Protein AF-0000000066848576 (afdb_homodimer)

Organism: Glycine max (NCBI:txid3847)

pLDDT: mean 89.61, std 12.51, range [19.95, 98.75]

Solvent-accessible surface area (backbone atoms only — not comparable to full-atom values): 25357 Å² total; per-residue (Å²): 60,57,36,64,62,38,30,35,49,52,34,36,51,51,29,43,49,45,17,57,52,39,70,33,35,35,26,60,61,52,25,49,49,26,16,49,19,16,42,43,44,36,45,46,15,55,52,39,20,54,55,13,56,76,70,37,71,72,44,24,53,51,12,48,53,40,22,67,48,20,56,34,62,62,44,28,36,72,70,42,24,64,66,46,8,54,50,48,20,52,47,36,39,50,32,47,74,70,36,44,38,36,50,80,80,75,62,53,53,47,46,65,35,33,32,29,23,40,44,17,8,24,27,43,33,45,41,49,33,35,61,49,12,69,75,54,60,25,70,62,39,44,50,21,48,63,53,28,34,79,89,53,83,47,67,86,51,66,67,42,51,51,52,52,51,50,53,49,47,50,50,53,52,46,45,38,64,57,38,28,62,53,93,82,60,49,65,64,55,34,40,51,53,44,49,51,50,52,51,51,51,51,49,54,48,38,50,50,30,45,40,25,55,72,67,41,86,75,63,43,57,45,54,42,36,11,21,36,46,30,48,41,55,47,40,48,56,31,46,49,42,23,52,50,29,46,60,69,38,34,52,76,80,73,72,63,71,82,68,52,81,125,60,57,35,64,63,38,29,35,50,52,34,36,51,52,29,41,50,44,16,57,51,40,70,32,35,36,25,60,61,53,27,50,51,24,15,48,17,16,42,43,45,35,44,46,15,55,51,39,20,54,56,12,55,76,69,37,70,70,44,24,53,51,13,48,54,40,22,66,48,21,57,34,62,62,45,28,35,73,70,42,24,64,65,46,8,54,49,47,21,53,49,36,40,51,32,46,74,69,35,46,37,36,49,80,80,75,64,56,52,47,45,64,34,34,31,29,22,40,43,17,7,23,25,43,32,46,40,50,33,34,60,48,11,69,76,55,61,25,70,63,40,45,49,22,48,62,54,28,35,79,89,53,85,47,68,86,51,67,67,43,52,51,51,52,52,50,52,48,47,50,50,54,51,47,45,38,64,58,37,27,62,51,95,81,60,50,66,63,55,35,41,51,53,43,50,50,50,52,51,51,51,52,50,54,49,38,50,52,31,45,41,27,55,73,67,42,84,75,65,42,58,45,54,46,36,11,21,34,48,31,49,41,54,47,40,48,57,32,48,49,42,21,52,50,28,47,60,70,39,35,52,75,78,73,73,65,72,83,68,54,82,126

Secondary structure (DSSP, 8-state):
---HHHHHHHHHHHHHHHHHHTTTSS-HHHHHHHHHHHHTGGGHHHHHHHHHHHH-THHHHHHHHHHHHHSSTTHHHHHHHHHHHHHHHHHHHHHHHTTSS--SS-SPPPHHHHHHHHHHHHHHHHHHHHHHGGGGT-HHHHHHHHTS--SSPPP--HHHHHHHHHHHHHHHHHHHHHTS--TT--HHHHHHHHHHHHHHHHHHHHHHHHIIIIISSS---SSTT--HHHHHHHHIIIIIHHHHHHHHHSPP----TT----/---HHHHHHHHHHHHHHHHHHTTTSS-HHHHHHHHHHHHTTTTHHHHHHHHHHHH-THHHHHHHHHHHHHSSTTHHHHHHHHHHHHHHHHHHHHHHHTTSS--SS-SPPPHHHHHHHHHHHHHHHHHHHHHHSGGGT-HHHHHHHHTS--SSPPP--HHHHHHHHHHHHHHHHHHHHHHS--TT--HHHHHHHHHHHHHHHHHHHHHHHHIIIIISSS---SSTT--HHHHHHHHIIIIIHHHHHHHHHSPP----TT----

Radius of gyration: 23.94 Å; Cα contacts (8 Å, |Δi|>4): 848; chains: 2; bounding box: 71×61×55 Å

Structure (mmCIF, N/CA/C/O backbone):
data_AF-0000000066848576-model_v1
#
loop_
_entity.id
_entity.type
_entity.pdbx_description
1 polymer 'EXPERA domain-containing protein'
#
loop_
_atom_site.group_PDB
_atom_site.id
_atom_site.type_symbol
_atom_site.label_atom_id
_atom_site.label_alt_id
_atom_site.label_comp_id
_atom_site.label_asym_id
_atom_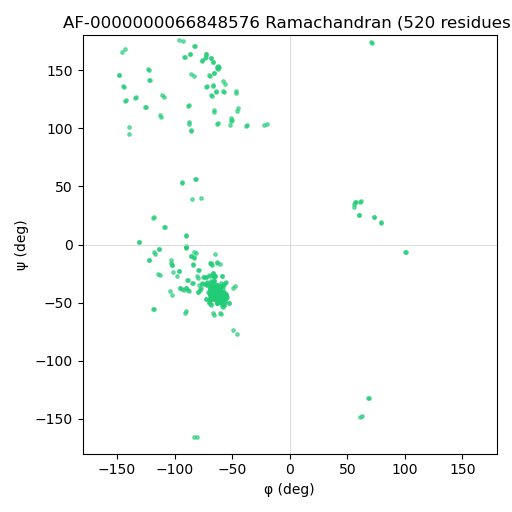site.label_entity_id
_atom_site.label_seq_id
_atom_site.pdbx_PDB_ins_code
_atom_site.Cartn_x
_atom_site.Cartn_y
_atom_site.Cartn_z
_atom_site.occupancy
_atom_site.B_iso_or_equiv
_atom_site.auth_seq_id
_atom_site.auth_comp_id
_atom_site.auth_asym_id
_atom_site.auth_atom_id
_atom_site.pdbx_PDB_model_num
ATOM 1 N N . MET A 1 1 ? 15.656 -10.703 -5.625 1 63.69 1 MET A N 1
ATOM 2 C CA . MET A 1 1 ? 14.258 -10.461 -5.965 1 63.69 1 MET A CA 1
ATOM 3 C C . MET A 1 1 ? 13.328 -11.055 -4.914 1 63.69 1 MET A C 1
ATOM 5 O O . MET A 1 1 ? 13.633 -12.086 -4.324 1 63.69 1 MET A O 1
ATOM 9 N N . PRO A 1 2 ? 12.406 -10.125 -4.465 1 77.62 2 PRO A N 1
ATOM 10 C CA . PRO A 1 2 ? 11.445 -10.836 -3.619 1 77.62 2 PRO A CA 1
ATOM 11 C C . PRO A 1 2 ? 10.945 -12.133 -4.254 1 77.62 2 PRO A C 1
ATOM 13 O O . PRO A 1 2 ? 10.703 -12.18 -5.461 1 77.62 2 PRO A O 1
ATOM 16 N N . GLY A 1 3 ? 10.977 -13.141 -3.459 1 81.44 3 GLY A N 1
ATOM 17 C CA . GLY A 1 3 ? 10.57 -14.453 -3.936 1 81.44 3 GLY A CA 1
ATOM 18 C C . GLY A 1 3 ? 9.062 -14.656 -3.9 1 81.44 3 GLY A C 1
ATOM 19 O O . GLY A 1 3 ? 8.305 -13.688 -3.896 1 81.44 3 GLY A O 1
ATOM 20 N N . PRO A 1 4 ? 8.633 -15.82 -4.016 1 82.12 4 PRO A N 1
ATOM 21 C CA . PRO A 1 4 ? 7.207 -16.156 -4.047 1 82.12 4 PRO A CA 1
ATOM 22 C C . PRO A 1 4 ? 6.461 -15.68 -2.807 1 82.12 4 PRO A C 1
ATOM 24 O O . PRO A 1 4 ? 5.312 -15.234 -2.906 1 82.12 4 PRO A O 1
ATOM 27 N N . GLY A 1 5 ? 7.121 -15.703 -1.681 1 88.44 5 GLY A N 1
ATOM 28 C CA . GLY A 1 5 ? 6.469 -15.352 -0.427 1 88.44 5 GLY A CA 1
ATOM 29 C C . GLY A 1 5 ? 5.926 -13.938 -0.414 1 88.44 5 GLY A C 1
ATOM 30 O O . GLY A 1 5 ? 4.711 -13.734 -0.329 1 88.44 5 GLY A O 1
ATOM 31 N N . PRO A 1 6 ? 6.828 -12.977 -0.617 1 93.56 6 PRO A N 1
ATOM 32 C CA . PRO A 1 6 ? 6.367 -11.586 -0.555 1 93.56 6 PRO A CA 1
ATOM 33 C C . PRO A 1 6 ? 5.355 -11.25 -1.652 1 93.56 6 PRO A C 1
ATOM 35 O O . PRO A 1 6 ? 4.359 -10.57 -1.393 1 93.56 6 PRO A O 1
ATOM 38 N N . HIS A 1 7 ? 5.582 -11.734 -2.83 1 94.75 7 HIS A N 1
ATOM 39 C CA . HIS A 1 7 ? 4.656 -11.43 -3.916 1 94.75 7 HIS A CA 1
ATOM 40 C C . HIS A 1 7 ? 3.271 -12.008 -3.637 1 94.75 7 HIS A C 1
ATOM 42 O O . HIS A 1 7 ? 2.266 -11.305 -3.795 1 94.75 7 HIS A O 1
ATOM 48 N N . LEU A 1 8 ? 3.223 -13.227 -3.184 1 94.38 8 LEU A N 1
ATOM 49 C CA . LEU A 1 8 ? 1.951 -13.891 -2.922 1 94.38 8 LEU A CA 1
ATOM 50 C C . LEU A 1 8 ? 1.244 -13.258 -1.728 1 94.38 8 LEU A C 1
ATOM 52 O O . LEU A 1 8 ? 0.053 -12.945 -1.799 1 94.38 8 LEU A O 1
ATOM 56 N N . MET A 1 9 ? 1.989 -13.055 -0.718 1 94.31 9 MET A N 1
ATOM 57 C CA . MET A 1 9 ? 1.388 -12.539 0.51 1 94.31 9 MET A CA 1
ATOM 58 C C . MET A 1 9 ? 0.924 -11.094 0.328 1 94.31 9 MET A C 1
ATOM 60 O O . MET A 1 9 ? -0.135 -10.711 0.827 1 94.31 9 MET A O 1
ATOM 64 N N . TYR A 1 10 ? 1.736 -10.359 -0.38 1 96.69 10 TYR A N 1
ATOM 65 C CA . TYR A 1 10 ? 1.357 -8.969 -0.63 1 96.69 10 TYR A CA 1
ATOM 66 C C . TYR A 1 10 ? 0.092 -8.891 -1.476 1 96.69 10 TYR A C 1
ATOM 68 O O . TYR A 1 10 ? -0.856 -8.188 -1.123 1 96.69 10 TYR A O 1
ATOM 76 N N . ALA A 1 11 ? 0.071 -9.641 -2.51 1 97.38 11 ALA A N 1
ATOM 77 C CA . ALA A 1 11 ? -1.052 -9.57 -3.439 1 97.38 11 ALA A CA 1
ATOM 78 C C . ALA A 1 11 ? -2.303 -10.203 -2.84 1 97.38 11 ALA A C 1
ATOM 80 O O . ALA A 1 11 ? -3.391 -9.625 -2.898 1 97.38 11 ALA A O 1
ATOM 81 N N . MET A 1 12 ? -2.148 -11.344 -2.277 1 97.25 12 MET A N 1
ATOM 82 C CA . MET A 1 12 ? -3.309 -12.023 -1.713 1 97.25 12 MET A CA 1
ATOM 83 C C . MET A 1 12 ? -3.844 -11.281 -0.497 1 97.25 12 MET A C 1
ATOM 85 O O . MET A 1 12 ? -5.059 -11.133 -0.337 1 97.25 12 MET A O 1
ATOM 89 N N . GLY A 1 13 ? -2.93 -10.859 0.361 1 96.56 13 GLY A N 1
ATOM 90 C CA . GLY A 1 13 ? -3.355 -10.062 1.499 1 96.56 13 GLY A CA 1
ATOM 91 C C . GLY A 1 13 ? -4.109 -8.805 1.099 1 96.56 13 GLY A C 1
ATOM 92 O O . GLY A 1 13 ? -5.172 -8.516 1.647 1 96.56 13 GLY A O 1
ATOM 93 N N . SER A 1 14 ? -3.564 -8.102 0.141 1 97.38 14 SER A N 1
ATOM 94 C CA . SER A 1 14 ? -4.227 -6.898 -0.348 1 97.38 14 SER A CA 1
ATOM 95 C C . SER A 1 14 ? -5.559 -7.23 -1.01 1 97.38 14 SER A C 1
ATOM 97 O O . SER A 1 14 ? -6.539 -6.504 -0.838 1 97.38 14 SER A O 1
ATOM 99 N N . GLY A 1 15 ? -5.57 -8.297 -1.759 1 97.31 15 GLY A N 1
ATOM 100 C CA . GLY A 1 15 ? -6.816 -8.734 -2.375 1 97.31 15 GLY A CA 1
ATOM 101 C C . GLY A 1 15 ? -7.902 -9.047 -1.364 1 97.31 15 GLY A C 1
ATOM 102 O O . GLY A 1 15 ? -9.062 -8.68 -1.56 1 97.31 15 GLY A O 1
ATOM 103 N N . LEU A 1 16 ? -7.562 -9.68 -0.303 1 96.56 16 LEU A N 1
ATOM 104 C CA . LEU A 1 16 ? -8.523 -10.023 0.737 1 96.56 16 LEU A CA 1
ATOM 105 C C . LEU A 1 16 ? -9.023 -8.781 1.455 1 96.56 16 LEU A C 1
ATOM 107 O O . LEU A 1 16 ? -10.195 -8.711 1.85 1 96.56 16 LEU A O 1
ATOM 111 N N . CYS A 1 17 ? -8.109 -7.832 1.604 1 95 17 CYS A N 1
ATOM 112 C CA . CYS A 1 17 ? -8.539 -6.555 2.158 1 95 17 CYS A CA 1
ATOM 113 C C . CYS A 1 17 ? -9.57 -5.891 1.258 1 95 17 CYS A C 1
ATOM 115 O O . CYS A 1 17 ? -10.602 -5.406 1.737 1 95 17 CYS A O 1
ATOM 117 N N . LEU A 1 18 ? -9.336 -5.941 -0.014 1 96.06 18 LEU A N 1
ATOM 118 C CA . LEU A 1 18 ? -10.281 -5.367 -0.968 1 96.06 18 LEU A CA 1
ATOM 119 C C . LEU A 1 18 ? -11.617 -6.105 -0.923 1 96.06 18 LEU A C 1
ATOM 121 O O . LEU A 1 18 ? -12.672 -5.48 -1.005 1 96.06 18 LEU A O 1
ATOM 125 N N . THR A 1 19 ? -11.555 -7.387 -0.778 1 94.25 19 THR A N 1
ATOM 126 C CA . THR A 1 19 ? -12.773 -8.188 -0.664 1 94.25 19 THR A CA 1
ATOM 127 C C . THR A 1 19 ? -13.586 -7.762 0.558 1 94.25 19 THR A C 1
ATOM 129 O O . THR A 1 19 ? -14.797 -7.543 0.46 1 94.25 19 THR A O 1
ATOM 132 N N . SER A 1 20 ? -12.914 -7.586 1.621 1 91.06 20 SER A N 1
ATOM 133 C CA . SER A 1 20 ? -13.57 -7.242 2.877 1 91.06 20 SER A CA 1
ATOM 134 C C . SER A 1 20 ? -14.18 -5.848 2.818 1 91.06 20 SER A C 1
ATOM 136 O O . SER A 1 20 ? -15.352 -5.656 3.166 1 91.06 20 SER A O 1
ATOM 138 N N . ILE A 1 21 ? -13.406 -4.918 2.316 1 92.5 21 ILE A N 1
ATOM 139 C CA . ILE A 1 21 ? -13.836 -3.525 2.328 1 92.5 21 ILE A CA 1
ATOM 140 C C . ILE A 1 21 ? -14.961 -3.322 1.316 1 92.5 21 ILE A C 1
ATOM 142 O O . ILE A 1 21 ? -15.875 -2.529 1.548 1 92.5 21 ILE A O 1
ATOM 146 N N . SER A 1 22 ? -14.945 -4.066 0.218 1 92.38 22 SER A N 1
ATOM 147 C CA . SER A 1 22 ? -15.922 -3.895 -0.853 1 92.38 22 SER A CA 1
ATOM 148 C C . SER A 1 22 ? -17.141 -4.777 -0.631 1 92.38 22 SER A C 1
ATOM 150 O O . SER A 1 22 ? -18.047 -4.82 -1.474 1 92.38 22 SER A O 1
ATOM 152 N N . ASN A 1 23 ? -17.094 -5.527 0.392 1 89.88 23 ASN A N 1
ATOM 153 C CA . ASN A 1 23 ? -18.188 -6.434 0.718 1 89.88 23 ASN A CA 1
ATOM 154 C C . ASN A 1 23 ? -18.422 -7.461 -0.388 1 89.88 23 ASN A C 1
ATOM 156 O O . ASN A 1 23 ? -19.547 -7.68 -0.814 1 89.88 23 ASN A O 1
ATOM 160 N N . GLY A 1 24 ? -17.328 -7.91 -0.998 1 91.5 24 GLY A N 1
ATOM 161 C CA . GLY A 1 24 ? -17.406 -9.047 -1.905 1 91.5 24 GLY A CA 1
ATOM 162 C C . GLY A 1 24 ? -17.406 -8.641 -3.367 1 91.5 24 GLY A C 1
ATOM 163 O O . GLY A 1 24 ? -17.391 -9.5 -4.254 1 91.5 24 GLY A O 1
ATOM 164 N N . ARG A 1 25 ? -17.469 -7.309 -3.609 1 93.88 25 ARG A N 1
ATOM 165 C CA . ARG A 1 25 ? -17.406 -6.898 -5.008 1 93.88 25 ARG A CA 1
ATOM 166 C C . ARG A 1 25 ? -16.094 -7.301 -5.652 1 93.88 25 ARG A C 1
ATOM 168 O O . ARG A 1 25 ? -16.031 -7.523 -6.863 1 93.88 25 ARG A O 1
ATOM 175 N N . PHE A 1 26 ? -15.07 -7.227 -4.859 1 96.19 26 PHE A N 1
ATOM 176 C CA . PHE A 1 26 ? -13.828 -7.898 -5.227 1 96.19 26 PHE A CA 1
ATOM 177 C C . PHE A 1 26 ? -13.844 -9.352 -4.773 1 96.19 26 PHE A C 1
ATOM 179 O O . PHE A 1 26 ? -13.594 -9.648 -3.605 1 96.19 26 PHE A O 1
ATOM 186 N N . SER A 1 27 ? -14.148 -10.219 -5.613 1 95.62 27 SER A N 1
ATOM 187 C CA . SER A 1 27 ? -14.461 -11.609 -5.297 1 95.62 27 SER A CA 1
ATOM 188 C C . SER A 1 27 ? -13.188 -12.438 -5.16 1 95.62 27 SER A C 1
ATOM 190 O O . SER A 1 27 ? -12.086 -11.961 -5.461 1 95.62 27 SER A O 1
ATOM 192 N N . PRO A 1 28 ? -13.281 -13.648 -4.711 1 95.75 28 PRO A N 1
ATOM 193 C CA . PRO A 1 28 ? -12.125 -14.555 -4.648 1 95.75 28 PRO A CA 1
ATOM 194 C C . PRO A 1 28 ? -11.492 -14.797 -6.016 1 95.75 28 PRO A C 1
ATOM 196 O O . PRO A 1 28 ? -10.289 -15.062 -6.102 1 95.75 28 PRO A O 1
ATOM 199 N N . HIS A 1 29 ? -12.289 -14.68 -7.062 1 97.31 29 HIS A N 1
ATOM 200 C CA . HIS A 1 29 ? -11.734 -14.789 -8.406 1 97.31 29 HIS A CA 1
ATOM 201 C C . HIS A 1 29 ? -10.75 -13.656 -8.688 1 97.31 29 HIS A C 1
ATOM 203 O O . HIS A 1 29 ? -9.664 -13.891 -9.211 1 97.31 29 HIS A O 1
ATOM 209 N N . HIS A 1 30 ? -11.164 -12.43 -8.336 1 98.06 30 HIS A N 1
ATOM 210 C CA . HIS A 1 30 ? -10.281 -11.273 -8.484 1 98.06 30 HIS A CA 1
ATOM 211 C C . HIS A 1 30 ? -8.977 -11.484 -7.727 1 98.06 30 HIS A C 1
ATOM 213 O O . HIS A 1 30 ? -7.891 -11.289 -8.281 1 98.06 30 HIS A O 1
ATOM 219 N N . THR A 1 31 ? -9.102 -11.898 -6.465 1 97.69 31 THR A N 1
ATOM 220 C CA . THR A 1 31 ? -7.941 -12.078 -5.602 1 97.69 31 THR A CA 1
ATOM 221 C C . THR A 1 31 ? -6.992 -13.125 -6.184 1 97.69 31 THR A C 1
ATOM 223 O O . THR A 1 31 ? -5.777 -12.914 -6.215 1 97.69 31 THR A O 1
ATOM 226 N N . LEU A 1 32 ? -7.543 -14.195 -6.656 1 97 32 LEU A N 1
ATOM 227 C CA . LEU A 1 32 ? -6.738 -15.281 -7.199 1 97 32 LEU A CA 1
ATOM 228 C C . LEU A 1 32 ? -5.965 -14.82 -8.43 1 97 32 LEU A C 1
ATOM 230 O O . LEU A 1 32 ? -4.746 -14.984 -8.5 1 97 32 LEU A O 1
ATOM 234 N N . PHE A 1 33 ? -6.637 -14.219 -9.359 1 97.94 33 PHE A N 1
ATOM 235 C CA . PHE A 1 33 ? -5.996 -13.844 -10.617 1 97.94 33 PHE A CA 1
ATOM 236 C C . PHE A 1 33 ? -5.02 -12.695 -10.398 1 97.94 33 PHE A C 1
ATOM 238 O O . PHE A 1 33 ? -3.953 -12.648 -11.016 1 97.94 33 PHE A O 1
ATOM 245 N N . TYR A 1 34 ? -5.395 -11.742 -9.594 1 98.19 34 TYR A N 1
ATOM 246 C CA . TYR A 1 34 ? -4.48 -10.672 -9.203 1 98.19 34 TYR A CA 1
ATOM 247 C C . TYR A 1 34 ? -3.205 -11.242 -8.594 1 98.19 34 TYR A C 1
ATOM 249 O O . TYR A 1 34 ? -2.1 -10.867 -8.992 1 98.19 34 TYR A O 1
ATOM 257 N N . THR A 1 35 ? -3.342 -12.227 -7.707 1 97.19 35 THR A N 1
ATOM 258 C CA . THR A 1 35 ? -2.232 -12.82 -6.969 1 97.19 35 THR A CA 1
ATOM 259 C C . THR A 1 35 ? -1.328 -13.617 -7.91 1 97.19 35 THR A C 1
ATOM 261 O O . THR A 1 35 ? -0.103 -13.484 -7.855 1 97.19 35 THR A O 1
ATOM 264 N N . ILE A 1 36 ? -1.876 -14.375 -8.789 1 95.19 36 ILE A N 1
ATOM 265 C CA . ILE A 1 36 ? -1.103 -15.203 -9.703 1 95.19 36 ILE A CA 1
ATOM 266 C C . ILE A 1 36 ? -0.26 -14.312 -10.617 1 95.19 36 ILE A C 1
ATOM 268 O O . ILE A 1 36 ? 0.902 -14.617 -10.891 1 95.19 36 ILE A O 1
ATOM 272 N N . ASN A 1 37 ? -0.814 -13.234 -10.992 1 96.06 37 ASN A N 1
ATOM 273 C CA . ASN A 1 37 ? -0.09 -12.352 -11.898 1 96.06 37 ASN A CA 1
ATOM 274 C C . ASN A 1 37 ? 0.932 -11.492 -11.156 1 96.06 37 ASN A C 1
ATOM 276 O O . ASN A 1 37 ? 1.942 -11.086 -11.727 1 96.06 37 ASN A O 1
ATOM 280 N N . ALA A 1 38 ? 0.705 -11.227 -9.914 1 95.69 38 ALA A N 1
ATOM 281 C CA . ALA A 1 38 ? 1.677 -10.492 -9.109 1 95.69 38 ALA A CA 1
ATOM 282 C C . ALA A 1 38 ? 2.855 -11.383 -8.719 1 95.69 38 ALA A C 1
ATOM 284 O O . ALA A 1 38 ? 3.955 -10.883 -8.461 1 95.69 38 ALA A O 1
ATOM 285 N N . PHE A 1 39 ? 2.592 -12.633 -8.625 1 90.88 39 PHE A N 1
ATOM 286 C CA . PHE A 1 39 ? 3.611 -13.586 -8.211 1 90.88 39 PHE A CA 1
ATOM 287 C C . PHE A 1 39 ? 4.359 -14.133 -9.43 1 90.88 39 PHE A C 1
ATOM 289 O O . PHE A 1 39 ? 5.531 -13.812 -9.633 1 90.88 39 PHE A O 1
ATOM 296 N N . PHE A 1 40 ? 3.637 -14.719 -10.297 1 84.56 40 PHE A N 1
ATOM 297 C CA . PHE A 1 40 ? 4.215 -15.508 -11.383 1 84.56 40 PHE A CA 1
ATOM 298 C C . PHE A 1 40 ? 4.281 -14.688 -12.664 1 84.56 40 PHE A C 1
ATOM 300 O O . PHE A 1 40 ? 5.184 -14.875 -13.484 1 84.56 40 PHE A O 1
ATOM 307 N N . GLY A 1 41 ? 3.441 -13.711 -12.883 1 86.31 41 GLY A N 1
ATOM 308 C CA . GLY A 1 41 ? 3.246 -13.039 -14.156 1 86.31 41 GLY A CA 1
ATOM 309 C C . GLY A 1 41 ? 4.551 -12.672 -14.844 1 86.31 41 GLY A C 1
ATOM 310 O O . GLY A 1 41 ? 5.051 -13.43 -15.672 1 86.31 41 GLY A O 1
ATOM 311 N N . PRO A 1 42 ? 5.16 -11.695 -14.414 1 86.75 42 PRO A N 1
ATOM 312 C CA . PRO A 1 42 ? 6.391 -11.281 -15.094 1 86.75 42 PRO A CA 1
ATOM 313 C C . PRO A 1 42 ? 7.527 -12.289 -14.922 1 86.75 42 PRO A C 1
ATOM 315 O O . PRO A 1 42 ? 8.5 -12.266 -15.68 1 86.75 42 PRO A O 1
ATOM 318 N N . ASP A 1 43 ? 7.414 -13.164 -14.008 1 86.62 43 ASP A N 1
ATOM 319 C CA . ASP A 1 43 ? 8.453 -14.148 -13.742 1 86.62 43 ASP A CA 1
ATOM 320 C C . ASP A 1 43 ? 8.234 -15.414 -14.57 1 86.62 43 ASP A C 1
ATOM 322 O O . ASP A 1 43 ? 9.008 -16.375 -14.477 1 86.62 43 ASP A O 1
ATOM 326 N N . VAL A 1 44 ? 7.207 -15.461 -15.312 1 79.62 44 VAL A N 1
ATOM 327 C CA . VAL A 1 44 ? 6.898 -16.625 -16.125 1 79.62 44 VAL A CA 1
ATOM 328 C C . VAL A 1 44 ? 8.086 -16.969 -17.031 1 79.62 44 VAL A C 1
ATOM 330 O O . VAL A 1 44 ? 8.375 -18.141 -17.281 1 79.62 44 VAL A O 1
ATOM 333 N N . GLY A 1 45 ? 8.766 -15.977 -17.422 1 72.69 45 GLY A N 1
ATOM 334 C CA . GLY A 1 45 ? 9.953 -16.188 -18.25 1 72.69 45 GLY A CA 1
ATOM 335 C C . GLY A 1 45 ? 11.055 -16.922 -17.516 1 72.69 45 GLY A C 1
ATOM 336 O O . GLY A 1 45 ? 11.664 -17.844 -18.078 1 72.69 45 GLY A O 1
ATOM 337 N N . SER A 1 46 ? 11.273 -16.547 -16.281 1 74.38 46 SER A N 1
ATOM 338 C CA . SER A 1 46 ? 12.297 -17.219 -15.492 1 74.38 46 SER A CA 1
ATOM 339 C C . SER A 1 46 ? 11.961 -18.688 -15.273 1 74.38 46 SER A C 1
ATOM 341 O O . SER A 1 46 ? 12.852 -19.547 -15.297 1 74.38 46 SER A O 1
ATOM 343 N N . PHE A 1 47 ? 10.727 -18.859 -15.094 1 74.69 47 PHE A N 1
ATOM 344 C CA . PHE A 1 47 ? 10.289 -20.25 -14.922 1 74.69 47 PHE A CA 1
ATOM 345 C C . PHE A 1 47 ? 10.461 -21.031 -16.219 1 74.69 47 PHE A C 1
ATOM 347 O O . PHE A 1 47 ? 10.938 -22.172 -16.203 1 74.69 47 PHE A O 1
ATOM 354 N N . THR A 1 48 ? 10.148 -20.391 -17.25 1 75.38 48 THR A N 1
ATOM 355 C CA . THR A 1 48 ? 10.281 -21.031 -18.547 1 75.38 48 THR A CA 1
ATOM 356 C C . THR A 1 48 ? 11.75 -21.25 -18.906 1 75.38 48 THR A C 1
ATOM 358 O O . THR A 1 48 ? 12.109 -22.266 -19.484 1 75.38 48 THR A O 1
ATOM 361 N N . GLU A 1 49 ? 12.492 -20.312 -18.531 1 76 49 GLU A N 1
ATOM 362 C CA . GLU A 1 49 ? 13.93 -20.453 -18.734 1 76 49 GLU A CA 1
ATOM 363 C C . GLU A 1 49 ? 14.484 -21.625 -17.922 1 76 49 GLU A C 1
ATOM 365 O O . GLU A 1 49 ? 15.281 -22.422 -18.438 1 76 49 GLU A O 1
ATOM 370 N N . TRP A 1 50 ? 14.07 -21.703 -16.703 1 72.19 50 TRP A N 1
ATOM 371 C CA . TRP A 1 50 ? 14.492 -22.812 -15.852 1 72.19 50 TRP A CA 1
ATOM 372 C C . TRP A 1 50 ? 14.031 -24.156 -16.438 1 72.19 50 TRP A C 1
ATOM 374 O O . TRP A 1 50 ? 14.82 -25.094 -16.516 1 72.19 50 TRP A O 1
ATOM 384 N N . LEU A 1 51 ? 12.789 -24.172 -16.906 1 74.19 51 LEU A N 1
ATOM 385 C CA . LEU A 1 51 ? 12.258 -25.391 -17.531 1 74.19 51 LEU A CA 1
ATOM 386 C C . LEU A 1 51 ? 13.031 -25.719 -18.797 1 74.19 51 LEU A C 1
ATOM 388 O O . LEU A 1 51 ? 13.344 -26.891 -19.047 1 74.19 51 LEU A O 1
ATOM 392 N N . GLY A 1 52 ? 13.336 -24.75 -19.547 1 76.5 52 GLY A N 1
ATOM 393 C CA . GLY A 1 52 ? 14.117 -24.938 -20.75 1 76.5 52 GLY A CA 1
ATOM 394 C C . GLY A 1 52 ? 15.523 -25.438 -20.484 1 76.5 52 GLY A C 1
ATOM 395 O O . GLY A 1 52 ? 16.078 -26.203 -21.266 1 76.5 52 GLY A O 1
ATOM 396 N N . SER A 1 53 ? 16.031 -24.984 -19.406 1 76.69 53 SER A N 1
ATOM 397 C CA . SER A 1 53 ? 17.391 -25.406 -19.062 1 76.69 53 SER A CA 1
ATOM 398 C C . SER A 1 53 ? 17.453 -26.891 -18.75 1 76.69 53 SER A C 1
ATOM 400 O O . SER A 1 53 ? 18.5 -27.516 -18.875 1 76.69 53 SER A O 1
ATOM 402 N N . LEU A 1 54 ? 16.266 -27.391 -18.281 1 77.38 54 LEU A N 1
ATOM 403 C CA . LEU A 1 54 ? 16.219 -28.812 -18.016 1 77.38 54 LEU A CA 1
ATOM 404 C C . LEU A 1 54 ? 16.266 -29.625 -19.312 1 77.38 54 LEU A C 1
ATOM 406 O O . LEU A 1 54 ? 16.719 -30.766 -19.312 1 77.38 54 LEU A O 1
ATOM 410 N N . PHE A 1 55 ? 15.812 -29.031 -20.406 1 80.81 55 PHE A N 1
ATOM 411 C CA . PHE A 1 55 ? 15.727 -29.719 -21.688 1 80.81 55 PHE A CA 1
ATOM 412 C C . PHE A 1 55 ? 16.875 -29.312 -22.609 1 80.81 55 PHE A C 1
ATOM 414 O O . PHE A 1 55 ? 17.172 -30.016 -23.562 1 80.81 55 PHE A O 1
ATOM 421 N N . GLY A 1 56 ? 17.5 -28.297 -22.375 1 76 56 GLY A N 1
ATOM 422 C CA . GLY A 1 56 ? 18.656 -27.844 -23.125 1 76 56 GLY A CA 1
ATOM 423 C C . GLY A 1 56 ? 18.312 -27.328 -24.516 1 76 56 GLY A C 1
ATOM 424 O O . GLY A 1 56 ? 17.141 -27.266 -24.875 1 76 56 GLY A O 1
ATOM 425 N N . GLY A 1 57 ? 19.375 -26.75 -25.234 1 83.56 57 GLY A N 1
ATOM 426 C CA . GLY A 1 57 ? 19.281 -26.375 -26.625 1 83.56 57 GLY A CA 1
ATOM 427 C C . GLY A 1 57 ? 18.344 -25.203 -26.875 1 83.56 57 GLY A C 1
ATOM 428 O O . GLY A 1 57 ? 18.422 -24.188 -26.203 1 83.56 57 GLY A O 1
ATOM 429 N N . SER A 1 58 ? 17.469 -25.422 -27.906 1 82.38 58 SER A N 1
ATOM 430 C CA . SER A 1 58 ? 16.547 -24.406 -28.375 1 82.38 58 SER A CA 1
ATOM 431 C C . SER A 1 58 ? 15.523 -24.047 -27.312 1 82.38 58 SER A C 1
ATOM 433 O O . SER A 1 58 ? 15.047 -22.906 -27.266 1 82.38 58 SER A O 1
ATOM 435 N N . ALA A 1 59 ? 15.258 -24.953 -26.469 1 81.88 59 ALA A N 1
ATOM 436 C CA . ALA A 1 59 ? 14.297 -24.703 -25.391 1 81.88 59 ALA A CA 1
ATOM 437 C C . ALA A 1 59 ? 14.836 -23.703 -24.391 1 81.88 59 ALA A C 1
ATOM 439 O O . ALA A 1 59 ? 14.102 -22.844 -23.891 1 81.88 59 ALA A O 1
ATOM 440 N N . HIS A 1 60 ? 16.062 -23.766 -24.125 1 81.94 60 HIS A N 1
ATOM 441 C CA . HIS A 1 60 ? 16.703 -22.828 -23.203 1 81.94 60 HIS A CA 1
ATOM 442 C C . HIS A 1 60 ? 16.766 -21.422 -23.797 1 81.94 60 HIS A C 1
ATOM 444 O O . HIS A 1 60 ? 16.5 -20.438 -23.094 1 81.94 60 HIS A O 1
ATOM 450 N N . ALA A 1 61 ? 17.078 -21.391 -25.062 1 81.62 61 ALA A N 1
ATOM 451 C CA . ALA A 1 61 ? 17.156 -20.094 -25.734 1 81.62 61 ALA A CA 1
ATOM 452 C C . ALA A 1 61 ? 15.789 -19.422 -25.75 1 81.62 61 ALA A C 1
ATOM 454 O O . ALA A 1 61 ? 15.688 -18.203 -25.531 1 81.62 61 ALA A O 1
ATOM 455 N N . PHE A 1 62 ? 14.805 -20.141 -26.047 1 81.5 62 PHE A N 1
ATOM 456 C CA . PHE A 1 62 ? 13.438 -19.625 -26.031 1 81.5 62 PHE A CA 1
ATOM 457 C C . PHE A 1 62 ? 13.055 -19.125 -24.641 1 81.5 62 PHE A C 1
ATOM 459 O O . PHE A 1 62 ? 12.469 -18.047 -24.5 1 81.5 62 PHE A O 1
ATOM 466 N N . GLY A 1 63 ? 13.406 -19.859 -23.703 1 78.25 63 GLY A N 1
ATOM 467 C CA . GLY A 1 63 ? 13.133 -19.469 -22.328 1 78.25 63 GLY A CA 1
ATOM 468 C C . GLY A 1 63 ? 13.828 -18.188 -21.922 1 78.25 63 GLY A C 1
ATOM 469 O O . GLY A 1 63 ? 13.227 -17.328 -21.266 1 78.25 63 GLY A O 1
ATOM 470 N N . SER A 1 64 ? 14.984 -18.078 -22.359 1 80.56 64 SER A N 1
ATOM 471 C CA . SER A 1 64 ? 15.75 -16.875 -22.031 1 80.56 64 SER A CA 1
ATOM 472 C C . SER A 1 64 ? 15.164 -15.648 -22.719 1 80.56 64 SER A C 1
ATOM 474 O O . SER A 1 64 ? 15.078 -14.578 -22.125 1 80.56 64 SER A O 1
ATOM 476 N N . ALA A 1 65 ? 14.789 -15.836 -23.938 1 81.56 65 ALA A N 1
ATOM 477 C CA . ALA A 1 65 ? 14.188 -14.734 -24.672 1 81.56 65 ALA A CA 1
ATOM 478 C C . ALA A 1 65 ? 12.867 -14.305 -24.047 1 81.56 65 ALA A C 1
ATOM 480 O O . ALA A 1 65 ? 12.578 -13.109 -23.938 1 81.56 65 ALA A O 1
ATOM 481 N N . LEU A 1 66 ? 12.164 -15.25 -23.625 1 79.06 66 LEU A N 1
ATOM 482 C CA . LEU A 1 66 ? 10.875 -14.961 -23 1 79.06 66 LEU A CA 1
ATOM 483 C C . LEU A 1 66 ? 11.07 -14.234 -21.672 1 79.06 66 LEU A C 1
ATOM 485 O O . LEU A 1 66 ? 10.281 -13.344 -21.328 1 79.06 66 LEU A O 1
ATOM 489 N N . GLU A 1 67 ? 12.008 -14.648 -21 1 81.12 67 GLU A N 1
ATOM 490 C CA . GLU A 1 67 ? 12.312 -14 -19.734 1 81.12 67 GLU A CA 1
ATOM 491 C C . GLU A 1 67 ? 12.633 -12.523 -19.938 1 81.12 67 GLU A C 1
ATOM 493 O O . GLU A 1 67 ? 12.133 -11.664 -19.203 1 81.12 67 GLU A O 1
ATOM 498 N N . ASP A 1 68 ? 13.328 -12.227 -20.938 1 81.75 68 ASP A N 1
ATOM 499 C CA . ASP A 1 68 ? 13.711 -10.844 -21.219 1 81.75 68 ASP A CA 1
ATOM 500 C C . ASP A 1 68 ? 12.492 -10.008 -21.625 1 81.75 68 ASP A C 1
ATOM 502 O O . ASP A 1 68 ? 12.414 -8.828 -21.281 1 81.75 68 ASP A O 1
ATOM 506 N N . LEU A 1 69 ? 11.617 -10.695 -22.234 1 81.88 69 LEU A N 1
ATOM 507 C CA . LEU A 1 69 ? 10.469 -9.977 -22.781 1 81.88 69 LEU A CA 1
ATOM 508 C C . LEU A 1 69 ? 9.398 -9.789 -21.703 1 81.88 69 LEU A C 1
ATOM 510 O O . LEU A 1 69 ? 8.75 -8.742 -21.641 1 81.88 69 LEU A O 1
ATOM 514 N N . THR A 1 70 ? 9.312 -10.727 -20.859 1 85.75 70 THR A N 1
ATOM 515 C CA . THR A 1 70 ? 8.156 -10.711 -19.969 1 85.75 70 THR A CA 1
ATOM 516 C C . THR A 1 70 ? 8.508 -10.055 -18.641 1 85.75 70 THR A C 1
ATOM 518 O O . THR A 1 70 ? 7.629 -9.586 -17.922 1 85.75 70 THR A O 1
ATOM 521 N N . HIS A 1 71 ? 9.75 -10.055 -18.359 1 89.5 71 HIS A N 1
ATOM 522 C CA . HIS A 1 71 ? 10.109 -9.445 -17.094 1 89.5 71 HIS A CA 1
ATOM 523 C C . HIS A 1 71 ? 10.195 -7.926 -17.219 1 89.5 71 HIS A C 1
ATOM 525 O O . HIS A 1 71 ? 11.25 -7.336 -16.969 1 89.5 71 HIS A O 1
ATOM 531 N N . HIS A 1 72 ? 9.156 -7.383 -17.641 1 90.69 72 HIS A N 1
ATOM 532 C CA . HIS A 1 72 ? 8.922 -5.949 -17.797 1 90.69 72 HIS A CA 1
ATOM 533 C C . HIS A 1 72 ? 7.473 -5.594 -17.469 1 90.69 72 HIS A C 1
ATOM 535 O O . HIS A 1 72 ? 6.551 -6.309 -17.875 1 90.69 72 HIS A O 1
ATOM 541 N N . PRO A 1 73 ? 7.289 -4.535 -16.719 1 92.25 73 PRO A N 1
ATOM 542 C CA . PRO A 1 73 ? 5.938 -4.219 -16.25 1 92.25 73 PRO A CA 1
ATOM 543 C C . PRO A 1 73 ? 4.953 -4.004 -17.406 1 92.25 73 PRO A C 1
ATOM 545 O O . PRO A 1 73 ? 3.783 -4.379 -17.297 1 92.25 73 PRO A O 1
ATOM 548 N N . LEU A 1 74 ? 5.402 -3.438 -18.516 1 93.75 74 LEU A N 1
ATOM 549 C CA . LEU A 1 74 ? 4.508 -3.111 -19.609 1 93.75 74 LEU A CA 1
ATOM 550 C C . LEU A 1 74 ? 4.484 -4.23 -20.656 1 93.75 74 LEU A C 1
ATOM 552 O O . LEU A 1 74 ? 3.426 -4.582 -21.172 1 93.75 74 LEU A O 1
ATOM 556 N N . PHE A 1 75 ? 5.602 -4.824 -20.891 1 92.19 75 PHE A N 1
ATOM 557 C CA . PHE A 1 75 ? 5.68 -5.809 -21.969 1 92.19 75 PHE A CA 1
ATOM 558 C C . PHE A 1 75 ? 4.965 -7.098 -21.562 1 92.19 75 PHE A C 1
ATOM 560 O O . PHE A 1 75 ? 4.387 -7.777 -22.422 1 92.19 75 PHE A O 1
ATOM 567 N N . TYR A 1 76 ? 5.02 -7.414 -20.344 1 94.06 76 TYR A N 1
ATOM 568 C CA . TYR A 1 76 ? 4.23 -8.555 -19.891 1 94.06 76 TYR A CA 1
ATOM 569 C C . TYR A 1 76 ? 2.758 -8.375 -20.234 1 94.06 76 TYR A C 1
ATOM 571 O O . TYR A 1 76 ? 2.119 -9.305 -20.734 1 94.06 76 TYR A O 1
ATOM 579 N N . ILE A 1 77 ? 2.232 -7.184 -20.047 1 95.81 77 ILE A N 1
ATOM 580 C CA . ILE A 1 77 ? 0.829 -6.879 -20.297 1 95.81 77 ILE A CA 1
ATOM 581 C C . ILE A 1 77 ? 0.551 -6.918 -21.797 1 95.81 77 ILE A C 1
ATOM 583 O O . ILE A 1 77 ? -0.432 -7.52 -22.234 1 95.81 77 ILE A O 1
ATOM 587 N N . LEU A 1 78 ? 1.454 -6.363 -22.547 1 94.62 78 LEU A N 1
ATOM 588 C CA . LEU A 1 78 ? 1.265 -6.246 -23.984 1 94.62 78 LEU A CA 1
ATOM 589 C C . LEU A 1 78 ? 1.308 -7.617 -24.656 1 94.62 78 LEU A C 1
ATOM 591 O O . LEU A 1 78 ? 0.563 -7.875 -25.609 1 94.62 78 LEU A O 1
ATOM 595 N N . LEU A 1 79 ? 2.133 -8.484 -24.125 1 92.56 79 LEU A N 1
ATOM 596 C CA . LEU A 1 79 ? 2.357 -9.781 -24.75 1 92.56 79 LEU A CA 1
ATOM 597 C C . LEU A 1 79 ? 1.344 -10.805 -24.266 1 92.56 79 LEU A C 1
ATOM 599 O O . LEU A 1 79 ? 0.818 -11.594 -25.062 1 92.56 79 LEU A O 1
ATOM 603 N N . LEU A 1 80 ? 1.068 -10.719 -22.969 1 93.94 80 LEU A N 1
ATOM 604 C CA . LEU A 1 80 ? 0.302 -11.828 -22.422 1 93.94 80 LEU A CA 1
ATOM 605 C C . LEU A 1 80 ? -1.051 -11.359 -21.906 1 93.94 80 LEU A C 1
ATOM 607 O O . LEU A 1 80 ? -1.909 -12.172 -21.562 1 93.94 80 LEU A O 1
ATOM 611 N N . GLY A 1 81 ? -1.263 -10.062 -21.875 1 95.62 81 GLY A N 1
ATOM 612 C CA . GLY A 1 81 ? -2.492 -9.516 -21.328 1 95.62 81 GLY A CA 1
ATOM 613 C C . GLY A 1 81 ? -3.74 -10.055 -22.016 1 95.62 81 GLY A C 1
ATOM 614 O O . GLY A 1 81 ? -4.652 -10.547 -21.344 1 95.62 81 GLY A O 1
ATOM 615 N N . LEU A 1 82 ? -3.777 -9.969 -23.328 1 95.69 82 LEU A N 1
ATOM 616 C CA . LEU A 1 82 ? -4.969 -10.352 -24.062 1 95.69 82 LEU A CA 1
ATOM 617 C C . LEU A 1 82 ? -5.176 -11.867 -24.016 1 95.69 82 LEU A C 1
ATOM 619 O O . LEU A 1 82 ? -6.25 -12.336 -23.641 1 95.69 82 LEU A O 1
ATOM 623 N N . PRO A 1 83 ? -4.141 -12.695 -24.328 1 95.81 83 PRO A N 1
ATOM 624 C CA . PRO A 1 83 ? -4.355 -14.148 -24.266 1 95.81 83 PRO A CA 1
ATOM 625 C C . PRO A 1 83 ? -4.738 -14.625 -22.875 1 95.81 83 PRO A C 1
ATOM 627 O O . PRO A 1 83 ? -5.605 -15.484 -22.734 1 95.81 83 PRO A O 1
ATOM 630 N N . LEU A 1 84 ? -4.156 -14.094 -21.875 1 96.88 84 LEU A N 1
ATOM 631 C CA . LEU A 1 84 ? -4.438 -14.523 -20.5 1 96.88 84 LEU A CA 1
ATOM 632 C C . LEU A 1 84 ? -5.816 -14.047 -20.062 1 96.88 84 LEU A C 1
ATOM 634 O O . LEU A 1 84 ? -6.48 -14.719 -19.266 1 96.88 84 LEU A O 1
ATOM 638 N N . SER A 1 85 ? -6.172 -12.891 -20.531 1 98.06 85 SER A N 1
ATOM 639 C CA . SER A 1 85 ? -7.5 -12.406 -20.172 1 98.06 85 SER A CA 1
ATOM 640 C C . SER A 1 85 ? -8.586 -13.352 -20.656 1 98.06 85 SER A C 1
ATOM 642 O O . SER A 1 85 ? -9.57 -13.602 -19.938 1 98.06 85 SER A O 1
ATOM 644 N N . PHE A 1 86 ? -8.438 -13.891 -21.875 1 97.88 86 PHE A N 1
ATOM 645 C CA . PHE A 1 86 ? -9.375 -14.875 -22.406 1 97.88 86 PHE A CA 1
ATOM 646 C C . PHE A 1 86 ? -9.344 -16.156 -21.562 1 97.88 86 PHE A C 1
ATOM 648 O O . PHE A 1 86 ? -10.391 -16.688 -21.203 1 97.88 86 PHE A O 1
ATOM 655 N N . LEU A 1 87 ? -8.164 -16.547 -21.266 1 97.94 87 LEU A N 1
ATOM 656 C CA . LEU A 1 87 ? -7.996 -17.766 -20.5 1 97.94 87 LEU A CA 1
ATOM 657 C C . LEU A 1 87 ? -8.594 -17.625 -19.094 1 97.94 87 LEU A C 1
ATOM 659 O O . LEU A 1 87 ? -9.328 -18.5 -18.641 1 97.94 87 LEU A O 1
ATOM 663 N N . TYR A 1 88 ? -8.297 -16.531 -18.438 1 97.88 88 TYR A N 1
ATOM 664 C CA . TYR A 1 88 ? -8.758 -16.328 -17.062 1 97.88 88 TYR A CA 1
ATOM 665 C C . TYR A 1 88 ? -10.273 -16.188 -17.016 1 97.88 88 TYR A C 1
ATOM 667 O O . TYR A 1 88 ? -10.914 -16.641 -16.062 1 97.88 88 TYR A O 1
ATOM 675 N N . SER A 1 89 ? -10.82 -15.531 -18.016 1 98.19 89 SER A N 1
ATOM 676 C CA . SER A 1 89 ? -12.273 -15.43 -18.047 1 98.19 89 SER A CA 1
ATOM 677 C C . SER A 1 89 ? -12.914 -16.812 -18.156 1 98.19 89 SER A C 1
ATOM 679 O O . SER A 1 89 ? -13.914 -17.094 -17.5 1 98.19 89 SER A O 1
ATOM 681 N N . ARG A 1 90 ? -12.344 -17.688 -18.953 1 98.19 90 ARG A N 1
ATOM 682 C CA . ARG A 1 90 ? -12.828 -19.047 -19.094 1 98.19 90 ARG A CA 1
ATOM 683 C C . ARG A 1 90 ? -12.625 -19.844 -17.812 1 98.19 90 ARG A C 1
ATOM 685 O O . ARG A 1 90 ? -13.508 -20.594 -17.391 1 98.19 90 ARG A O 1
ATOM 692 N N . ILE A 1 91 ? -11.5 -19.656 -17.203 1 98 91 ILE A N 1
ATOM 693 C CA . ILE A 1 91 ? -11.203 -20.344 -15.953 1 98 91 ILE A CA 1
ATOM 694 C C . ILE A 1 91 ? -12.172 -19.875 -14.867 1 98 91 ILE A C 1
ATOM 696 O O . ILE A 1 91 ? -12.648 -20.688 -14.07 1 98 91 ILE A O 1
ATOM 700 N N . SER A 1 92 ? -12.406 -18.578 -14.844 1 97.5 92 SER A N 1
ATOM 701 C CA . SER A 1 92 ? -13.367 -18.047 -13.883 1 97.5 92 SER A CA 1
ATOM 702 C C . SER A 1 92 ? -14.734 -18.703 -14.047 1 97.5 92 SER A C 1
ATOM 704 O O . SER A 1 92 ? -15.375 -19.062 -13.055 1 97.5 92 SER A O 1
ATOM 706 N N . SER A 1 93 ? -15.172 -18.828 -15.289 1 97.44 93 SER A N 1
ATOM 707 C CA . SER A 1 93 ? -16.438 -19.5 -15.578 1 97.44 93 SER A CA 1
ATOM 708 C C . SER A 1 93 ? -16.422 -20.938 -15.094 1 97.44 93 SER A C 1
ATOM 710 O O . SER A 1 93 ? -17.375 -21.406 -14.453 1 97.44 93 SER A O 1
ATOM 712 N N . TYR A 1 94 ? -15.398 -21.609 -15.375 1 97.5 94 TYR A N 1
ATOM 713 C CA . TYR A 1 94 ? -15.242 -23 -14.969 1 97.5 94 TYR A CA 1
ATOM 714 C C . TYR A 1 94 ? -15.281 -23.141 -13.453 1 97.5 94 TYR A C 1
ATOM 716 O O . TYR A 1 94 ? -15.969 -24.016 -12.922 1 97.5 94 TYR A O 1
ATOM 724 N N . LEU A 1 95 ? -14.531 -22.297 -12.75 1 96.81 95 LEU A N 1
ATOM 725 C CA . LEU A 1 95 ? -14.445 -22.359 -11.297 1 96.81 95 LEU A CA 1
ATOM 726 C C . LEU A 1 95 ? -15.797 -22.062 -10.656 1 96.81 95 LEU A C 1
ATOM 728 O O . LEU A 1 95 ? -16.141 -22.641 -9.625 1 96.81 95 LEU A O 1
ATOM 732 N N . LEU A 1 96 ? -16.469 -21.125 -11.234 1 94.69 96 LEU A N 1
ATOM 733 C CA . LEU A 1 96 ? -17.797 -20.781 -10.734 1 94.69 96 LEU A CA 1
ATOM 734 C C . LEU A 1 96 ? -18.781 -21.922 -10.945 1 94.69 96 LEU A C 1
ATOM 736 O O . LEU A 1 96 ? -19.516 -22.297 -10.023 1 94.69 96 LEU A O 1
ATOM 740 N N . HIS A 1 97 ? -18.781 -22.531 -12.117 1 95 97 HIS A N 1
ATOM 741 C CA . HIS A 1 97 ? -19.688 -23.609 -12.469 1 95 97 HIS A CA 1
ATOM 742 C C . HIS A 1 97 ? -19.438 -24.844 -11.633 1 95 97 HIS A C 1
ATOM 744 O O . HIS A 1 97 ? -20.359 -25.562 -11.25 1 95 97 HIS A O 1
ATOM 750 N N . THR A 1 98 ? -18.203 -25.094 -11.359 1 95.38 98 THR A N 1
ATOM 751 C CA . THR A 1 98 ? -17.828 -26.266 -10.594 1 95.38 98 THR A CA 1
ATOM 752 C C . THR A 1 98 ? -17.906 -26 -9.094 1 95.38 98 THR A C 1
ATOM 754 O O . THR A 1 98 ? -17.641 -26.875 -8.273 1 95.38 98 THR A O 1
ATOM 757 N N . GLN A 1 99 ? -18.094 -24.766 -8.703 1 93.5 99 GLN A N 1
ATOM 758 C CA . GLN A 1 99 ? -18.297 -24.344 -7.328 1 93.5 99 GLN A CA 1
ATOM 759 C C . GLN A 1 99 ? -17.016 -24.422 -6.52 1 93.5 99 GLN A C 1
ATOM 761 O O . GLN A 1 99 ? -17.047 -24.594 -5.301 1 93.5 99 GLN A O 1
ATOM 766 N N . LEU A 1 100 ? -15.922 -24.359 -7.281 1 93.75 100 LEU A N 1
ATOM 767 C CA . LEU A 1 100 ? -14.617 -24.359 -6.629 1 93.75 100 LEU A CA 1
ATOM 768 C C . LEU A 1 100 ? -14.305 -23 -6.012 1 93.75 100 LEU A C 1
ATOM 770 O O . LEU A 1 100 ? -13.57 -22.922 -5.027 1 93.75 100 LEU A O 1
ATOM 774 N N . LEU A 1 101 ? -14.789 -21.969 -6.668 1 93.94 101 LEU A N 1
ATOM 775 C CA . LEU A 1 101 ? -14.672 -20.609 -6.156 1 93.94 101 LEU A CA 1
ATOM 776 C C . LEU A 1 101 ? -16 -19.875 -6.285 1 93.94 101 LEU A C 1
ATOM 778 O O . LEU A 1 101 ? -16.562 -19.766 -7.379 1 93.94 101 LEU A O 1
ATOM 782 N N . ASP A 1 102 ? -16.406 -19.375 -5.172 1 90.69 102 ASP A N 1
ATOM 783 C CA . ASP A 1 102 ? -17.688 -18.688 -5.109 1 90.69 102 ASP A CA 1
ATOM 784 C C . ASP A 1 102 ? -17.516 -17.188 -5.391 1 90.69 102 ASP A C 1
ATOM 786 O O . ASP A 1 102 ? -16.391 -16.688 -5.469 1 90.69 102 ASP A O 1
ATOM 790 N N . SER A 1 103 ? -18.641 -16.578 -5.742 1 87.56 103 SER A N 1
ATOM 791 C CA . SER A 1 103 ? -18.688 -15.125 -5.91 1 87.56 103 SER A CA 1
ATOM 792 C C . SER A 1 103 ? -20.078 -14.578 -5.547 1 87.56 103 SER A C 1
ATOM 794 O O . SER A 1 103 ? -21.078 -15.258 -5.73 1 87.56 103 SER A O 1
ATOM 796 N N . LEU A 1 104 ? -20.047 -13.453 -5.016 1 81.81 104 LEU A N 1
ATOM 797 C CA . LEU A 1 104 ? -21.312 -12.805 -4.676 1 81.81 104 LEU A CA 1
ATOM 798 C C . LEU A 1 104 ? -22.172 -12.594 -5.922 1 81.81 104 LEU A C 1
ATOM 800 O O . LEU A 1 104 ? -23.375 -12.797 -5.887 1 81.81 104 LEU A O 1
ATOM 804 N N . SER A 1 105 ? -21.562 -12.219 -6.996 1 80.12 105 SER A N 1
ATOM 805 C CA . SER A 1 105 ? -22.297 -11.891 -8.219 1 80.12 105 SER A CA 1
ATOM 806 C C . SER A 1 105 ? -22.703 -13.148 -8.969 1 80.12 105 SER A C 1
ATOM 808 O O . SER A 1 105 ? -23.578 -13.102 -9.836 1 80.12 105 SER A O 1
ATOM 810 N N . ARG A 1 106 ? -22.109 -14.25 -8.812 1 87.19 106 ARG A N 1
ATOM 811 C CA . ARG A 1 106 ? -22.359 -15.523 -9.477 1 87.19 106 ARG A CA 1
ATOM 812 C C . ARG A 1 106 ? -22.172 -15.398 -10.984 1 87.19 106 ARG A C 1
ATOM 814 O O . ARG A 1 106 ? -22.859 -16.078 -11.75 1 87.19 106 ARG A O 1
ATOM 821 N N . VAL A 1 107 ? -21.359 -14.422 -11.336 1 91.56 107 VAL A N 1
ATOM 822 C CA . VAL A 1 107 ? -21 -14.242 -12.734 1 91.56 107 VAL A CA 1
ATOM 823 C C . VAL A 1 107 ? -19.484 -14.312 -12.891 1 91.56 107 VAL A C 1
ATOM 825 O O . VAL A 1 107 ? -18.75 -13.844 -12.016 1 91.56 107 VAL A O 1
ATOM 828 N N . PRO A 1 108 ? -19.078 -14.922 -13.953 1 95.5 108 PRO A N 1
ATOM 829 C CA . PRO A 1 108 ? -17.641 -14.969 -14.188 1 95.5 108 PRO A CA 1
ATOM 830 C C . PRO A 1 108 ? -17.031 -13.594 -14.469 1 95.5 108 PRO A C 1
ATOM 832 O O . PRO A 1 108 ? -17.75 -12.68 -14.898 1 95.5 108 PRO A O 1
ATOM 835 N N . LEU A 1 109 ? -15.766 -13.484 -14.227 1 97.56 109 LEU A N 1
ATOM 836 C CA . LEU A 1 109 ? -15.078 -12.25 -14.578 1 97.56 109 LEU A CA 1
ATOM 837 C C . LEU A 1 109 ? -15.039 -12.062 -16.094 1 97.56 109 LEU A C 1
ATOM 839 O O . LEU A 1 109 ? -14.844 -13.023 -16.844 1 97.56 109 LEU A O 1
ATOM 843 N N . THR A 1 110 ? -15.297 -10.867 -16.516 1 97.69 110 THR A N 1
ATOM 844 C CA . THR A 1 110 ? -15.195 -10.539 -17.938 1 97.69 110 THR A CA 1
ATOM 845 C C . THR A 1 110 ? -13.734 -10.477 -18.375 1 97.69 110 THR A C 1
ATOM 847 O O . THR A 1 110 ? -12.828 -10.391 -17.531 1 97.69 110 THR A O 1
ATOM 850 N N . ARG A 1 111 ? -13.477 -10.516 -19.672 1 98.25 111 ARG A N 1
ATOM 851 C CA . ARG A 1 111 ? -12.125 -10.406 -20.219 1 98.25 111 ARG A CA 1
ATOM 852 C C . ARG A 1 111 ? -11.477 -9.086 -19.812 1 98.25 111 ARG A C 1
ATOM 854 O O . ARG A 1 111 ? -10.273 -9.031 -19.547 1 98.25 111 ARG A O 1
ATOM 861 N N . MET A 1 112 ? -12.281 -8.078 -19.75 1 98.19 112 MET A N 1
ATOM 862 C CA . MET A 1 112 ? -11.75 -6.77 -19.359 1 98.19 112 MET A CA 1
ATOM 863 C C . MET A 1 112 ? -11.32 -6.762 -17.906 1 98.19 112 MET A C 1
ATOM 865 O O . MET A 1 112 ? -10.258 -6.227 -17.562 1 98.19 112 MET A O 1
ATOM 869 N N . GLN A 1 113 ? -12.148 -7.285 -17.047 1 98.25 113 GLN A N 1
ATOM 870 C CA . GLN A 1 113 ? -11.773 -7.387 -15.641 1 98.25 113 GLN A CA 1
ATOM 871 C C . GLN A 1 113 ? -10.484 -8.172 -15.469 1 98.25 113 GLN A C 1
ATOM 873 O O . GLN A 1 113 ? -9.609 -7.781 -14.695 1 98.25 113 GLN A O 1
ATOM 878 N N . CYS A 1 114 ? -10.367 -9.25 -16.219 1 98.62 114 CYS A N 1
ATOM 879 C CA . CYS A 1 114 ? -9.156 -10.062 -16.172 1 98.62 114 CYS A CA 1
ATOM 880 C C . CYS A 1 114 ? -7.949 -9.273 -16.656 1 98.62 114 CYS A C 1
ATOM 882 O O . CYS A 1 114 ? -6.871 -9.336 -16.062 1 98.62 114 CYS A O 1
ATOM 884 N N . PHE A 1 115 ? -8.117 -8.531 -17.734 1 98.69 115 PHE A N 1
ATOM 885 C CA . PHE A 1 115 ? -7.039 -7.715 -18.281 1 98.69 115 PHE A CA 1
ATOM 886 C C . PHE A 1 115 ? -6.559 -6.699 -17.25 1 98.69 115 PHE A C 1
ATOM 888 O O . PHE A 1 115 ? -5.355 -6.484 -17.094 1 98.69 115 PH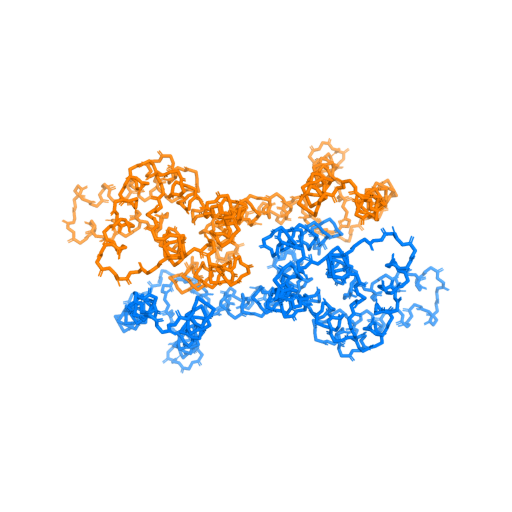E A O 1
ATOM 895 N N . LEU A 1 116 ? -7.484 -6.105 -16.562 1 98.75 116 LEU A N 1
ATOM 896 C CA . LEU A 1 116 ? -7.152 -5.145 -15.516 1 98.75 116 LEU A CA 1
ATOM 897 C C . LEU A 1 116 ? -6.375 -5.812 -14.391 1 98.75 116 LEU A C 1
ATOM 899 O O . LEU A 1 116 ? -5.406 -5.25 -13.875 1 98.75 116 LEU A O 1
ATOM 903 N N . LEU A 1 117 ? -6.77 -6.996 -14.023 1 98.69 117 LEU A N 1
ATOM 904 C CA . LEU A 1 117 ? -6.109 -7.715 -12.945 1 98.69 117 LEU A CA 1
ATOM 905 C C . LEU A 1 117 ? -4.711 -8.156 -13.359 1 98.69 117 LEU A C 1
ATOM 907 O O . LEU A 1 117 ? -3.781 -8.141 -12.547 1 98.69 117 LEU A O 1
ATOM 911 N N . ILE A 1 118 ? -4.539 -8.562 -14.594 1 98.38 118 ILE A N 1
ATOM 912 C CA . ILE A 1 118 ? -3.234 -8.922 -15.133 1 98.38 118 ILE A CA 1
ATOM 913 C C . ILE A 1 118 ? -2.303 -7.715 -15.086 1 98.38 118 ILE A C 1
ATOM 915 O O . ILE A 1 118 ? -1.157 -7.82 -14.648 1 98.38 118 ILE A O 1
ATOM 919 N N . SER A 1 119 ? -2.855 -6.617 -15.5 1 98.44 119 SER A N 1
ATOM 920 C CA . SER A 1 119 ? -2.082 -5.383 -15.484 1 98.44 119 SER A CA 1
ATOM 921 C C . SER A 1 119 ? -1.709 -4.98 -14.062 1 98.44 119 SER A C 1
ATOM 923 O O . SER A 1 119 ? -0.555 -4.648 -13.789 1 98.44 119 SER A O 1
ATOM 925 N N . ALA A 1 120 ? -2.689 -5.035 -13.188 1 98.69 120 ALA A N 1
ATOM 926 C CA . ALA A 1 120 ? -2.438 -4.715 -11.789 1 98.69 120 ALA A CA 1
ATOM 927 C C . ALA A 1 120 ? -1.355 -5.617 -11.203 1 98.69 120 ALA A C 1
ATOM 929 O O . ALA A 1 120 ? -0.448 -5.145 -10.516 1 98.69 120 ALA A O 1
ATOM 930 N N . GLY A 1 121 ? -1.471 -6.891 -11.531 1 98.06 121 GLY A N 1
ATOM 931 C CA . GLY A 1 121 ? -0.503 -7.852 -11.023 1 98.06 121 GLY A CA 1
ATOM 932 C C . GLY A 1 121 ? 0.916 -7.566 -11.477 1 98.06 121 GLY A C 1
ATOM 933 O O . GLY A 1 121 ? 1.859 -7.688 -10.695 1 98.06 121 GLY A O 1
ATOM 934 N N . SER A 1 122 ? 1.069 -7.188 -12.68 1 97.44 122 SER A N 1
ATOM 935 C CA . SER A 1 122 ? 2.393 -6.883 -13.211 1 97.44 122 SER A CA 1
ATOM 936 C C . SER A 1 122 ? 3.029 -5.707 -12.477 1 97.44 122 SER A C 1
ATOM 938 O O . SER A 1 122 ? 4.164 -5.805 -12 1 97.44 122 SER A O 1
ATOM 940 N N . PHE A 1 123 ? 2.293 -4.656 -12.375 1 98 123 PHE A N 1
ATOM 941 C CA . PHE A 1 123 ? 2.824 -3.473 -11.711 1 98 123 PHE A CA 1
ATOM 942 C C . PHE A 1 123 ? 3.096 -3.756 -10.242 1 98 123 PHE A C 1
ATOM 944 O O . PHE A 1 123 ? 4.078 -3.264 -9.68 1 98 123 PHE A O 1
ATOM 951 N N . THR A 1 124 ? 2.227 -4.551 -9.625 1 97.81 124 THR A N 1
ATOM 952 C CA . THR A 1 124 ? 2.428 -4.93 -8.227 1 97.81 124 THR A CA 1
ATOM 953 C C . THR A 1 124 ? 3.701 -5.754 -8.07 1 97.81 124 THR A C 1
ATOM 955 O O . THR A 1 124 ? 4.449 -5.57 -7.105 1 97.81 124 THR A O 1
ATOM 958 N N . HIS A 1 125 ? 3.947 -6.602 -8.984 1 96.75 125 HIS A N 1
ATOM 959 C CA . HIS A 1 125 ? 5.176 -7.387 -8.984 1 96.75 125 HIS A CA 1
ATOM 960 C C . HIS A 1 125 ? 6.406 -6.48 -8.945 1 96.75 125 HIS A C 1
ATOM 962 O O . HIS A 1 125 ? 7.301 -6.68 -8.125 1 96.75 125 HIS A O 1
ATOM 968 N N . PHE A 1 126 ? 6.359 -5.512 -9.688 1 96.38 126 PHE A N 1
ATOM 969 C CA . PHE A 1 126 ? 7.539 -4.668 -9.828 1 96.38 126 PHE A CA 1
ATOM 970 C C . PHE A 1 126 ? 7.598 -3.633 -8.703 1 96.38 126 PHE A C 1
ATOM 972 O O . PHE A 1 126 ? 8.648 -3.029 -8.469 1 96.38 126 PHE A O 1
ATOM 979 N N . PHE A 1 127 ? 6.48 -3.41 -8.031 1 97.62 127 PHE A N 1
ATOM 980 C CA . PHE A 1 127 ? 6.535 -2.607 -6.812 1 97.62 127 PHE A CA 1
ATOM 981 C C . PHE A 1 127 ? 7.547 -3.184 -5.828 1 97.62 127 PHE A C 1
ATOM 983 O O . PHE A 1 127 ? 8.398 -2.459 -5.312 1 97.62 127 PHE A O 1
ATOM 990 N N . LEU A 1 128 ? 7.473 -4.469 -5.672 1 96.81 128 LEU A N 1
ATOM 991 C CA . LEU A 1 128 ? 8.375 -5.125 -4.734 1 96.81 128 LEU A CA 1
ATOM 992 C C . LEU A 1 128 ? 9.766 -5.293 -5.344 1 96.81 128 LEU A C 1
ATOM 994 O O . LEU A 1 128 ? 10.773 -5.055 -4.676 1 96.81 128 LEU A O 1
ATOM 998 N N . ASP A 1 129 ? 9.844 -5.605 -6.59 1 94.69 129 ASP A N 1
ATOM 999 C CA . ASP A 1 129 ? 11.125 -5.84 -7.246 1 94.69 129 ASP A CA 1
ATOM 1000 C C . ASP A 1 129 ? 11.984 -4.574 -7.238 1 94.69 129 ASP A C 1
ATOM 1002 O O . ASP A 1 129 ? 13.172 -4.629 -6.918 1 94.69 129 ASP A O 1
ATOM 1006 N N . HIS A 1 130 ? 11.367 -3.529 -7.559 1 96.12 130 HIS A N 1
ATOM 1007 C CA . HIS A 1 130 ? 12.117 -2.287 -7.672 1 96.12 130 HIS A CA 1
ATOM 1008 C C . HIS A 1 130 ? 12.664 -1.845 -6.32 1 96.12 130 HIS A C 1
ATOM 1010 O O . HIS A 1 130 ? 13.719 -1.215 -6.242 1 96.12 130 HIS A O 1
ATOM 1016 N N . LEU A 1 131 ? 12.016 -2.25 -5.305 1 96.69 131 LEU A N 1
ATOM 1017 C CA . LEU A 1 131 ? 12.406 -1.788 -3.979 1 96.69 131 LEU A CA 1
ATOM 1018 C C . LEU A 1 131 ? 13.461 -2.709 -3.373 1 96.69 131 LEU A C 1
ATOM 1020 O O . LEU A 1 131 ? 14.344 -2.252 -2.641 1 96.69 131 LEU A O 1
ATOM 1024 N N . PHE A 1 132 ? 13.406 -4.035 -3.76 1 95.19 132 PHE A N 1
ATOM 1025 C CA . PHE A 1 132 ? 14.156 -4.918 -2.877 1 95.19 132 PHE A CA 1
ATOM 1026 C C . PHE A 1 132 ? 15.078 -5.836 -3.678 1 95.19 132 PHE A C 1
ATOM 1028 O O . PHE A 1 132 ? 15.844 -6.613 -3.105 1 95.19 132 PHE A O 1
ATOM 1035 N N . GLU A 1 133 ? 15.086 -5.668 -4.945 1 92 133 GLU A N 1
ATOM 1036 C CA . GLU A 1 133 ? 15.969 -6.508 -5.746 1 92 133 GLU A CA 1
ATOM 1037 C C . GLU A 1 133 ? 17.359 -5.898 -5.844 1 92 133 GLU A C 1
ATOM 1039 O O . GLU A 1 133 ? 17.578 -4.746 -5.465 1 92 133 GLU A O 1
ATOM 1044 N N . GLU A 1 134 ? 18.312 -6.699 -6.254 1 91.56 134 GLU A N 1
ATOM 1045 C CA . GLU A 1 134 ? 19.672 -6.289 -6.574 1 91.56 134 GLU A CA 1
ATOM 1046 C C . GLU A 1 134 ? 20.328 -5.562 -5.398 1 91.56 134 GLU A C 1
ATOM 1048 O O . GLU A 1 134 ? 21.047 -4.574 -5.59 1 91.56 134 GLU A O 1
ATOM 1053 N N . ASN A 1 135 ? 19.938 -5.988 -4.227 1 92.62 135 ASN A N 1
ATOM 1054 C CA . ASN A 1 135 ? 20.516 -5.414 -3.018 1 92.62 135 ASN A CA 1
ATOM 1055 C C . ASN A 1 135 ? 20.312 -3.904 -2.957 1 92.62 135 ASN A C 1
ATOM 1057 O O . ASN A 1 135 ? 21.219 -3.16 -2.588 1 92.62 135 ASN A O 1
ATOM 1061 N N . GLY A 1 136 ? 19.141 -3.496 -3.439 1 92.12 136 GLY A N 1
ATOM 1062 C CA . GLY A 1 136 ? 18.797 -2.084 -3.373 1 92.12 136 GLY A CA 1
ATOM 1063 C C . GLY A 1 136 ? 19.469 -1.258 -4.457 1 92.12 136 GLY A C 1
ATOM 1064 O O . GLY A 1 136 ? 19.625 -0.046 -4.305 1 92.12 136 GLY A O 1
ATOM 1065 N N . LYS A 1 137 ? 19.922 -1.9 -5.516 1 94.25 137 LYS A N 1
ATOM 1066 C CA . LYS A 1 137 ? 20.641 -1.179 -6.562 1 94.25 137 LYS A CA 1
ATOM 1067 C C . LYS A 1 137 ? 19.906 -1.271 -7.898 1 94.25 137 LYS A C 1
ATOM 1069 O O . LYS A 1 137 ? 20.531 -1.193 -8.961 1 94.25 137 LYS A O 1
ATOM 1074 N N . THR A 1 138 ? 18.562 -1.545 -7.809 1 94.62 138 THR A N 1
ATOM 1075 C CA . THR A 1 138 ? 17.797 -1.524 -9.055 1 94.62 138 THR A CA 1
ATOM 1076 C C . THR A 1 138 ? 17.844 -0.137 -9.688 1 94.62 138 THR A C 1
ATOM 1078 O O . THR A 1 138 ? 17.969 0.868 -8.984 1 94.62 138 THR A O 1
ATOM 1081 N N . THR A 1 139 ? 17.703 -0.13 -10.961 1 96.44 139 THR A N 1
ATOM 1082 C CA . THR A 1 139 ? 17.719 1.13 -11.695 1 96.44 139 THR A CA 1
ATOM 1083 C C . THR A 1 139 ? 16.641 2.07 -11.195 1 96.44 139 THR A C 1
ATOM 1085 O O . THR A 1 139 ? 16.875 3.258 -10.977 1 96.44 139 THR A O 1
ATOM 1088 N N . THR A 1 140 ? 15.492 1.53 -10.961 1 96.94 140 THR A N 1
ATOM 1089 C CA . THR A 1 140 ? 14.359 2.336 -10.508 1 96.94 140 THR A CA 1
ATOM 1090 C C . THR A 1 140 ? 14.609 2.889 -9.109 1 96.94 140 THR A C 1
ATOM 1092 O O . THR A 1 140 ? 14.422 4.082 -8.867 1 96.94 140 THR A O 1
ATOM 1095 N N . TYR A 1 141 ? 15.055 2.084 -8.211 1 96.62 141 TYR A N 1
ATOM 1096 C CA . TYR A 1 141 ? 15.281 2.525 -6.836 1 96.62 141 TYR A CA 1
ATOM 1097 C C . TYR A 1 141 ? 16.406 3.553 -6.773 1 96.62 141 TYR A C 1
ATOM 1099 O O . TYR A 1 141 ? 16.297 4.559 -6.07 1 96.62 141 TYR A O 1
ATOM 1107 N N . THR A 1 142 ? 17.422 3.299 -7.5 1 97 142 THR A N 1
ATOM 1108 C CA . THR A 1 142 ? 18.547 4.238 -7.516 1 97 142 THR A CA 1
ATOM 1109 C C . THR A 1 142 ? 18.125 5.566 -8.141 1 97 142 THR A C 1
ATOM 1111 O O . THR A 1 142 ? 18.578 6.633 -7.715 1 97 142 THR A O 1
ATOM 1114 N N . TRP A 1 143 ? 17.312 5.496 -9.156 1 97.12 143 TRP A N 1
ATOM 1115 C CA . TRP A 1 143 ? 16.781 6.73 -9.727 1 97.12 143 TRP A CA 1
ATOM 1116 C C . TRP A 1 143 ? 15.961 7.496 -8.695 1 97.12 143 TRP A C 1
ATOM 1118 O O . TRP A 1 143 ? 16.078 8.719 -8.57 1 97.12 143 TRP A O 1
ATOM 1128 N N . ILE A 1 144 ? 15.102 6.832 -7.973 1 96.69 144 ILE A N 1
ATOM 1129 C CA . ILE A 1 144 ? 14.297 7.465 -6.934 1 96.69 144 ILE A CA 1
ATOM 1130 C C . ILE A 1 144 ? 15.203 8.234 -5.977 1 96.69 144 ILE A C 1
ATOM 1132 O O . ILE A 1 144 ? 15 9.43 -5.734 1 96.69 144 ILE A O 1
ATOM 1136 N N . LEU A 1 145 ? 16.234 7.566 -5.5 1 95.19 145 LEU A N 1
ATOM 1137 C CA . LEU A 1 145 ? 17.141 8.172 -4.527 1 95.19 145 LEU A CA 1
ATOM 1138 C C . LEU A 1 145 ? 17.906 9.336 -5.145 1 95.19 145 LEU A C 1
ATOM 1140 O O . LEU A 1 145 ? 18.203 10.32 -4.465 1 95.19 145 LEU A O 1
ATOM 1144 N N . SER A 1 146 ? 18.172 9.234 -6.441 1 94.06 146 SER A N 1
ATOM 1145 C CA . SER A 1 146 ? 18.938 10.266 -7.117 1 94.06 146 SER A CA 1
ATOM 1146 C C . SER A 1 146 ? 18.172 11.578 -7.195 1 94.06 146 SER A C 1
ATOM 1148 O O . SER A 1 146 ? 18.75 12.641 -7.438 1 94.06 146 SER A O 1
ATOM 1150 N N . THR A 1 147 ? 16.922 11.531 -7.004 1 94.5 147 THR A N 1
ATOM 1151 C CA . THR A 1 147 ? 16.125 12.75 -7.059 1 94.5 147 THR A CA 1
ATOM 1152 C C . THR A 1 147 ? 16.203 13.508 -5.738 1 94.5 147 THR A C 1
ATOM 1154 O O . THR A 1 147 ? 15.672 14.617 -5.617 1 94.5 147 THR A O 1
ATOM 1157 N N . GLY A 1 148 ? 16.812 12.922 -4.727 1 92 148 GLY A N 1
ATOM 1158 C CA . GLY A 1 148 ? 17.016 13.578 -3.443 1 92 148 GLY A CA 1
ATOM 1159 C C . GLY A 1 148 ? 18.344 14.289 -3.334 1 92 148 GLY A C 1
ATOM 1160 O O . GLY A 1 148 ? 19.125 14.297 -4.285 1 92 148 GLY A O 1
ATOM 1161 N N . TRP A 1 149 ? 18.547 15 -2.213 1 90 149 TRP A N 1
ATOM 1162 C CA . TRP A 1 149 ? 19.797 15.695 -1.883 1 90 149 TRP A CA 1
ATOM 1163 C C . TRP A 1 149 ? 20.484 15.039 -0.697 1 90 149 TRP A C 1
ATOM 1165 O O . TRP A 1 149 ? 20.047 15.18 0.447 1 90 149 TRP A O 1
ATOM 1175 N N . TRP A 1 150 ? 21.672 14.352 -1 1 85.38 150 TRP A N 1
ATOM 1176 C CA . TRP A 1 150 ? 22.234 13.516 0.049 1 85.38 150 TRP A CA 1
ATOM 1177 C C . TRP A 1 150 ? 23.656 13.938 0.378 1 85.38 150 TRP A C 1
ATOM 1179 O O . TRP A 1 150 ? 24.234 13.484 1.368 1 85.38 150 TRP A O 1
ATOM 1189 N N . GLN A 1 151 ? 24.297 14.695 -0.347 1 81.38 151 GLN A N 1
ATOM 1190 C CA . GLN A 1 151 ? 25.719 15.023 -0.192 1 81.38 151 GLN A CA 1
ATOM 1191 C C . GLN A 1 151 ? 25.922 16.016 0.946 1 81.38 151 GLN A C 1
ATOM 1193 O O . GLN A 1 151 ? 26.953 15.977 1.63 1 81.38 151 GLN A O 1
ATOM 1198 N N . SER A 1 152 ? 25.047 16.953 1.124 1 79 152 SER A N 1
ATOM 1199 C CA . SER A 1 152 ? 25.094 17.953 2.176 1 79 152 SER A CA 1
ATOM 1200 C C . SER A 1 152 ? 23.703 18.281 2.691 1 79 152 SER A C 1
ATOM 1202 O O . SER A 1 152 ? 22.703 17.766 2.182 1 79 152 SER A O 1
ATOM 1204 N N . ARG A 1 153 ? 23.812 18.969 3.781 1 80.12 153 ARG A N 1
ATOM 1205 C CA . ARG A 1 153 ? 22.516 19.453 4.246 1 80.12 153 ARG A CA 1
ATOM 1206 C C . ARG A 1 153 ? 21.844 20.312 3.182 1 80.12 153 ARG A C 1
ATOM 1208 O O . ARG A 1 153 ? 22.484 21.156 2.557 1 80.12 153 ARG A O 1
ATOM 1215 N N . ALA A 1 154 ? 20.656 20 2.979 1 82.56 154 ALA A N 1
ATOM 1216 C CA . ALA A 1 154 ? 19.906 20.766 1.971 1 82.56 154 ALA A CA 1
ATOM 1217 C C . ALA A 1 154 ? 19.688 22.203 2.424 1 82.56 154 ALA A C 1
ATOM 1219 O O . ALA A 1 154 ? 19.219 22.438 3.539 1 82.56 154 ALA A O 1
ATOM 1220 N N . PRO A 1 155 ? 20.078 23.078 1.535 1 79.31 155 PRO A N 1
ATOM 1221 C CA . PRO A 1 155 ? 19.734 24.469 1.863 1 79.31 155 PRO A CA 1
ATOM 1222 C C . PRO A 1 155 ? 18.234 24.734 1.863 1 79.31 155 PRO A C 1
ATOM 1224 O O . PRO A 1 155 ? 17.484 24.078 1.137 1 79.31 155 PRO A O 1
ATOM 1227 N N . VAL A 1 156 ? 17.859 25.656 2.744 1 77.69 156 VAL A N 1
ATOM 1228 C CA . VAL A 1 156 ? 16.469 26.047 2.781 1 77.69 156 VAL A CA 1
ATOM 1229 C C . VAL A 1 156 ? 16.219 27.188 1.788 1 77.69 156 VAL A C 1
ATOM 1231 O O . VAL A 1 156 ? 16.594 28.328 2.041 1 77.69 156 VAL A O 1
ATOM 1234 N N . ASN A 1 157 ? 15.602 26.828 0.665 1 83.81 157 ASN A N 1
ATOM 1235 C CA . ASN A 1 157 ? 15.227 27.828 -0.332 1 83.81 157 ASN A CA 1
ATOM 1236 C C . ASN A 1 157 ? 13.852 28.422 -0.039 1 83.81 157 ASN A C 1
ATOM 1238 O O . ASN A 1 157 ? 12.852 27.719 -0.058 1 83.81 157 ASN A O 1
ATOM 1242 N N . PRO A 1 158 ? 13.805 29.688 0.163 1 86 158 PRO A N 1
ATOM 1243 C CA . PRO A 1 158 ? 12.531 30.312 0.53 1 86 158 PRO A CA 1
ATOM 1244 C C . PRO A 1 158 ? 11.438 30.062 -0.507 1 86 158 PRO A C 1
ATOM 1246 O O . PRO A 1 158 ? 10.258 29.969 -0.154 1 86 158 PRO A O 1
ATOM 1249 N N . ASP A 1 159 ? 11.805 30.078 -1.754 1 88.31 159 ASP A N 1
ATOM 1250 C CA . ASP A 1 159 ? 10.789 29.828 -2.775 1 88.31 159 ASP A CA 1
ATOM 1251 C C . ASP A 1 159 ? 10.195 28.438 -2.639 1 88.31 159 ASP A C 1
ATOM 1253 O O . ASP A 1 159 ? 8.992 28.234 -2.854 1 88.31 159 ASP A O 1
ATOM 1257 N N . ALA A 1 160 ? 11.016 27.516 -2.236 1 87 160 ALA A N 1
ATOM 1258 C CA . ALA A 1 160 ? 10.516 26.156 -2.016 1 87 160 ALA A CA 1
ATOM 1259 C C . ALA A 1 160 ? 9.508 26.125 -0.873 1 87 160 ALA A C 1
ATOM 1261 O O . ALA A 1 160 ? 8.484 25.438 -0.962 1 87 160 ALA A O 1
ATOM 1262 N N . VAL A 1 161 ? 9.781 26.828 0.12 1 85.25 161 VAL A N 1
ATOM 1263 C CA . VAL A 1 161 ? 8.898 26.906 1.278 1 85.25 161 VAL A CA 1
ATOM 1264 C C . VAL A 1 161 ? 7.555 27.5 0.868 1 85.25 161 VAL A C 1
ATOM 1266 O O . VAL A 1 161 ? 6.5 26.969 1.222 1 85.25 161 VAL A O 1
ATOM 1269 N N . VAL A 1 162 ? 7.613 28.547 0.147 1 91.5 162 VAL A N 1
ATOM 1270 C CA . VAL A 1 162 ? 6.402 29.219 -0.288 1 91.5 162 VAL A CA 1
ATOM 1271 C C . VAL A 1 162 ? 5.57 28.297 -1.172 1 91.5 162 VAL A C 1
ATOM 1273 O O . VAL A 1 162 ? 4.355 28.188 -0.995 1 91.5 162 VAL A O 1
ATOM 1276 N N . VAL A 1 163 ? 6.238 27.625 -2.076 1 91.81 163 VAL A N 1
ATOM 1277 C CA . VAL A 1 163 ? 5.547 26.75 -3.008 1 91.81 163 VAL A CA 1
ATOM 1278 C C . VAL A 1 163 ? 4.895 25.594 -2.244 1 91.81 163 VAL A C 1
ATOM 1280 O O . VAL A 1 163 ? 3.725 25.281 -2.465 1 91.81 163 VAL A O 1
ATOM 1283 N N . VAL A 1 164 ? 5.582 25.016 -1.302 1 89.12 164 VAL A N 1
ATOM 1284 C CA . VAL A 1 164 ? 5.086 23.859 -0.558 1 89.12 164 VAL A CA 1
ATOM 1285 C C . VAL A 1 164 ? 3.918 24.281 0.329 1 89.12 164 VAL A C 1
ATOM 1287 O O . VAL A 1 164 ? 2.893 23.594 0.382 1 89.12 164 VAL A O 1
ATOM 1290 N N . VAL A 1 165 ? 4.102 25.438 0.942 1 90.38 165 VAL A N 1
ATOM 1291 C CA . VAL A 1 165 ? 3.037 25.922 1.81 1 90.38 165 VAL A CA 1
ATOM 129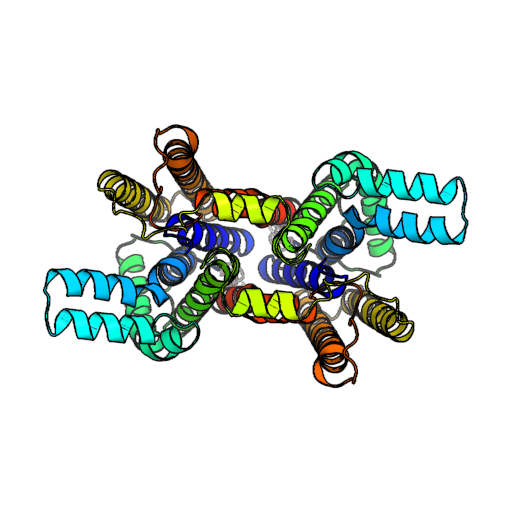2 C C . VAL A 1 165 ? 1.79 26.219 0.98 1 90.38 165 VAL A C 1
ATOM 1294 O O . VAL A 1 165 ? 0.674 25.891 1.39 1 90.38 165 VAL A O 1
ATOM 1297 N N . PHE A 1 166 ? 1.984 26.797 -0.126 1 95.75 166 PHE A N 1
ATOM 1298 C CA . PHE A 1 166 ? 0.872 27.141 -1.003 1 95.75 166 PHE A CA 1
ATOM 1299 C C . PHE A 1 166 ? 0.156 25.875 -1.485 1 95.75 166 PHE A C 1
ATOM 1301 O O . PHE A 1 166 ? -1.073 25.797 -1.435 1 95.75 166 PHE A O 1
ATOM 1308 N N . LEU A 1 167 ? 0.902 24.891 -1.93 1 95.88 167 LEU A N 1
ATOM 1309 C CA . LEU A 1 167 ? 0.309 23.656 -2.436 1 95.88 167 LEU A CA 1
ATOM 1310 C C . LEU A 1 167 ? -0.397 22.891 -1.319 1 95.88 167 LEU A C 1
ATOM 1312 O O . LEU A 1 167 ? -1.478 22.344 -1.528 1 95.88 167 LEU A O 1
ATOM 1316 N N . CYS A 1 168 ? 0.194 22.906 -0.166 1 93.06 168 CYS A N 1
ATOM 1317 C CA . CYS A 1 168 ? -0.435 22.25 0.979 1 93.06 168 CYS A CA 1
ATOM 1318 C C . CYS A 1 168 ? -1.74 22.953 1.35 1 93.06 168 CYS A C 1
ATOM 1320 O O . CYS A 1 168 ? -2.744 22.281 1.624 1 93.06 168 CYS A O 1
ATOM 1322 N N . ALA A 1 169 ? -1.7 24.281 1.325 1 95.19 169 ALA A N 1
ATOM 1323 C CA . ALA A 1 169 ? -2.902 25.047 1.629 1 95.19 169 ALA A CA 1
ATOM 1324 C C . ALA A 1 169 ? -4.004 24.766 0.611 1 95.19 169 ALA A C 1
ATOM 1326 O O . ALA A 1 169 ? -5.172 24.609 0.978 1 95.19 169 ALA A O 1
ATOM 1327 N N . CYS A 1 170 ? -3.623 24.688 -0.606 1 97.31 170 CYS A N 1
ATOM 1328 C CA . CYS A 1 170 ? -4.582 24.359 -1.658 1 97.31 170 CYS A CA 1
ATOM 1329 C C . CYS A 1 170 ? -5.145 22.953 -1.483 1 97.31 170 CYS A C 1
ATOM 1331 O O . CYS A 1 170 ? -6.332 22.734 -1.704 1 97.31 170 CYS A O 1
ATOM 1333 N N . LEU A 1 171 ? -4.312 22.047 -1.064 1 97.12 171 LEU A N 1
ATOM 1334 C CA . LEU A 1 171 ? -4.75 20.672 -0.884 1 97.12 171 LEU A CA 1
ATOM 1335 C C . LEU A 1 171 ? -5.73 20.562 0.279 1 97.12 171 LEU A C 1
ATOM 1337 O O . LEU A 1 171 ? -6.84 20.047 0.114 1 97.12 171 LEU A O 1
ATOM 1341 N N . ILE A 1 172 ? -5.324 21.094 1.388 1 95.25 172 ILE A N 1
ATOM 1342 C CA . ILE A 1 172 ? -6.137 20.984 2.594 1 95.25 172 ILE A CA 1
ATOM 1343 C C . ILE A 1 172 ? -7.402 21.828 2.443 1 95.25 172 ILE A C 1
ATOM 1345 O O . ILE A 1 172 ? -8.508 21.359 2.725 1 95.25 172 ILE A O 1
ATOM 1349 N N . GLY A 1 173 ? -7.199 23.062 2 1 96.88 173 GLY A N 1
ATOM 1350 C CA . GLY A 1 173 ? -8.352 23.922 1.772 1 96.88 173 GLY A CA 1
ATOM 1351 C C . GLY A 1 173 ? -9.32 23.359 0.753 1 96.88 173 GLY A C 1
ATOM 1352 O O . GLY A 1 173 ? -10.539 23.391 0.959 1 96.88 173 GLY A O 1
ATOM 1353 N N . GLY A 1 174 ? -8.773 22.875 -0.363 1 97.5 174 GLY A N 1
ATOM 1354 C CA . GLY A 1 174 ? -9.625 22.234 -1.361 1 97.5 174 GLY A CA 1
ATOM 1355 C C . GLY A 1 174 ? -10.344 21 -0.84 1 97.5 174 GLY A C 1
ATOM 1356 O O . GLY A 1 174 ? -11.508 20.781 -1.175 1 97.5 174 GLY A O 1
ATOM 1357 N N . PHE A 1 175 ? -9.664 20.234 -0.068 1 97.06 175 PHE A N 1
ATOM 1358 C CA . PHE A 1 175 ? -10.273 19.047 0.513 1 97.06 175 PHE A CA 1
ATOM 1359 C C . PHE A 1 175 ? -11.453 19.422 1.399 1 97.06 175 PHE A C 1
ATOM 1361 O O . PHE A 1 175 ? -12.516 18.797 1.316 1 97.06 175 PHE A O 1
ATOM 1368 N N . PHE A 1 176 ? -11.281 20.469 2.205 1 96.56 176 PHE A N 1
ATOM 1369 C CA . PHE A 1 176 ? -12.375 20.938 3.045 1 96.56 176 PHE A CA 1
ATOM 1370 C C . PHE A 1 176 ? -13.531 21.438 2.193 1 96.56 176 PHE A C 1
ATOM 1372 O O . PHE A 1 176 ? -14.695 21.125 2.461 1 96.56 176 PHE A O 1
ATOM 1379 N N . TYR A 1 177 ? -13.227 22.125 1.219 1 96.12 177 TYR A N 1
ATOM 1380 C CA . TYR A 1 177 ? -14.258 22.703 0.354 1 96.12 177 TYR A CA 1
ATOM 1381 C C . TYR A 1 177 ? -15.07 21.594 -0.326 1 96.12 177 TYR A C 1
ATOM 1383 O O . TYR A 1 177 ? -16.297 21.656 -0.354 1 96.12 177 TYR A O 1
ATOM 1391 N N . LEU A 1 178 ? -14.398 20.594 -0.805 1 96 178 LEU A N 1
ATOM 1392 C CA . LEU A 1 178 ? -15.039 19.531 -1.568 1 96 178 LEU A CA 1
ATOM 1393 C C . LEU A 1 178 ? -15.867 18.625 -0.656 1 9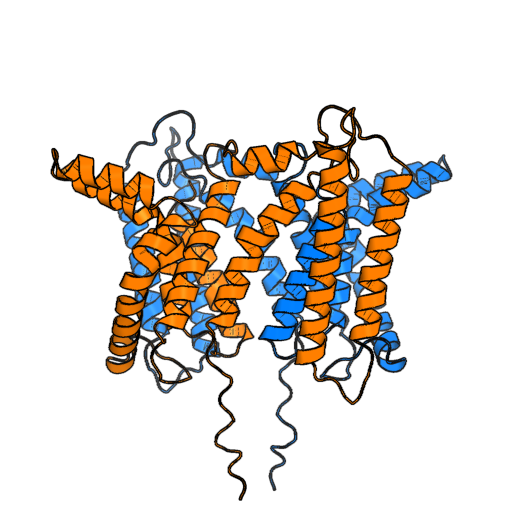6 178 LEU A C 1
ATOM 1395 O O . LEU A 1 178 ? -16.859 18.031 -1.09 1 96 178 LEU A O 1
ATOM 1399 N N . ASN A 1 179 ? -15.469 18.531 0.624 1 96 179 ASN A N 1
ATOM 1400 C CA . ASN A 1 179 ? -16.125 17.578 1.509 1 96 179 ASN A CA 1
ATOM 1401 C C . ASN A 1 179 ? -17 18.266 2.547 1 96 179 ASN A C 1
ATOM 1403 O O . ASN A 1 179 ? -17.406 17.641 3.531 1 96 179 ASN A O 1
ATOM 1407 N N . ARG A 1 180 ? -17.297 19.453 2.381 1 94.38 180 ARG A N 1
ATOM 1408 C CA . ARG A 1 180 ? -18.234 20.172 3.234 1 94.38 180 ARG A CA 1
ATOM 1409 C C . ARG A 1 180 ? -19.656 19.641 3.049 1 94.38 180 ARG A C 1
ATOM 1411 O O . ARG A 1 180 ? -19.938 18.969 2.064 1 94.38 180 ARG A O 1
ATOM 1418 N N . ALA A 1 181 ? -20.469 19.938 4.035 1 89 181 ALA A N 1
ATOM 1419 C CA . ALA A 1 181 ? -21.859 19.5 3.928 1 89 181 ALA A CA 1
ATOM 1420 C C . ALA A 1 181 ? -22.578 20.203 2.775 1 89 181 ALA A C 1
ATOM 1422 O O . ALA A 1 181 ? -22.531 21.422 2.674 1 89 181 ALA A O 1
ATOM 1423 N N . ASN A 1 182 ? -22.891 19.359 1.879 1 81.5 182 ASN A N 1
ATOM 1424 C CA . ASN A 1 182 ? -23.641 19.844 0.726 1 81.5 182 ASN A CA 1
ATOM 1425 C C . ASN A 1 182 ? -24.688 18.828 0.277 1 81.5 182 ASN A C 1
ATOM 1427 O O . ASN A 1 182 ? -24.391 17.656 0.098 1 81.5 182 ASN A O 1
ATOM 1431 N N . ALA A 1 183 ? -25.906 19.156 0.18 1 71.94 183 ALA A N 1
ATOM 1432 C CA . ALA A 1 183 ? -27.062 18.312 -0.104 1 71.94 183 ALA A CA 1
ATOM 1433 C C . ALA A 1 183 ? -26.953 17.688 -1.497 1 71.94 183 ALA A C 1
ATOM 1435 O O . ALA A 1 183 ? -27.531 16.641 -1.761 1 71.94 183 ALA A O 1
ATOM 1436 N N . SER A 1 184 ? -26.141 18.172 -2.281 1 71.19 184 SER A N 1
ATOM 1437 C CA . SER A 1 184 ? -26.25 17.797 -3.688 1 71.19 184 SER A CA 1
ATOM 1438 C C . SER A 1 184 ? -25.188 16.766 -4.062 1 71.19 184 SER A C 1
ATOM 1440 O O . SER A 1 184 ? -25.344 16.047 -5.051 1 71.19 184 SER A O 1
ATOM 1442 N N . ASN A 1 185 ? -24.266 16.609 -3.225 1 77 185 ASN A N 1
ATOM 1443 C CA . ASN A 1 185 ? -23.156 15.758 -3.684 1 77 185 ASN A CA 1
ATOM 1444 C C . ASN A 1 185 ? -23.125 14.43 -2.93 1 77 185 ASN A C 1
ATOM 1446 O O . ASN A 1 185 ? -23.234 14.406 -1.704 1 77 185 ASN A O 1
ATOM 1450 N N . SER A 1 186 ? -23.078 13.445 -3.76 1 85.06 186 SER A N 1
ATOM 1451 C CA . SER A 1 186 ? -22.922 12.109 -3.186 1 85.06 186 SER A CA 1
ATOM 1452 C C . SER A 1 186 ? -21.5 11.891 -2.682 1 85.06 186 SER A C 1
ATOM 1454 O O . SER A 1 186 ? -20.578 12.602 -3.078 1 85.06 186 SER A O 1
ATOM 1456 N N . ILE A 1 187 ? -21.375 11 -1.895 1 84.12 187 ILE A N 1
ATOM 1457 C CA . ILE A 1 187 ? -20.078 10.633 -1.34 1 84.12 187 ILE A CA 1
ATOM 1458 C C . ILE A 1 187 ? -19.141 10.203 -2.463 1 84.12 187 ILE A C 1
ATOM 1460 O O . ILE A 1 187 ? -17.938 10.5 -2.436 1 84.12 187 ILE A O 1
ATOM 1464 N N . LYS A 1 188 ? -19.672 9.562 -3.361 1 83.88 188 LYS A N 1
ATOM 1465 C CA . LYS A 1 188 ? -18.891 9.094 -4.496 1 83.88 188 LYS A CA 1
ATOM 1466 C C . LYS A 1 188 ? -18.344 10.266 -5.309 1 83.88 188 LYS A C 1
ATOM 1468 O O . LYS A 1 188 ? -17.188 10.266 -5.715 1 83.88 188 LYS A O 1
ATOM 1473 N N . LYS A 1 189 ? -19.172 11.188 -5.527 1 90.69 189 LYS A N 1
ATOM 1474 C CA . LYS A 1 189 ? -18.766 12.375 -6.273 1 90.69 189 LYS A CA 1
ATOM 1475 C C . LYS A 1 189 ? -17.703 13.172 -5.508 1 90.69 189 LYS A C 1
ATOM 1477 O O . LYS A 1 189 ? -16.719 13.633 -6.09 1 90.69 189 LYS A O 1
ATOM 1482 N N . LYS A 1 190 ? -17.891 13.328 -4.273 1 93.12 190 LYS A N 1
ATOM 1483 C CA . LYS A 1 190 ? -16.938 14.055 -3.441 1 93.12 190 LYS A CA 1
ATOM 1484 C C . LYS A 1 190 ? -15.578 13.352 -3.434 1 93.12 190 LYS A C 1
ATOM 1486 O O . LYS A 1 190 ? -14.531 14.008 -3.529 1 93.12 190 LYS A O 1
ATOM 1491 N N . SER A 1 191 ? -15.625 12.078 -3.318 1 91.06 191 SER A N 1
ATOM 1492 C CA . SER A 1 191 ? -14.391 11.305 -3.312 1 91.06 191 SER A CA 1
ATOM 1493 C C . SER A 1 191 ? -13.656 11.422 -4.645 1 91.06 191 SER A C 1
ATOM 1495 O O . SER A 1 191 ? -12.43 11.57 -4.676 1 91.06 191 SER A O 1
ATOM 1497 N N . TYR A 1 192 ? -14.398 11.43 -5.688 1 91.81 192 TYR A N 1
ATOM 1498 C CA . TYR A 1 192 ? -13.805 11.555 -7.016 1 91.81 192 TYR A CA 1
ATOM 1499 C C . TYR A 1 192 ? -13.164 12.93 -7.203 1 91.81 192 TYR A C 1
ATOM 1501 O O . TYR A 1 192 ? -12.031 13.023 -7.676 1 91.81 192 TYR A O 1
ATOM 1509 N N . GLN A 1 193 ? -13.867 13.938 -6.82 1 96.06 193 GLN A N 1
ATOM 1510 C CA . GLN A 1 193 ? -13.344 15.297 -6.922 1 96.06 193 GLN A CA 1
ATOM 1511 C C . GLN A 1 193 ? -12.125 15.492 -6.027 1 96.06 193 GLN A C 1
ATOM 1513 O O . GLN A 1 193 ? -11.18 16.188 -6.398 1 96.06 193 GLN A O 1
ATOM 1518 N N . SER A 1 194 ? -12.18 14.883 -4.91 1 96.81 194 SER A N 1
ATOM 1519 C CA . SER A 1 194 ? -11.039 14.961 -4.004 1 96.81 194 SER A CA 1
ATOM 1520 C C . SER A 1 194 ? -9.82 14.25 -4.59 1 96.81 194 SER A C 1
ATOM 1522 O O . SER A 1 194 ? -8.688 14.719 -4.434 1 96.81 194 SER A O 1
ATOM 1524 N N . MET A 1 195 ? -10.039 13.156 -5.234 1 96 195 MET A N 1
ATOM 1525 C CA . MET A 1 195 ? -8.945 12.445 -5.887 1 96 195 MET A CA 1
ATOM 1526 C C . MET A 1 195 ? -8.32 13.297 -6.984 1 96 195 MET A C 1
ATOM 1528 O O . MET A 1 195 ? -7.098 13.336 -7.133 1 96 195 MET A O 1
ATOM 1532 N N . LEU A 1 196 ? -9.18 13.969 -7.707 1 97.06 196 LEU A N 1
ATOM 1533 C CA . LEU A 1 196 ? -8.688 14.859 -8.75 1 97.06 196 LEU A CA 1
ATOM 1534 C C . LEU A 1 196 ? -7.855 15.992 -8.156 1 97.06 196 LEU A C 1
ATOM 1536 O O . LEU A 1 196 ? -6.848 16.406 -8.734 1 97.06 196 LEU A O 1
ATOM 1540 N N . LEU A 1 197 ? -8.328 16.484 -7.051 1 97.75 197 LEU A N 1
ATOM 1541 C CA . LEU A 1 197 ? -7.582 17.516 -6.34 1 97.75 197 LEU A CA 1
ATOM 1542 C C . LEU A 1 197 ? -6.195 17 -5.953 1 97.75 197 LEU A C 1
ATOM 1544 O O . LEU A 1 197 ? -5.188 17.656 -6.25 1 97.75 197 LEU A O 1
ATOM 1548 N N . VAL A 1 198 ? -6.148 15.82 -5.363 1 97.25 198 VAL A N 1
ATOM 1549 C CA . VAL A 1 198 ? -4.887 15.234 -4.922 1 97.25 198 VAL A CA 1
ATOM 1550 C C . VAL A 1 198 ? -3.969 15.023 -6.121 1 97.25 198 VAL A C 1
ATOM 1552 O O . VAL A 1 198 ? -2.785 15.367 -6.074 1 97.25 198 VAL A O 1
ATOM 1555 N N . MET A 1 199 ? -4.527 14.539 -7.176 1 96.75 199 MET A N 1
ATOM 1556 C CA . MET A 1 199 ? -3.734 14.266 -8.375 1 96.75 199 MET A CA 1
ATOM 1557 C C . MET A 1 199 ? -3.199 15.555 -8.984 1 96.75 199 MET A C 1
ATOM 1559 O O . MET A 1 199 ? -2.045 15.609 -9.406 1 96.75 199 MET A O 1
ATOM 1563 N N . SER A 1 200 ? -4.016 16.562 -9.016 1 98 200 SER A N 1
ATOM 1564 C CA . SER A 1 200 ? -3.602 17.828 -9.586 1 98 200 SER A CA 1
ATOM 1565 C C . SER A 1 200 ? -2.473 18.469 -8.773 1 98 200 SER A C 1
ATOM 1567 O O . SER A 1 200 ? -1.475 18.922 -9.336 1 98 200 SER A O 1
ATOM 1569 N N . ILE A 1 201 ? -2.619 18.438 -7.496 1 97.75 201 ILE A N 1
ATOM 1570 C CA . ILE A 1 201 ? -1.606 19.016 -6.621 1 97.75 201 ILE A CA 1
ATOM 1571 C C . ILE A 1 201 ? -0.319 18.203 -6.707 1 97.75 201 ILE A C 1
ATOM 1573 O O . ILE A 1 201 ? 0.778 18.766 -6.738 1 97.75 201 ILE A O 1
ATOM 1577 N N . ALA A 1 202 ? -0.438 16.891 -6.719 1 97.06 202 ALA A N 1
ATOM 1578 C CA . ALA A 1 202 ? 0.73 16.031 -6.852 1 97.06 202 ALA A CA 1
ATOM 1579 C C . ALA A 1 202 ? 1.479 16.312 -8.148 1 97.06 202 ALA A C 1
ATOM 1581 O O . ALA A 1 202 ? 2.711 16.375 -8.164 1 97.06 202 ALA A O 1
ATOM 1582 N N . CYS A 1 203 ? 0.727 16.516 -9.219 1 97.56 203 CYS A N 1
ATOM 1583 C CA . CYS A 1 203 ? 1.342 16.797 -10.508 1 97.56 203 CYS A CA 1
ATOM 1584 C C . CYS A 1 203 ? 2.068 18.141 -10.484 1 97.56 203 CYS A C 1
ATOM 1586 O O . CYS A 1 203 ? 3.195 18.25 -10.969 1 97.56 203 CYS A O 1
ATOM 1588 N N . LEU A 1 204 ? 1.434 19.141 -9.938 1 97.5 204 LEU A N 1
ATOM 1589 C CA . LEU A 1 204 ? 2.062 20.453 -9.82 1 97.5 204 LEU A CA 1
ATOM 1590 C C . LEU A 1 204 ? 3.322 20.375 -8.961 1 97.5 204 LEU A C 1
ATOM 1592 O O . LEU A 1 204 ? 4.344 20.984 -9.297 1 97.5 204 LEU A O 1
ATOM 1596 N N . TYR A 1 205 ? 3.266 19.641 -7.91 1 96.12 205 TYR A N 1
ATOM 1597 C CA . TYR A 1 205 ? 4.414 19.469 -7.027 1 96.12 205 TYR A CA 1
ATOM 1598 C C . TYR A 1 205 ? 5.547 18.734 -7.73 1 96.12 205 TYR A C 1
ATOM 1600 O O . TYR A 1 205 ? 6.711 19.125 -7.625 1 96.12 205 TYR A O 1
ATOM 1608 N N . CYS A 1 206 ? 5.203 17.688 -8.391 1 96.25 206 CYS A N 1
ATOM 1609 C CA . CYS A 1 206 ? 6.203 16.953 -9.156 1 96.25 206 CYS A CA 1
ATOM 1610 C C . CYS A 1 206 ? 6.852 17.844 -10.203 1 96.25 206 CYS A C 1
ATOM 1612 O O . CYS A 1 206 ? 8.055 17.766 -10.445 1 96.25 206 CYS A O 1
ATOM 1614 N N . PHE A 1 207 ? 6.012 18.625 -10.836 1 96.75 207 PHE A N 1
ATOM 1615 C CA . PHE A 1 207 ? 6.531 19.562 -11.812 1 96.75 207 PHE A CA 1
ATOM 1616 C C . PHE A 1 207 ? 7.527 20.516 -11.172 1 96.75 207 PHE A C 1
ATOM 1618 O O . PHE A 1 207 ? 8.594 20.781 -11.727 1 96.75 207 PHE A O 1
ATOM 1625 N N . TRP A 1 208 ? 7.23 21.016 -10.023 1 94.62 208 TRP A N 1
ATOM 1626 C CA . TRP A 1 208 ? 8.141 21.891 -9.281 1 94.62 208 TRP A CA 1
ATOM 1627 C C . TRP A 1 208 ? 9.453 21.172 -8.977 1 94.62 208 TRP A C 1
ATOM 1629 O O . TRP A 1 208 ? 10.531 21.719 -9.203 1 94.62 208 TRP A O 1
ATOM 1639 N N . CYS A 1 209 ? 9.383 19.969 -8.469 1 94.5 209 CYS A N 1
ATOM 1640 C CA . CYS A 1 209 ? 10.578 19.188 -8.133 1 94.5 209 CYS A CA 1
ATOM 1641 C C . CYS A 1 209 ? 11.43 18.953 -9.375 1 94.5 209 CYS A C 1
ATOM 1643 O O . CYS A 1 209 ? 12.656 19.094 -9.32 1 94.5 209 CYS A O 1
ATOM 1645 N N . ALA A 1 210 ? 10.75 18.641 -10.492 1 95.69 210 ALA A N 1
ATOM 1646 C CA . ALA A 1 210 ? 11.469 18.375 -11.734 1 95.69 210 ALA A CA 1
ATOM 1647 C C . ALA A 1 210 ? 12.234 19.609 -12.211 1 95.69 210 ALA A C 1
ATOM 1649 O O . ALA A 1 210 ? 13.367 19.5 -12.688 1 95.69 210 ALA A O 1
ATOM 1650 N N . ILE A 1 211 ? 11.625 20.734 -12.062 1 95.5 211 ILE A N 1
ATOM 1651 C CA . ILE A 1 211 ? 12.273 21.969 -12.461 1 95.5 211 ILE A CA 1
ATOM 1652 C C . ILE A 1 211 ? 13.523 22.203 -11.609 1 95.5 211 ILE A C 1
ATOM 1654 O O . ILE A 1 211 ? 14.586 22.531 -12.133 1 95.5 211 ILE A O 1
ATOM 1658 N N . GLN A 1 212 ? 13.43 21.953 -10.281 1 93.56 212 GLN A N 1
ATOM 1659 C CA . GLN A 1 212 ? 14.555 22.172 -9.367 1 93.56 212 GLN A CA 1
ATOM 1660 C C . GLN A 1 212 ? 15.695 21.219 -9.664 1 93.56 212 GLN A C 1
ATOM 1662 O O . GLN A 1 212 ? 16.875 21.578 -9.555 1 93.56 212 GLN A O 1
ATOM 1667 N N . ILE A 1 213 ? 15.391 20.047 -10.117 1 92.56 213 ILE A N 1
ATOM 1668 C CA . ILE A 1 213 ? 16.375 18.969 -10.227 1 92.56 213 ILE A CA 1
ATOM 1669 C C . ILE A 1 213 ? 16.984 18.969 -11.633 1 92.56 213 ILE A C 1
ATOM 1671 O O . ILE A 1 213 ? 18.188 18.797 -11.789 1 92.56 213 ILE A O 1
ATOM 1675 N N . TYR A 1 214 ? 16.156 19.234 -12.586 1 94.19 214 TYR A N 1
ATOM 1676 C CA . TYR A 1 214 ? 16.625 18.938 -13.938 1 94.19 214 TYR A CA 1
ATOM 1677 C C . TYR A 1 214 ? 16.781 20.219 -14.75 1 94.19 214 TYR A C 1
ATOM 1679 O O . TYR A 1 214 ? 17.547 20.25 -15.719 1 94.19 214 TYR A O 1
ATOM 1687 N N . TRP A 1 215 ? 16.047 21.266 -14.406 1 94.44 215 TRP A N 1
ATOM 1688 C CA . TRP A 1 215 ? 16.047 22.453 -15.266 1 94.44 215 TRP A CA 1
ATOM 1689 C C . TRP A 1 215 ? 16.922 23.547 -14.672 1 94.44 215 TRP A C 1
ATOM 1691 O O . TRP A 1 215 ? 17.609 24.266 -15.406 1 94.44 215 TRP A O 1
ATOM 1701 N N . ILE A 1 216 ? 16.859 23.797 -13.391 1 91.88 216 ILE A N 1
ATOM 1702 C CA . ILE A 1 216 ? 17.656 24.844 -12.742 1 91.88 216 ILE A CA 1
ATOM 1703 C C . ILE A 1 216 ? 19.125 24.406 -12.688 1 91.88 216 ILE A C 1
ATOM 1705 O O . ILE A 1 216 ? 19.422 23.25 -12.383 1 91.88 216 ILE A O 1
ATOM 1709 N N . SER A 1 217 ? 20.062 25.375 -13.023 1 91.5 217 SER A N 1
ATOM 1710 C CA . SER A 1 217 ? 21.516 25.141 -12.977 1 91.5 217 SER A CA 1
ATOM 1711 C C . SER A 1 217 ? 22.219 26.188 -12.125 1 91.5 217 SER A C 1
ATOM 1713 O O . SER A 1 217 ? 22.109 27.391 -12.398 1 91.5 217 SER A O 1
ATOM 1715 N N . PRO A 1 218 ? 22.859 25.75 -11.078 1 88.94 218 PRO A N 1
ATOM 1716 C CA . PRO A 1 218 ? 23.047 24.375 -10.609 1 88.94 218 PRO A CA 1
ATOM 1717 C C . PRO A 1 218 ? 21.812 23.797 -9.945 1 88.94 218 PRO A C 1
ATOM 1719 O O . PRO A 1 218 ? 20.953 24.547 -9.477 1 88.94 218 PRO A O 1
ATOM 1722 N N . ARG A 1 219 ? 21.719 22.453 -9.898 1 88.56 219 ARG A N 1
ATOM 1723 C CA . ARG A 1 219 ? 20.594 21.75 -9.312 1 88.56 219 ARG A CA 1
ATOM 1724 C C . ARG A 1 219 ? 20.406 22.141 -7.852 1 88.56 219 ARG A C 1
ATOM 1726 O O . ARG A 1 219 ? 21.375 22.344 -7.121 1 88.56 219 ARG A O 1
ATOM 1733 N N . ARG A 1 220 ? 19.156 22.266 -7.488 1 88.5 220 ARG A N 1
ATOM 1734 C CA . ARG A 1 220 ? 18.812 22.594 -6.113 1 88.5 220 ARG A CA 1
ATOM 1735 C C . ARG A 1 220 ? 17.891 21.547 -5.516 1 88.5 220 ARG A C 1
ATOM 1737 O O . ARG A 1 220 ? 17.172 20.859 -6.242 1 88.5 220 ARG A O 1
ATOM 1744 N N . PRO A 1 221 ? 18.016 21.406 -4.191 1 85.94 221 PRO A N 1
ATOM 1745 C CA . PRO A 1 221 ? 17.031 20.531 -3.561 1 85.94 221 PRO A CA 1
ATOM 1746 C C . PRO A 1 221 ? 15.602 21.062 -3.678 1 85.94 221 PRO A C 1
ATOM 1748 O O . PRO A 1 221 ? 15.359 22.25 -3.436 1 85.94 221 PRO A O 1
ATOM 1751 N N . ALA A 1 222 ? 14.742 20.234 -4.082 1 81.25 222 ALA A N 1
ATOM 1752 C CA . ALA A 1 222 ? 13.359 20.672 -4.25 1 81.25 222 ALA A CA 1
ATOM 1753 C C . ALA A 1 222 ? 12.727 21.016 -2.904 1 81.25 222 ALA A C 1
ATOM 1755 O O . ALA A 1 222 ? 12.227 22.125 -2.713 1 81.25 222 ALA A O 1
ATOM 1756 N N . VAL A 1 223 ? 12.727 20.016 -2.07 1 79.06 223 VAL A N 1
ATOM 1757 C CA . VAL A 1 223 ? 12.211 20.188 -0.716 1 79.06 223 VAL A CA 1
ATOM 1758 C C . VAL A 1 223 ? 13.094 19.438 0.276 1 79.06 223 VAL A C 1
ATOM 1760 O O . VAL A 1 223 ? 12.875 18.25 0.523 1 79.06 223 VAL A O 1
ATOM 1763 N N . GLY A 1 224 ? 13.992 20.156 0.824 1 75.88 224 GLY A N 1
ATOM 1764 C CA . GLY A 1 224 ? 14.914 19.5 1.743 1 75.88 224 GLY A CA 1
ATOM 1765 C C . GLY A 1 224 ? 15.766 18.438 1.08 1 75.88 224 GLY A C 1
ATOM 1766 O O . GLY A 1 224 ? 16.156 18.578 -0.078 1 75.88 224 GLY A O 1
ATOM 1767 N N . GLU A 1 225 ? 16.109 17.422 1.765 1 78.88 225 GLU A N 1
ATOM 1768 C CA . GLU A 1 225 ? 16.953 16.344 1.284 1 78.88 225 GLU A CA 1
ATOM 1769 C C . GLU A 1 225 ? 16.141 15.234 0.636 1 78.88 225 GLU A C 1
ATOM 1771 O O . GLU A 1 225 ? 16.688 14.32 0.025 1 78.88 225 GLU A O 1
ATOM 1776 N N . GLU A 1 226 ? 14.945 15.461 0.484 1 79.56 226 GLU A N 1
ATOM 1777 C CA . GLU A 1 226 ? 13.992 14.375 0.239 1 79.56 226 GLU A CA 1
ATOM 1778 C C . GLU A 1 226 ? 13.914 14.039 -1.246 1 79.56 226 GLU A C 1
ATOM 1780 O O . GLU A 1 226 ? 14.023 14.922 -2.098 1 79.56 226 GLU A O 1
ATOM 1785 N N . ALA A 1 227 ? 13.695 12.82 -1.58 1 92.5 227 ALA A N 1
ATOM 1786 C CA . ALA A 1 227 ? 13.539 12.328 -2.945 1 92.5 227 ALA A CA 1
ATOM 1787 C C . ALA A 1 227 ? 12.07 12.289 -3.354 1 92.5 227 ALA A C 1
ATOM 1789 O O . ALA A 1 227 ? 11.586 11.281 -3.869 1 92.5 227 ALA A O 1
ATOM 1790 N N . ASP A 1 228 ? 11.445 13.406 -3.18 1 94.44 228 ASP A N 1
ATOM 1791 C CA . ASP A 1 228 ? 9.992 13.461 -3.305 1 94.44 228 ASP A CA 1
ATOM 1792 C C . ASP A 1 228 ? 9.555 13.133 -4.73 1 94.44 228 ASP A C 1
ATOM 1794 O O . ASP A 1 228 ? 8.578 12.414 -4.934 1 94.44 228 ASP A O 1
ATOM 1798 N N . LEU A 1 229 ? 10.266 13.68 -5.719 1 95.56 229 LEU A N 1
ATOM 1799 C CA . LEU A 1 229 ? 9.867 13.445 -7.105 1 95.56 229 LEU A CA 1
ATOM 1800 C C . LEU A 1 229 ? 9.859 11.961 -7.43 1 95.56 229 LEU A C 1
ATOM 1802 O O . LEU A 1 229 ? 8.852 11.43 -7.891 1 95.56 229 LEU A O 1
ATOM 1806 N N . GLY A 1 230 ? 11.031 11.32 -7.133 1 96.62 230 GLY A N 1
ATOM 1807 C CA . GLY A 1 230 ? 11.125 9.891 -7.41 1 96.62 230 GLY A CA 1
ATOM 1808 C C . GLY A 1 230 ? 10.109 9.07 -6.652 1 96.62 230 GLY A C 1
ATOM 1809 O O . GLY A 1 230 ? 9.516 8.141 -7.207 1 96.62 230 GLY A O 1
ATOM 1810 N N . VAL A 1 231 ? 9.859 9.422 -5.395 1 97 231 VAL A N 1
ATOM 1811 C CA . VAL A 1 231 ? 8.93 8.68 -4.547 1 97 231 VAL A CA 1
ATOM 1812 C C . VAL A 1 231 ? 7.508 8.82 -5.082 1 97 231 VAL A C 1
ATOM 1814 O O . VAL A 1 231 ? 6.777 7.836 -5.199 1 97 231 VAL A O 1
ATOM 1817 N N . LEU A 1 232 ? 7.137 9.984 -5.488 1 97.31 232 LEU A N 1
ATOM 1818 C CA . LEU A 1 232 ? 5.777 10.234 -5.953 1 97.31 232 LEU A CA 1
ATOM 1819 C C . LEU A 1 232 ? 5.516 9.523 -7.277 1 97.31 232 LEU A C 1
ATOM 1821 O O . LEU A 1 232 ? 4.461 8.914 -7.461 1 97.31 232 LEU A O 1
ATOM 1825 N N . VAL A 1 233 ? 6.465 9.594 -8.156 1 97.38 233 VAL A N 1
ATOM 1826 C CA . VAL A 1 233 ? 6.312 8.93 -9.445 1 97.38 233 VAL A CA 1
ATOM 1827 C C . VAL A 1 233 ? 6.23 7.418 -9.242 1 97.38 233 VAL A C 1
ATOM 1829 O O . VAL A 1 233 ? 5.383 6.75 -9.844 1 97.38 233 VAL A O 1
ATOM 1832 N N . PHE A 1 234 ? 7.078 6.938 -8.352 1 97.88 234 PHE A N 1
ATOM 1833 C CA . PHE A 1 234 ? 7.098 5.512 -8.055 1 97.88 234 PHE A CA 1
ATOM 1834 C C . PHE A 1 234 ? 5.77 5.07 -7.453 1 97.88 234 PHE A C 1
ATOM 1836 O O . PHE A 1 234 ? 5.199 4.059 -7.867 1 97.88 234 PHE A O 1
ATOM 1843 N N . LEU A 1 235 ? 5.254 5.824 -6.508 1 97.88 235 LEU A N 1
ATOM 1844 C CA . LEU A 1 235 ? 3.994 5.484 -5.859 1 97.88 235 LEU A CA 1
ATOM 1845 C C . LEU A 1 235 ? 2.832 5.578 -6.844 1 97.88 235 LEU A C 1
ATOM 1847 O O . LEU A 1 235 ? 1.919 4.75 -6.812 1 97.88 235 LEU A O 1
ATOM 1851 N N . ALA A 1 236 ? 2.865 6.547 -7.719 1 97.75 236 ALA A N 1
ATOM 1852 C CA . ALA A 1 236 ? 1.796 6.711 -8.703 1 97.75 236 ALA A CA 1
ATOM 1853 C C . ALA A 1 236 ? 1.699 5.492 -9.617 1 97.75 236 ALA A C 1
ATOM 1855 O O . ALA A 1 236 ? 0.61 4.953 -9.828 1 97.75 236 ALA A O 1
ATOM 1856 N N . ILE A 1 237 ? 2.85 4.984 -10 1 98 237 ILE A N 1
ATOM 1857 C CA . ILE A 1 237 ? 2.885 3.973 -11.055 1 98 237 ILE A CA 1
ATOM 1858 C C . ILE A 1 237 ? 2.779 2.582 -10.43 1 98 237 ILE A C 1
ATOM 1860 O O . ILE A 1 237 ? 2.076 1.714 -10.953 1 98 237 ILE A O 1
ATOM 1864 N N . TYR A 1 238 ? 3.404 2.424 -9.312 1 98 238 TYR A N 1
ATOM 1865 C CA . TYR A 1 238 ? 3.57 1.045 -8.867 1 98 238 TYR A CA 1
ATOM 1866 C C . TYR A 1 238 ? 2.771 0.785 -7.594 1 98 238 TYR A C 1
ATOM 1868 O O . TYR A 1 238 ? 2.695 -0.352 -7.121 1 98 238 TYR A O 1
ATOM 1876 N N . PHE A 1 239 ? 2.145 1.78 -7.066 1 98.06 239 PHE A N 1
ATOM 1877 C CA . PHE A 1 239 ? 1.297 1.571 -5.898 1 98.06 239 PHE A CA 1
ATOM 1878 C C . PHE A 1 239 ? -0.15 1.938 -6.207 1 98.06 239 PHE A C 1
ATOM 1880 O O . PHE A 1 239 ? -1.037 1.083 -6.152 1 98.06 239 PHE A O 1
ATOM 1887 N N . PHE A 1 240 ? -0.404 3.123 -6.656 1 98.06 240 PHE A N 1
ATOM 1888 C CA . PHE A 1 240 ? -1.771 3.6 -6.824 1 98.06 240 PHE A CA 1
ATOM 1889 C C . PHE A 1 240 ? -2.385 3.047 -8.109 1 98.06 240 PHE A C 1
ATOM 1891 O O . PHE A 1 240 ? -3.566 2.697 -8.133 1 98.06 240 PHE A O 1
ATOM 1898 N N . LEU A 1 241 ? -1.625 3.014 -9.141 1 97.94 241 LEU A N 1
ATOM 1899 C CA . LEU A 1 241 ? -2.154 2.523 -10.406 1 97.94 241 LEU A CA 1
ATOM 1900 C C . LEU A 1 241 ? -2.643 1.086 -10.273 1 97.94 241 LEU A C 1
ATOM 1902 O O . LEU A 1 241 ? -3.789 0.781 -10.617 1 97.94 241 LEU A O 1
ATOM 1906 N N . PRO A 1 242 ? -1.835 0.194 -9.734 1 98.06 242 PRO A N 1
ATOM 1907 C CA . PRO A 1 242 ? -2.322 -1.185 -9.648 1 98.06 242 PRO A CA 1
ATOM 1908 C C . PRO A 1 242 ? -3.559 -1.316 -8.758 1 98.06 242 PRO A C 1
ATOM 1910 O O . PRO A 1 242 ? -4.473 -2.082 -9.078 1 98.06 242 PRO A O 1
ATOM 1913 N N . TYR A 1 243 ? -3.639 -0.631 -7.695 1 97.75 243 TYR A N 1
ATOM 1914 C CA . TYR A 1 243 ? -4.836 -0.689 -6.867 1 97.75 243 TYR A CA 1
ATOM 1915 C C . TYR A 1 243 ? -6.023 -0.046 -7.574 1 97.75 243 TYR A C 1
ATOM 1917 O O . TYR A 1 243 ? -7.16 -0.494 -7.422 1 97.75 243 TYR A O 1
ATOM 1925 N N . GLY A 1 244 ? -5.766 1.044 -8.328 1 96.81 244 GLY A N 1
ATOM 1926 C CA . GLY A 1 244 ? -6.812 1.601 -9.172 1 96.81 244 GLY A CA 1
ATOM 1927 C C . GLY A 1 244 ? -7.371 0.604 -10.172 1 96.81 244 GLY A C 1
ATOM 1928 O O . GLY A 1 244 ? -8.586 0.525 -10.367 1 96.81 244 GLY A O 1
ATOM 1929 N N . LEU A 1 245 ? -6.512 -0.17 -10.766 1 98.31 245 LEU A N 1
ATOM 1930 C CA . LEU A 1 245 ? -6.914 -1.191 -11.719 1 98.31 245 LEU A CA 1
ATOM 1931 C C . LEU A 1 245 ? -7.715 -2.295 -11.039 1 98.31 245 LEU A C 1
ATOM 1933 O O . LEU A 1 245 ? -8.703 -2.787 -11.594 1 98.31 245 LEU A O 1
ATOM 1937 N N . CYS A 1 246 ? -7.324 -2.658 -9.828 1 98.12 246 CYS A N 1
ATOM 1938 C CA . CYS A 1 246 ? -8.086 -3.645 -9.062 1 98.12 246 CYS A CA 1
ATOM 1939 C C . CYS A 1 246 ? -9.492 -3.135 -8.766 1 98.12 246 CYS A C 1
ATOM 1941 O O . CYS A 1 246 ? -10.469 -3.867 -8.922 1 98.12 246 CYS A O 1
ATOM 1943 N N . ILE A 1 247 ? -9.586 -1.901 -8.359 1 95.5 247 ILE A N 1
ATOM 1944 C CA . ILE A 1 247 ? -10.867 -1.304 -8.016 1 95.5 247 ILE A CA 1
ATOM 1945 C C . ILE A 1 247 ? -11.75 -1.229 -9.258 1 95.5 247 ILE A C 1
ATOM 1947 O O . ILE A 1 247 ? -12.945 -1.532 -9.195 1 95.5 247 ILE A O 1
ATOM 1951 N N . MET A 1 248 ? -11.172 -0.91 -10.383 1 96.12 248 MET A N 1
ATOM 1952 C CA . MET A 1 248 ? -11.914 -0.82 -11.641 1 96.12 248 MET A CA 1
ATOM 1953 C C . MET A 1 248 ? -12.414 -2.191 -12.078 1 96.12 248 MET A C 1
ATOM 1955 O O . MET A 1 248 ? -13.398 -2.293 -12.812 1 96.12 248 MET A O 1
ATOM 1959 N N . SER A 1 249 ? -11.758 -3.211 -11.633 1 97.38 249 SER A N 1
ATOM 1960 C CA . SER A 1 249 ? -12.117 -4.566 -12.039 1 97.38 249 SER A CA 1
ATOM 1961 C C . SER A 1 249 ? -13.266 -5.109 -11.203 1 97.38 249 SER A C 1
ATOM 1963 O O . SER A 1 249 ? -13.844 -6.152 -11.523 1 97.38 249 SER A O 1
ATOM 1965 N N . MET A 1 250 ? -13.617 -4.422 -10.125 1 94.75 250 MET A N 1
ATOM 1966 C CA . MET A 1 250 ? -14.633 -4.922 -9.203 1 94.75 250 MET A CA 1
ATOM 1967 C C . MET A 1 250 ? -15.992 -5.035 -9.891 1 94.75 250 MET A C 1
ATOM 1969 O O . MET A 1 250 ? -16.281 -4.27 -10.812 1 94.75 250 MET A O 1
ATOM 1973 N N . SER A 1 251 ? -16.781 -5.945 -9.422 1 91 251 SER A N 1
ATOM 1974 C CA . SER A 1 251 ? -18.141 -6.082 -9.914 1 91 251 SER A CA 1
ATOM 1975 C C . SER A 1 251 ? -19.016 -4.906 -9.469 1 91 251 SER A C 1
ATOM 1977 O O . SER A 1 251 ? -18.781 -4.32 -8.406 1 91 251 SER A O 1
ATOM 1979 N N . PRO A 1 252 ? -19.922 -4.555 -10.336 1 82.69 252 PRO A N 1
ATOM 1980 C CA . PRO A 1 252 ? -20.797 -3.447 -9.961 1 82.69 252 PRO A CA 1
ATOM 1981 C C . PRO A 1 252 ? -21.641 -3.762 -8.727 1 82.69 252 PRO A C 1
ATOM 1983 O O . PRO A 1 252 ? -21.828 -4.934 -8.383 1 82.69 252 PRO A O 1
ATOM 1986 N N . LYS A 1 253 ? -22.062 -2.846 -7.969 1 73.44 253 LYS A N 1
ATOM 1987 C CA . LYS A 1 253 ? -22.906 -2.986 -6.793 1 73.44 253 LYS A CA 1
ATOM 1988 C C . LYS A 1 253 ? -24.281 -3.557 -7.164 1 73.44 253 LYS A C 1
ATOM 1990 O O . LYS A 1 253 ? -24.875 -3.135 -8.156 1 73.44 253 LYS A O 1
ATOM 1995 N N . ASP A 1 254 ? -24.578 -4.77 -6.926 1 57.19 254 ASP A N 1
ATOM 1996 C CA . ASP A 1 254 ? -25.922 -5.281 -7.168 1 57.19 254 ASP A CA 1
ATOM 1997 C C . ASP A 1 254 ? -26.984 -4.395 -6.512 1 57.19 254 ASP A C 1
ATOM 1999 O O . ASP A 1 254 ? -26.766 -3.879 -5.41 1 57.19 254 ASP A O 1
ATOM 2003 N N . HIS A 1 255 ? -27.734 -3.68 -7.242 1 47.81 255 HIS A N 1
ATOM 2004 C CA . HIS A 1 255 ? -29 -3.186 -6.707 1 47.81 255 HIS A CA 1
ATOM 2005 C C . HIS A 1 255 ? -29.656 -4.227 -5.812 1 47.81 255 HIS A C 1
ATOM 2007 O O . HIS A 1 255 ? -29.641 -5.418 -6.121 1 47.81 255 HIS A O 1
ATOM 2013 N N . ASP A 1 256 ? -29.594 -4.109 -4.559 1 43.28 256 ASP A N 1
ATOM 2014 C CA . ASP A 1 256 ? -30.359 -4.938 -3.637 1 43.28 256 ASP A CA 1
ATOM 2015 C C . ASP A 1 256 ? -31.547 -5.578 -4.344 1 43.28 256 ASP A C 1
ATOM 2017 O O . ASP A 1 256 ? -32.438 -4.879 -4.836 1 43.28 256 ASP A O 1
ATOM 2021 N N . PRO A 1 257 ? -31.688 -6.754 -4.73 1 37.12 257 PRO A N 1
ATOM 2022 C CA . PRO A 1 257 ? -32.938 -7.336 -5.223 1 37.12 257 PRO A CA 1
ATOM 2023 C C . PRO A 1 257 ? -34.125 -7.066 -4.293 1 37.12 257 PRO A C 1
ATOM 2025 O O . PRO A 1 257 ? -35.281 -7.258 -4.684 1 37.12 257 PRO A O 1
ATOM 2028 N N . ASN A 1 258 ? -34 -7.07 -3.047 1 33.66 258 ASN A N 1
ATOM 2029 C CA . ASN A 1 258 ? -35.125 -6.836 -2.18 1 33.66 258 ASN A CA 1
ATOM 2030 C C . ASN A 1 258 ? -35.75 -5.453 -2.412 1 33.66 258 ASN A C 1
ATOM 2032 O O . ASN A 1 258 ? -36.656 -5.039 -1.684 1 33.66 258 ASN A O 1
ATOM 2036 N N . LEU A 1 259 ? -35.219 -4.605 -2.975 1 34.41 259 LEU A N 1
ATOM 2037 C CA . LEU A 1 259 ? -36 -3.457 -3.377 1 34.41 259 LEU A CA 1
ATOM 2038 C C . LEU A 1 259 ? -36.844 -3.781 -4.617 1 34.41 259 LEU A C 1
ATOM 2040 O O . LEU A 1 259 ? -36.438 -3.451 -5.734 1 34.41 259 LEU A O 1
ATOM 2044 N N . ILE A 1 260 ? -37.406 -4.98 -4.652 1 28.28 260 ILE A N 1
ATOM 2045 C CA . ILE A 1 260 ? -38.562 -5.16 -5.543 1 28.28 260 ILE A CA 1
ATOM 2046 C C . ILE A 1 260 ? -39.594 -4.074 -5.27 1 28.28 260 ILE A C 1
ATOM 2048 O O . ILE A 1 260 ? -40.062 -3.912 -4.133 1 28.28 260 ILE A O 1
ATOM 2052 N N . PRO A 1 261 ? -39.656 -3.084 -6.117 1 29.58 261 PRO A N 1
ATOM 2053 C CA . PRO A 1 261 ? -40.938 -2.408 -5.816 1 29.58 261 PRO A CA 1
ATOM 2054 C C . PRO A 1 261 ? -42.094 -3.383 -5.645 1 29.58 261 PRO A C 1
ATOM 2056 O O . PRO A 1 261 ? -42.25 -4.312 -6.441 1 29.58 261 PRO A O 1
ATOM 2059 N N . LEU A 1 262 ? -42.625 -3.43 -4.402 1 22.3 262 LEU A N 1
ATOM 2060 C CA . LEU A 1 262 ? -44.031 -3.867 -4.422 1 22.3 262 LEU A CA 1
ATOM 2061 C C . LEU A 1 262 ? -44.844 -3.018 -5.383 1 22.3 262 LEU A C 1
ATOM 2063 O O . LEU A 1 262 ? -44.688 -1.795 -5.426 1 22.3 262 LEU A O 1
ATOM 2067 N N . MET B 1 1 ? 14.555 12.219 3.768 1 64 1 MET B N 1
ATOM 2068 C CA . MET B 1 1 ? 13.234 11.812 4.227 1 64 1 MET B CA 1
ATOM 2069 C C . MET B 1 1 ? 12.156 12.266 3.25 1 64 1 MET B C 1
ATOM 2071 O O . MET B 1 1 ? 12.273 13.328 2.633 1 64 1 MET B O 1
ATOM 2075 N N . PRO B 1 2 ? 11.336 11.242 2.873 1 78.88 2 PRO B N 1
ATOM 2076 C CA . PRO B 1 2 ? 10.234 11.812 2.104 1 78.88 2 PRO B CA 1
ATOM 2077 C C . PRO B 1 2 ? 9.617 13.039 2.773 1 78.88 2 PRO B C 1
ATOM 2079 O O . PRO B 1 2 ? 9.461 13.062 3.996 1 78.88 2 PRO B O 1
ATOM 2082 N N . GLY B 1 3 ? 9.484 14.047 1.979 1 82.06 3 GLY B N 1
ATOM 2083 C CA . GLY B 1 3 ? 8.945 15.297 2.484 1 82.06 3 GLY B CA 1
ATOM 2084 C C . GLY B 1 3 ? 7.43 15.297 2.576 1 82.06 3 GLY B C 1
ATOM 2085 O O . GLY B 1 3 ? 6.805 14.242 2.635 1 82.06 3 GLY B O 1
ATOM 2086 N N . PRO B 1 4 ? 6.852 16.406 2.73 1 82.62 4 PRO B N 1
ATOM 2087 C CA . PRO B 1 4 ? 5.402 16.547 2.885 1 82.62 4 PRO B CA 1
ATOM 2088 C C . PRO B 1 4 ? 4.621 15.961 1.709 1 82.62 4 PRO B C 1
ATOM 2090 O O . PRO B 1 4 ? 3.561 15.359 1.903 1 82.62 4 PRO B O 1
ATOM 2093 N N . GLY B 1 5 ? 5.164 16.062 0.529 1 89 5 GLY B N 1
ATOM 2094 C CA . GLY B 1 5 ? 4.465 15.625 -0.667 1 89 5 GLY B CA 1
ATOM 2095 C C . GLY B 1 5 ? 4.109 14.148 -0.641 1 89 5 GLY B C 1
ATOM 2096 O O . GLY B 1 5 ? 2.932 13.789 -0.625 1 89 5 GLY B O 1
ATOM 2097 N N . PRO B 1 6 ? 5.145 13.32 -0.529 1 93.81 6 PRO B N 1
ATOM 2098 C CA . PRO B 1 6 ? 4.863 11.883 -0.555 1 93.81 6 PRO B CA 1
ATOM 2099 C C . PRO B 1 6 ? 3.998 11.43 0.62 1 93.81 6 PRO B C 1
ATOM 2101 O O . PRO B 1 6 ? 3.078 10.625 0.441 1 93.81 6 PRO B O 1
ATOM 2104 N N . HIS B 1 7 ? 4.258 11.945 1.78 1 94.88 7 HIS B N 1
ATOM 2105 C CA . HIS B 1 7 ? 3.475 11.531 2.939 1 94.88 7 HIS B CA 1
ATOM 2106 C C . HIS B 1 7 ? 2.008 11.922 2.781 1 94.88 7 HIS B C 1
ATOM 2108 O O . HIS B 1 7 ? 1.117 11.102 3.016 1 94.88 7 HIS B O 1
ATOM 2114 N N . LEU B 1 8 ? 1.76 13.133 2.354 1 94.56 8 LEU B N 1
ATOM 2115 C CA . LEU B 1 8 ? 0.395 13.625 2.205 1 94.56 8 LEU B CA 1
ATOM 2116 C C . LEU B 1 8 ? -0.323 12.898 1.07 1 94.56 8 LEU B C 1
ATOM 2118 O O . LEU B 1 8 ? -1.455 12.438 1.24 1 94.56 8 LEU B O 1
ATOM 2122 N N . MET B 1 9 ? 0.36 12.773 0.001 1 94.5 9 MET B N 1
ATOM 2123 C CA . MET B 1 9 ? -0.271 12.18 -1.174 1 94.5 9 MET B CA 1
ATOM 2124 C C . MET B 1 9 ? -0.528 10.688 -0.959 1 94.5 9 MET B C 1
ATOM 2126 O O . MET B 1 9 ? -1.567 10.172 -1.368 1 94.5 9 MET B O 1
ATOM 2130 N N . TYR B 1 10 ? 0.424 10.062 -0.336 1 96.81 10 TYR B N 1
ATOM 2131 C CA . TYR B 1 10 ? 0.251 8.641 -0.064 1 96.81 10 TYR B CA 1
ATOM 2132 C C . TYR B 1 10 ? -0.918 8.406 0.886 1 96.81 10 TYR B C 1
ATOM 2134 O O . TYR B 1 10 ? -1.792 7.582 0.612 1 96.81 10 TYR B O 1
ATOM 2142 N N . ALA B 1 11 ? -0.944 9.156 1.927 1 97.44 11 ALA B N 1
ATOM 2143 C CA . ALA B 1 11 ? -1.966 8.945 2.949 1 97.44 11 ALA B CA 1
ATOM 2144 C C . ALA B 1 11 ? -3.334 9.414 2.461 1 97.44 11 ALA B C 1
ATOM 2146 O O . ALA B 1 11 ? -4.328 8.695 2.6 1 97.44 11 ALA B O 1
ATOM 2147 N N . MET B 1 12 ? -3.379 10.562 1.896 1 97.38 12 MET B N 1
ATOM 2148 C CA . MET B 1 12 ? -4.66 11.094 1.438 1 97.38 12 MET B CA 1
ATOM 2149 C C . MET B 1 12 ? -5.195 10.281 0.263 1 97.38 12 MET B C 1
ATOM 2151 O O . MET B 1 12 ? -6.391 9.984 0.202 1 97.38 12 MET B O 1
ATOM 2155 N N . GLY B 1 13 ? -4.305 9.977 -0.673 1 96.62 13 GLY B N 1
ATOM 2156 C CA . GLY B 1 13 ? -4.719 9.125 -1.777 1 96.62 13 GLY B CA 1
ATOM 2157 C C . GLY B 1 13 ? -5.273 7.789 -1.325 1 96.62 13 GLY B C 1
ATOM 2158 O O . GLY B 1 13 ? -6.332 7.359 -1.787 1 96.62 13 GLY B O 1
ATOM 2159 N N . SER B 1 14 ? -4.566 7.16 -0.422 1 97.44 14 SER B N 1
ATOM 2160 C CA . SER B 1 14 ? -5.027 5.883 0.111 1 97.44 14 SER B CA 1
ATOM 2161 C C . SER B 1 14 ? -6.328 6.043 0.887 1 97.44 14 SER B C 1
ATOM 2163 O O . SER B 1 14 ? -7.223 5.199 0.794 1 97.44 14 SER B O 1
ATOM 2165 N N . GLY B 1 15 ? -6.41 7.113 1.642 1 97.38 15 GLY B N 1
ATOM 2166 C CA . GLY B 1 15 ? -7.641 7.387 2.365 1 97.38 15 GLY B CA 1
ATOM 2167 C C . GLY B 1 15 ? -8.844 7.559 1.457 1 97.38 15 GLY B C 1
ATOM 2168 O O . GLY B 1 15 ? -9.93 7.047 1.751 1 97.38 15 GLY B O 1
ATOM 2169 N N . LEU B 1 16 ? -8.68 8.227 0.37 1 96.56 16 LEU B N 1
ATOM 2170 C CA . LEU B 1 16 ? -9.766 8.445 -0.58 1 96.56 16 LEU B CA 1
ATOM 2171 C C . LEU B 1 16 ? -10.164 7.141 -1.259 1 96.56 16 LEU B C 1
ATOM 2173 O O . LEU B 1 16 ? -11.344 6.922 -1.55 1 96.56 16 LEU B O 1
ATOM 2177 N N . CYS B 1 17 ? -9.148 6.316 -1.497 1 95 17 CYS B N 1
ATOM 2178 C CA . CYS B 1 17 ? -9.461 4.988 -2.021 1 95 17 CYS B CA 1
ATOM 2179 C C . CYS B 1 17 ? -10.32 4.203 -1.039 1 95 17 CYS B C 1
ATOM 2181 O O . CYS B 1 17 ? -11.305 3.584 -1.432 1 95 17 CYS B O 1
ATOM 2183 N N . LEU B 1 18 ? -9.992 4.285 0.205 1 96.06 18 LEU B N 1
ATOM 2184 C CA . LEU B 1 18 ? -10.766 3.6 1.233 1 96.06 18 LEU B CA 1
ATO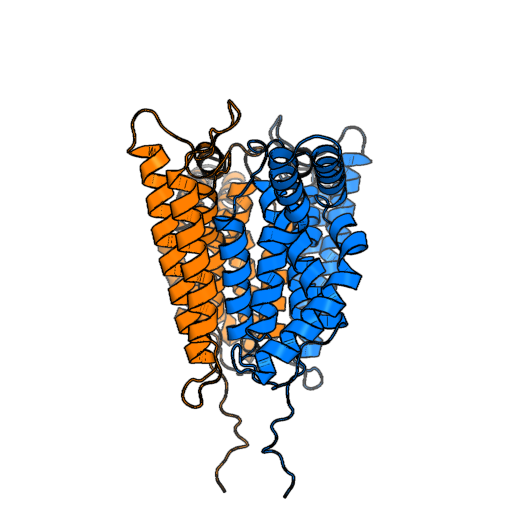M 2185 C C . LEU B 1 18 ? -12.18 4.16 1.312 1 96.06 18 LEU B C 1
ATOM 2187 O O . LEU B 1 18 ? -13.141 3.404 1.484 1 96.06 18 LEU B O 1
ATOM 2191 N N . THR B 1 19 ? -12.297 5.441 1.177 1 94.25 19 THR B N 1
ATOM 2192 C CA . THR B 1 19 ? -13.609 6.078 1.173 1 94.25 19 THR B CA 1
ATOM 2193 C C . THR B 1 19 ? -14.461 5.547 0.024 1 94.25 19 THR B C 1
ATOM 2195 O O . THR B 1 19 ? -15.617 5.172 0.225 1 94.25 19 THR B O 1
ATOM 2198 N N . SER B 1 20 ? -13.867 5.445 -1.101 1 91.19 20 SER B N 1
ATOM 2199 C CA . SER B 1 20 ? -14.586 5.016 -2.297 1 91.19 20 SER B CA 1
ATOM 2200 C C . SER B 1 20 ? -15 3.553 -2.195 1 91.19 20 SER B C 1
ATOM 2202 O O . SER B 1 20 ? -16.156 3.215 -2.445 1 91.19 20 SER B O 1
ATOM 2204 N N . ILE B 1 21 ? -14.086 2.732 -1.762 1 92.62 21 ILE B N 1
ATOM 2205 C CA . ILE B 1 21 ? -14.328 1.295 -1.744 1 92.62 21 ILE B CA 1
ATOM 2206 C C . ILE B 1 21 ? -15.328 0.955 -0.639 1 92.62 21 ILE B C 1
ATOM 2208 O O . ILE B 1 21 ? -16.141 0.047 -0.791 1 92.62 21 ILE B O 1
ATOM 2212 N N . SER B 1 22 ? -15.305 1.701 0.454 1 92.38 22 SER B N 1
ATOM 2213 C CA . SER B 1 22 ? -16.156 1.413 1.604 1 92.38 22 SER B CA 1
ATOM 2214 C C . SER B 1 22 ? -17.5 2.131 1.495 1 92.38 22 SER B C 1
ATOM 2216 O O . SER B 1 22 ? -18.312 2.066 2.41 1 92.38 22 SER B O 1
ATOM 2218 N N . ASN B 1 23 ? -17.625 2.883 0.478 1 89.88 23 ASN B N 1
ATOM 2219 C CA . ASN B 1 23 ? -18.859 3.643 0.254 1 89.88 23 ASN B CA 1
ATOM 2220 C C . ASN B 1 23 ? -19.109 4.641 1.38 1 89.88 23 ASN B C 1
ATOM 2222 O O . ASN B 1 23 ? -20.219 4.719 1.905 1 89.88 23 ASN B O 1
ATOM 2226 N N . GLY B 1 24 ? -18.031 5.238 1.88 1 91.5 24 GLY B N 1
ATOM 2227 C CA . GLY B 1 24 ? -18.172 6.359 2.795 1 91.5 24 GLY B CA 1
ATOM 2228 C C . GLY B 1 24 ? -18 5.969 4.25 1 91.5 24 GLY B C 1
ATOM 2229 O O . GLY B 1 24 ? -18.016 6.824 5.137 1 91.5 24 GLY B O 1
ATOM 2230 N N . ARG B 1 25 ? -17.875 4.641 4.496 1 93.88 25 ARG B N 1
ATOM 2231 C CA . ARG B 1 25 ? -17.656 4.246 5.887 1 93.88 25 ARG B CA 1
ATOM 2232 C C . ARG B 1 25 ? -16.344 4.816 6.418 1 93.88 25 ARG B C 1
ATOM 2234 O O . ARG B 1 25 ? -16.203 5.043 7.621 1 93.88 25 ARG B O 1
ATOM 2241 N N . PHE B 1 26 ? -15.383 4.871 5.531 1 96.25 26 PHE B N 1
ATOM 2242 C CA . PHE B 1 26 ? -14.203 5.691 5.793 1 96.25 26 PHE B CA 1
ATOM 2243 C C . PHE B 1 26 ? -14.445 7.133 5.359 1 96.25 26 PHE B C 1
ATOM 2245 O O . PHE B 1 26 ? -14.32 7.457 4.176 1 96.25 26 PHE B O 1
ATOM 2252 N N . SER B 1 27 ? -14.789 7.949 6.23 1 95.69 27 SER B N 1
ATOM 2253 C CA . SER B 1 27 ? -15.297 9.289 5.953 1 95.69 27 SER B CA 1
ATOM 2254 C C . SER B 1 27 ? -14.156 10.273 5.715 1 95.69 27 SER B C 1
ATOM 2256 O O . SER B 1 27 ? -12.984 9.938 5.918 1 95.69 27 SER B O 1
ATOM 2258 N N . PRO B 1 28 ? -14.445 11.461 5.277 1 95.81 28 PRO B N 1
ATOM 2259 C CA . PRO B 1 28 ? -13.422 12.5 5.121 1 95.81 28 PRO B CA 1
ATOM 2260 C C . PRO B 1 28 ? -12.711 12.82 6.434 1 95.81 28 PRO B C 1
ATOM 2262 O O . PRO B 1 28 ? -11.547 13.242 6.418 1 95.81 28 PRO B O 1
ATOM 2265 N N . HIS B 1 29 ? -13.391 12.617 7.543 1 97.38 29 HIS B N 1
ATOM 2266 C CA . HIS B 1 29 ? -12.734 12.797 8.836 1 97.38 29 HIS B CA 1
ATOM 2267 C C . HIS B 1 29 ? -11.602 11.797 9.023 1 97.38 29 HIS B C 1
ATOM 2269 O O . HIS B 1 29 ? -10.5 12.164 9.445 1 97.38 29 HIS B O 1
ATOM 2275 N N . HIS B 1 30 ? -11.891 10.523 8.703 1 98.12 30 HIS B N 1
ATOM 2276 C CA . HIS B 1 30 ? -10.859 9.5 8.766 1 98.12 30 HIS B CA 1
ATOM 2277 C C . HIS B 1 30 ? -9.656 9.867 7.898 1 98.12 30 HIS B C 1
ATOM 2279 O O . HIS B 1 30 ? -8.516 9.812 8.359 1 98.12 30 HIS B O 1
ATOM 2285 N N . THR B 1 31 ? -9.953 10.242 6.66 1 97.75 31 THR B N 1
ATOM 2286 C CA . THR B 1 31 ? -8.906 10.562 5.699 1 97.75 31 THR B CA 1
ATOM 2287 C C . THR B 1 31 ? -8.047 11.719 6.203 1 97.75 31 THR B C 1
ATOM 2289 O O . THR B 1 31 ? -6.816 11.672 6.125 1 97.75 31 THR B O 1
ATOM 2292 N N . LEU B 1 32 ? -8.688 12.727 6.723 1 97.06 32 LEU B N 1
ATOM 2293 C CA . LEU B 1 32 ? -7.977 13.906 7.199 1 97.06 32 LEU B CA 1
ATOM 2294 C C . LEU B 1 32 ? -7.051 13.555 8.359 1 97.06 32 LEU B C 1
ATOM 2296 O O . LEU B 1 32 ? -5.859 13.875 8.32 1 97.06 32 LEU B O 1
ATOM 2300 N N . PHE B 1 33 ? -7.551 12.883 9.344 1 97.94 33 PHE B N 1
ATOM 2301 C CA . PHE B 1 33 ? -6.766 12.594 10.539 1 97.94 33 PHE B CA 1
ATOM 2302 C C . PHE B 1 33 ? -5.672 11.578 10.234 1 97.94 33 PHE B C 1
ATOM 2304 O O . PHE B 1 33 ? -4.559 11.672 10.758 1 97.94 33 PHE B O 1
ATOM 2311 N N . TYR B 1 34 ? -6.004 10.578 9.461 1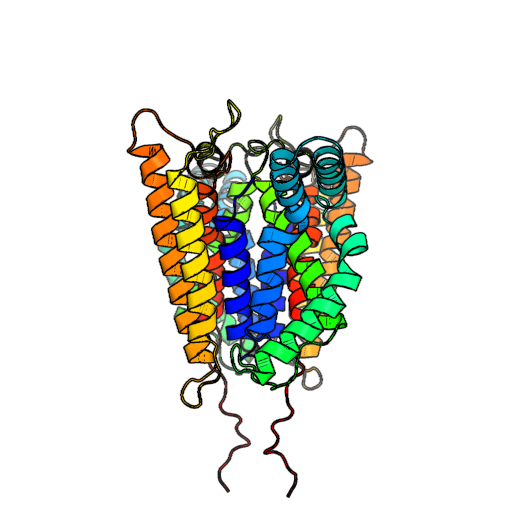 98.19 34 TYR B N 1
ATOM 2312 C CA . TYR B 1 34 ? -5 9.633 8.984 1 98.19 34 TYR B CA 1
ATOM 2313 C C . TYR B 1 34 ? -3.863 10.359 8.273 1 98.19 34 TYR B C 1
ATOM 2315 O O . TYR B 1 34 ? -2.689 10.125 8.57 1 98.19 34 TYR B O 1
ATOM 2323 N N . THR B 1 35 ? -4.207 11.305 7.398 1 97.19 35 THR B N 1
ATOM 2324 C CA . THR B 1 35 ? -3.246 12.031 6.578 1 97.19 35 THR B CA 1
ATOM 2325 C C . THR B 1 35 ? -2.371 12.938 7.438 1 97.19 35 THR B C 1
ATOM 2327 O O . THR B 1 35 ? -1.148 12.961 7.281 1 97.19 35 THR B O 1
ATOM 2330 N N . ILE B 1 36 ? -2.922 13.641 8.367 1 95.19 36 ILE B N 1
ATOM 2331 C CA . ILE B 1 36 ? -2.184 14.562 9.219 1 95.19 36 ILE B CA 1
ATOM 2332 C C . ILE B 1 36 ? -1.165 13.789 10.055 1 95.19 36 ILE B C 1
ATOM 2334 O O . ILE B 1 36 ? -0.029 14.242 10.227 1 95.19 36 ILE B O 1
ATOM 2338 N N . ASN B 1 37 ? -1.548 12.656 10.469 1 96 37 ASN B N 1
ATOM 2339 C CA . ASN B 1 37 ? -0.646 11.875 11.312 1 96 37 ASN B CA 1
ATOM 2340 C C . ASN B 1 37 ? 0.411 11.156 10.484 1 96 37 ASN B C 1
ATOM 2342 O O . ASN B 1 37 ? 1.515 10.891 10.961 1 96 37 ASN B O 1
ATOM 2346 N N . ALA B 1 38 ? 0.11 10.828 9.266 1 95.69 38 ALA B N 1
ATOM 2347 C CA . ALA B 1 38 ? 1.097 10.219 8.383 1 95.69 38 ALA B CA 1
ATOM 2348 C C . ALA B 1 38 ? 2.117 11.242 7.902 1 95.69 38 ALA B C 1
ATOM 2350 O O . ALA B 1 38 ? 3.25 10.891 7.562 1 95.69 38 ALA B O 1
ATOM 2351 N N . PHE B 1 39 ? 1.702 12.453 7.828 1 90.81 39 PHE B N 1
ATOM 2352 C CA . PHE B 1 39 ? 2.559 13.531 7.344 1 90.81 39 PHE B CA 1
ATOM 2353 C C . PHE B 1 39 ? 3.332 14.164 8.492 1 90.81 39 PHE B C 1
ATOM 2355 O O . PHE B 1 39 ? 4.555 14.031 8.57 1 90.81 39 PHE B O 1
ATOM 2362 N N . PHE B 1 40 ? 2.6 14.633 9.43 1 85 40 PHE B N 1
ATOM 2363 C CA . PHE B 1 40 ? 3.16 15.508 10.453 1 85 40 PHE B CA 1
ATOM 2364 C C . PHE B 1 40 ? 3.414 14.734 11.742 1 85 40 PHE B C 1
ATOM 2366 O O . PHE B 1 40 ? 4.301 15.094 12.523 1 85 40 PHE B O 1
ATOM 2373 N N . GLY B 1 41 ? 2.76 13.641 12.016 1 86.44 41 GLY B N 1
ATOM 2374 C CA . GLY B 1 41 ? 2.748 12.984 13.312 1 86.44 41 GLY B CA 1
ATOM 2375 C C . GLY B 1 41 ? 4.133 12.781 13.891 1 86.44 41 GLY B C 1
ATOM 2376 O O . GLY B 1 41 ? 4.613 13.602 14.672 1 86.44 41 GLY B O 1
ATOM 2377 N N . PRO B 1 42 ? 4.824 11.906 13.375 1 87.38 42 PRO B N 1
ATOM 2378 C CA . PRO B 1 42 ? 6.152 11.648 13.938 1 87.38 42 PRO B CA 1
ATOM 2379 C C . PRO B 1 42 ? 7.133 12.789 13.68 1 87.38 42 PRO B C 1
ATOM 2381 O O . PRO B 1 42 ? 8.164 12.891 14.344 1 87.38 42 PRO B O 1
ATOM 2384 N N . ASP B 1 43 ? 6.832 13.641 12.789 1 86.69 43 ASP B N 1
ATOM 2385 C CA . ASP B 1 43 ? 7.711 14.758 12.453 1 86.69 43 ASP B CA 1
ATOM 2386 C C . ASP B 1 43 ? 7.398 15.984 13.312 1 86.69 43 ASP B C 1
ATOM 2388 O O . ASP B 1 43 ? 8.031 17.031 13.164 1 86.69 43 ASP B O 1
ATOM 2392 N N . VAL B 1 44 ? 6.449 15.891 14.148 1 79.62 44 VAL B N 1
ATOM 2393 C CA . VAL B 1 44 ? 6.059 17.016 14.992 1 79.62 44 VAL B CA 1
ATOM 2394 C C . VAL B 1 44 ? 7.266 17.5 15.789 1 79.62 44 VAL B C 1
ATOM 2396 O O . VAL B 1 44 ? 7.414 18.703 16.031 1 79.62 44 VAL B O 1
ATOM 2399 N N . GLY B 1 45 ? 8.094 16.594 16.125 1 73.06 45 GLY B N 1
ATOM 2400 C CA . GLY B 1 45 ? 9.305 16.953 16.844 1 73.06 45 GLY B CA 1
ATOM 2401 C C . GLY B 1 45 ? 10.242 17.844 16.047 1 73.06 45 GLY B C 1
ATOM 2402 O O . GLY B 1 45 ? 10.773 18.812 16.562 1 73.06 45 GLY B O 1
ATOM 2403 N N . SER B 1 46 ? 10.391 17.5 14.797 1 74.69 46 SER B N 1
ATOM 2404 C CA . SER B 1 46 ? 11.242 18.297 13.922 1 74.69 46 SER B CA 1
ATOM 2405 C C . SER B 1 46 ? 10.703 19.703 13.758 1 74.69 46 SER B C 1
ATOM 2407 O O . SER B 1 46 ? 11.477 20.672 13.719 1 74.69 46 SER B O 1
ATOM 2409 N N . PHE B 1 47 ? 9.461 19.734 13.672 1 74.81 47 PHE B N 1
ATOM 2410 C CA . PHE B 1 47 ? 8.836 21.047 13.562 1 74.81 47 PHE B CA 1
ATOM 2411 C C . PHE B 1 47 ? 9.008 21.844 14.852 1 74.81 47 PHE B C 1
ATOM 2413 O O . PHE B 1 47 ? 9.336 23.031 14.812 1 74.81 47 PHE B O 1
ATOM 2420 N N . THR B 1 48 ? 8.867 21.172 15.891 1 75.12 48 THR B N 1
ATOM 2421 C CA . THR B 1 48 ? 9.023 21.828 17.188 1 75.12 48 THR B CA 1
ATOM 2422 C C . THR B 1 48 ? 10.477 22.219 17.422 1 75.12 48 THR B C 1
ATOM 2424 O O . THR B 1 48 ? 10.75 23.281 17.984 1 75.12 48 THR B O 1
ATOM 2427 N N . GLU B 1 49 ? 11.297 21.391 16.969 1 75.69 49 GLU B N 1
ATOM 2428 C CA . GLU B 1 49 ? 12.719 21.719 17.062 1 75.69 49 GLU B CA 1
ATOM 2429 C C . GLU B 1 49 ? 13.047 22.953 16.234 1 75.69 49 GLU B C 1
ATOM 2431 O O . GLU B 1 49 ? 13.773 23.844 16.688 1 75.69 49 GLU B O 1
ATOM 2436 N N . TRP B 1 50 ? 12.539 22.984 15.062 1 72.12 50 TRP B N 1
ATOM 2437 C CA . TRP B 1 50 ? 12.734 24.141 14.188 1 72.12 50 TRP B CA 1
ATOM 2438 C C . TRP B 1 50 ? 12.164 25.406 14.82 1 72.12 50 TRP B C 1
ATOM 2440 O O . TRP B 1 50 ? 12.828 26.438 14.859 1 72.12 50 TRP B O 1
ATOM 2450 N N . LEU B 1 51 ? 10.961 25.266 15.398 1 74.31 51 LEU B N 1
ATOM 2451 C CA . LEU B 1 51 ? 10.328 26.391 16.078 1 74.31 51 LEU B CA 1
ATOM 2452 C C . LEU B 1 51 ? 11.156 26.812 17.297 1 74.31 51 LEU B C 1
ATOM 2454 O O . LEU B 1 51 ? 11.344 28.016 17.516 1 74.31 51 LEU B O 1
ATOM 2458 N N . GLY B 1 52 ? 11.641 25.891 17.969 1 76.19 52 GLY B N 1
ATOM 2459 C CA . GLY B 1 52 ? 12.5 26.172 19.109 1 76.19 52 GLY B CA 1
ATOM 2460 C C . GLY B 1 52 ? 13.797 26.859 18.734 1 76.19 52 GLY B C 1
ATOM 2461 O O . GLY B 1 52 ? 14.305 27.703 19.469 1 76.19 52 GLY B O 1
ATOM 2462 N N . SER B 1 53 ? 14.266 26.469 17.609 1 76.44 53 SER B N 1
ATOM 2463 C CA . SER B 1 53 ? 15.523 27.062 17.156 1 76.44 53 SER B CA 1
ATOM 2464 C C . SER B 1 53 ? 15.367 28.547 16.875 1 76.44 53 SER B C 1
ATOM 2466 O O . SER B 1 53 ? 16.344 29.297 16.906 1 76.44 53 SER B O 1
ATOM 2468 N N . LEU B 1 54 ? 14.117 28.891 16.516 1 77.56 54 LEU B N 1
ATOM 2469 C CA . LEU B 1 54 ? 13.852 30.312 16.281 1 77.56 54 LEU B CA 1
ATOM 2470 C C . LEU B 1 54 ? 13.914 31.109 17.578 1 77.56 54 LEU B C 1
ATOM 2472 O O . LEU B 1 54 ? 14.211 32.312 17.562 1 77.56 54 LEU B O 1
ATOM 2476 N N . PHE B 1 55 ? 13.641 30.453 18.703 1 80.69 55 PHE B N 1
ATOM 2477 C CA . PHE B 1 55 ? 13.578 31.125 19.984 1 80.69 55 PHE B CA 1
ATOM 2478 C C . PHE B 1 55 ? 14.844 30.875 20.797 1 80.69 55 PHE B C 1
ATOM 2480 O O . PHE B 1 55 ? 15.141 31.609 21.734 1 80.69 55 PHE B O 1
ATOM 2487 N N . GLY B 1 56 ? 15.562 29.953 20.484 1 76.06 56 GLY B N 1
ATOM 2488 C CA . GLY B 1 56 ? 16.828 29.625 21.109 1 76.06 56 GLY B CA 1
ATOM 2489 C C . GLY B 1 56 ? 16.688 29.078 22.516 1 76.06 56 GLY B C 1
ATOM 2490 O O . GLY B 1 56 ? 15.562 28.859 22.984 1 76.06 56 GLY B O 1
ATOM 2491 N N . GLY B 1 57 ? 17.859 28.625 23.141 1 83.69 57 GLY B N 1
ATOM 2492 C CA . GLY B 1 57 ? 17.938 28.234 24.531 1 83.69 57 GLY B CA 1
ATOM 2493 C C . GLY B 1 57 ? 17.188 26.969 24.844 1 83.69 57 GLY B C 1
ATOM 2494 O O . GLY B 1 57 ? 17.328 25.969 24.156 1 83.69 57 GLY B O 1
ATOM 2495 N N . SER B 1 58 ? 16.375 27.078 25.953 1 82.56 58 SER B N 1
ATOM 2496 C CA . SER B 1 58 ? 15.625 25.953 26.5 1 82.56 58 SER B CA 1
ATOM 2497 C C . SER B 1 58 ? 14.57 25.469 25.516 1 82.56 58 SER B C 1
ATOM 2499 O O . SER B 1 58 ? 14.242 24.281 25.5 1 82.56 58 SER B O 1
ATOM 2501 N N . ALA B 1 59 ? 14.141 26.312 24.719 1 82.06 59 ALA B N 1
ATOM 2502 C CA . ALA B 1 59 ? 13.133 25.953 23.719 1 82.06 59 ALA B CA 1
ATOM 2503 C C . ALA B 1 59 ? 13.711 25.031 22.656 1 82.06 59 ALA B C 1
ATOM 2505 O O . ALA B 1 59 ? 13.055 24.078 22.219 1 82.06 59 ALA B O 1
ATOM 2506 N N . HIS B 1 60 ? 14.891 25.266 22.297 1 81.88 60 HIS B N 1
ATOM 2507 C CA . HIS B 1 60 ? 15.562 24.422 21.312 1 81.88 60 HIS B CA 1
ATOM 2508 C C . HIS B 1 60 ? 15.852 23.031 21.875 1 81.88 60 HIS B C 1
ATOM 2510 O O . HIS B 1 60 ? 15.664 22.031 21.188 1 81.88 60 HIS B O 1
ATOM 2516 N N . ALA B 1 61 ? 16.312 23.062 23.125 1 82.38 61 ALA B N 1
ATOM 2517 C CA . ALA B 1 61 ? 16.609 21.781 23.766 1 82.38 61 ALA B CA 1
ATOM 2518 C C . ALA B 1 61 ? 15.352 20.922 23.906 1 82.38 61 ALA B C 1
ATOM 2520 O O . ALA B 1 61 ? 15.391 19.719 23.672 1 82.38 61 ALA B O 1
ATOM 2521 N N . PHE B 1 62 ? 14.281 21.5 24.266 1 81.31 62 PHE B N 1
ATOM 2522 C CA . PHE B 1 62 ? 13 20.812 24.375 1 81.31 62 PHE B CA 1
ATOM 2523 C C . PHE B 1 62 ? 12.562 20.266 23.016 1 81.31 62 PHE B C 1
ATOM 2525 O O . PHE B 1 62 ? 12.109 19.125 22.906 1 81.31 62 PHE B O 1
ATOM 2532 N N . GLY B 1 63 ? 12.727 21.047 22.062 1 78.06 63 GLY B N 1
ATOM 2533 C CA . GLY B 1 63 ? 12.391 20.641 20.719 1 78.06 63 GLY B CA 1
ATOM 2534 C C . GLY B 1 63 ? 13.203 19.453 20.234 1 78.06 63 GLY B C 1
ATOM 2535 O O . GLY B 1 63 ? 12.664 18.531 19.625 1 78.06 63 GLY B O 1
ATOM 2536 N N . SER B 1 64 ? 14.406 19.5 20.547 1 80.75 64 SER B N 1
ATOM 2537 C CA . SER B 1 64 ? 15.289 18.406 20.156 1 80.75 64 SER B CA 1
ATOM 2538 C C . SER B 1 64 ? 14.93 17.109 20.875 1 80.75 64 SER B C 1
ATOM 2540 O O . SER B 1 64 ? 14.922 16.031 20.266 1 80.75 64 SER B O 1
ATOM 2542 N N . ALA B 1 65 ? 14.641 17.25 22.109 1 81.31 65 ALA B N 1
ATOM 2543 C CA . ALA B 1 65 ? 14.25 16.078 22.891 1 81.31 65 ALA B CA 1
ATOM 2544 C C . ALA B 1 65 ? 12.945 15.484 22.375 1 81.31 65 ALA B C 1
ATOM 2546 O O . ALA B 1 65 ? 12.805 14.266 22.281 1 81.31 65 ALA B O 1
ATOM 2547 N N . LEU B 1 66 ? 12.094 16.328 22.016 1 79.12 66 LEU B N 1
ATOM 2548 C CA . LEU B 1 66 ? 10.805 15.883 21.5 1 79.12 66 LEU B CA 1
ATOM 2549 C C . LEU B 1 66 ? 10.969 15.188 20.156 1 79.12 66 LEU B C 1
ATOM 2551 O O . LEU B 1 66 ? 10.273 14.211 19.859 1 79.12 66 LEU B O 1
ATOM 2555 N N . GLU B 1 67 ? 11.781 15.719 19.422 1 81.06 67 GLU B N 1
ATOM 2556 C CA . GLU B 1 67 ? 12.055 15.117 18.109 1 81.06 67 GLU B CA 1
ATOM 2557 C C . GLU B 1 67 ? 12.578 13.688 18.266 1 81.06 67 GLU B C 1
ATOM 2559 O O . GLU B 1 67 ? 12.117 12.781 17.578 1 81.06 67 GLU B O 1
ATOM 2564 N N . ASP B 1 68 ? 13.391 13.477 19.188 1 81.69 68 ASP B N 1
ATOM 2565 C CA . ASP B 1 68 ? 13.961 12.156 19.422 1 81.69 68 ASP B CA 1
ATOM 2566 C C . ASP B 1 68 ? 12.906 11.172 19.922 1 81.69 68 ASP B C 1
ATOM 2568 O O . ASP B 1 68 ? 12.938 9.992 19.562 1 81.69 68 ASP B O 1
ATOM 2572 N N . LEU B 1 69 ? 12.016 11.734 20.625 1 81.56 69 LEU B N 1
ATOM 2573 C CA . LEU B 1 69 ? 11.016 10.875 21.25 1 81.56 69 LEU B CA 1
ATOM 2574 C C . LEU B 1 69 ? 9.883 10.555 20.266 1 81.56 69 LEU B C 1
ATOM 2576 O O . LEU B 1 69 ? 9.375 9.438 20.234 1 81.56 69 LEU B O 1
ATOM 2580 N N . THR B 1 70 ? 9.609 11.469 19.438 1 85.56 70 THR B N 1
ATOM 2581 C CA . THR B 1 70 ? 8.398 11.32 18.656 1 85.56 70 THR B CA 1
ATOM 2582 C C . THR B 1 70 ? 8.711 10.711 17.281 1 85.56 70 THR B C 1
ATOM 2584 O O . THR B 1 70 ? 7.836 10.133 16.641 1 85.56 70 THR B O 1
ATOM 2587 N N . HIS B 1 71 ? 9.914 10.867 16.906 1 89.31 71 HIS B N 1
ATOM 2588 C CA . HIS B 1 71 ? 10.234 10.305 15.609 1 89.31 71 HIS B CA 1
ATOM 2589 C C . HIS B 1 71 ? 10.531 8.812 15.711 1 89.31 71 HIS B C 1
ATOM 2591 O O . HIS B 1 71 ? 11.625 8.367 15.367 1 89.31 71 HIS B O 1
ATOM 2597 N N . HIS B 1 72 ? 9.609 8.156 16.219 1 90.5 72 HIS B N 1
ATOM 2598 C CA . HIS B 1 72 ? 9.578 6.707 16.375 1 90.5 72 HIS B CA 1
ATOM 2599 C C . HIS B 1 72 ? 8.172 6.16 16.188 1 90.5 72 HIS B C 1
ATOM 2601 O O . HIS B 1 72 ? 7.199 6.75 16.672 1 90.5 72 HIS B O 1
ATOM 2607 N N . PRO B 1 73 ? 8.07 5.07 15.453 1 92 73 PRO B N 1
ATOM 2608 C CA . PRO B 1 73 ? 6.738 4.578 15.102 1 92 73 PRO B CA 1
ATOM 2609 C C . PRO B 1 73 ? 5.887 4.23 16.312 1 92 73 PRO B C 1
ATOM 2611 O O . PRO B 1 73 ? 4.672 4.438 16.312 1 92 73 PRO B O 1
ATOM 2614 N N . LEU B 1 74 ? 6.492 3.742 17.391 1 93.44 74 LEU B N 1
ATOM 2615 C CA . LEU B 1 74 ? 5.738 3.303 18.562 1 93.44 74 LEU B CA 1
ATOM 2616 C C . LEU B 1 74 ? 5.66 4.41 19.609 1 93.44 74 LEU B C 1
ATOM 2618 O O . LEU B 1 74 ? 4.609 4.625 20.203 1 93.44 74 LEU B O 1
ATOM 2622 N N . PHE B 1 75 ? 6.703 5.141 19.75 1 91.94 75 PHE B N 1
ATOM 2623 C CA . PHE B 1 75 ? 6.742 6.129 20.828 1 91.94 75 PHE B CA 1
ATOM 2624 C C . PHE B 1 75 ? 5.84 7.312 20.5 1 91.94 75 PHE B C 1
ATOM 2626 O O . PHE B 1 75 ? 5.25 7.914 21.406 1 91.94 75 PHE B O 1
ATOM 2633 N N . TYR B 1 76 ? 5.75 7.641 19.281 1 94 76 TYR B N 1
ATOM 2634 C CA . TYR B 1 76 ? 4.789 8.672 18.906 1 94 76 TYR B CA 1
ATOM 2635 C C . TYR B 1 76 ? 3.385 8.305 19.375 1 94 76 TYR B C 1
ATOM 2637 O O . TYR B 1 76 ? 2.676 9.141 19.938 1 94 76 TYR B O 1
ATOM 2645 N N . ILE B 1 77 ? 2.998 7.055 19.219 1 95.69 77 ILE B N 1
ATOM 2646 C CA . ILE B 1 77 ? 1.67 6.57 19.578 1 95.69 77 ILE B CA 1
ATOM 2647 C C . ILE B 1 77 ? 1.516 6.578 21.094 1 95.69 77 ILE B C 1
ATOM 2649 O O . ILE B 1 77 ? 0.504 7.047 21.625 1 95.69 77 ILE B O 1
ATOM 2653 N N . LEU B 1 78 ? 2.545 6.141 21.766 1 94.56 78 LEU B N 1
ATOM 2654 C CA . LEU B 1 78 ? 2.492 6.008 23.219 1 94.56 78 LEU B CA 1
ATOM 2655 C C . LEU B 1 78 ? 2.42 7.375 23.891 1 94.56 78 LEU B C 1
ATOM 2657 O O . LEU B 1 78 ? 1.732 7.543 24.906 1 94.56 78 LEU B O 1
ATOM 2661 N N . LEU B 1 79 ? 3.076 8.336 23.297 1 92.44 79 LEU B N 1
ATOM 2662 C CA . LEU B 1 79 ? 3.189 9.656 23.922 1 92.44 79 LEU B CA 1
ATOM 2663 C C . LEU B 1 79 ? 2.016 10.547 23.531 1 92.44 79 LEU B C 1
ATOM 2665 O O . LEU B 1 79 ? 1.468 11.258 24.375 1 92.44 79 LEU B O 1
ATOM 2669 N N . LEU B 1 80 ? 1.643 10.414 22.266 1 93.88 80 LEU B N 1
ATOM 2670 C CA . LEU B 1 80 ? 0.698 11.422 21.797 1 93.88 80 LEU B CA 1
ATOM 2671 C C . LEU B 1 80 ? -0.622 10.773 21.375 1 93.88 80 LEU B C 1
ATOM 2673 O O . LEU B 1 80 ? -1.602 11.469 21.109 1 93.88 80 LEU B O 1
ATOM 2677 N N . GLY B 1 81 ? -0.662 9.469 21.359 1 95.5 81 GLY B N 1
ATOM 2678 C CA . GLY B 1 81 ? -1.854 8.766 20.906 1 95.5 81 GLY B CA 1
ATOM 2679 C C . GLY B 1 81 ? -3.098 9.141 21.688 1 95.5 81 GLY B C 1
ATOM 2680 O O . GLY B 1 81 ? -4.117 9.516 21.109 1 95.5 81 GLY B O 1
ATOM 2681 N N . LEU B 1 82 ? -3.016 9.055 23 1 95.62 82 LEU B N 1
ATOM 2682 C CA . LEU B 1 82 ? -4.184 9.289 23.844 1 95.62 82 LEU B CA 1
ATOM 2683 C C . LEU B 1 82 ? -4.582 10.758 23.828 1 95.62 82 LEU B C 1
ATOM 2685 O O . LEU B 1 82 ? -5.734 11.086 23.547 1 95.62 82 LEU B O 1
ATOM 2689 N N . PRO B 1 83 ? -3.637 11.719 24.062 1 95.75 83 PRO B N 1
ATOM 2690 C CA . PRO B 1 83 ? -4.039 13.133 24.031 1 95.75 83 PRO B CA 1
ATOM 2691 C C . PRO B 1 83 ? -4.59 13.555 22.672 1 95.75 83 PRO B C 1
ATOM 2693 O O . PRO B 1 83 ? -5.574 14.297 22.609 1 95.75 83 PRO B O 1
ATOM 2696 N N . LEU B 1 84 ? -4.023 13.102 21.625 1 96.75 84 LEU B N 1
ATOM 2697 C CA . LEU B 1 84 ? -4.473 13.492 20.297 1 96.75 84 LEU B CA 1
ATOM 2698 C C . LEU B 1 84 ? -5.812 12.844 19.969 1 96.75 84 LEU B C 1
ATOM 2700 O O . LEU B 1 84 ? -6.617 13.422 19.234 1 96.75 84 LEU B O 1
ATOM 2704 N N . SER B 1 85 ? -5.98 11.648 20.453 1 98.06 85 SER B N 1
ATOM 2705 C CA . SER B 1 85 ? -7.262 11 20.203 1 98.06 85 SER B CA 1
ATOM 2706 C C . SER B 1 85 ? -8.422 11.805 20.781 1 98.06 85 SER B C 1
ATOM 2708 O O . SER B 1 85 ? -9.477 11.93 20.156 1 98.06 85 SER B O 1
ATOM 2710 N N . PHE B 1 86 ? -8.227 12.344 21.984 1 97.81 86 PHE B N 1
ATOM 2711 C CA . PHE B 1 86 ? -9.234 13.203 22.594 1 97.81 86 PHE B CA 1
ATOM 2712 C C . PHE B 1 86 ? -9.43 14.469 21.766 1 97.81 86 PHE B C 1
ATOM 2714 O O . PHE B 1 86 ? -10.57 14.867 21.5 1 97.81 86 PHE B O 1
ATOM 2721 N N . LEU B 1 87 ? -8.352 15.016 21.391 1 97.88 87 LEU B N 1
ATOM 2722 C CA . LEU B 1 87 ? -8.406 16.25 20.609 1 97.88 87 LEU B CA 1
ATOM 2723 C C . LEU B 1 87 ? -9.094 16.031 19.266 1 97.88 87 LEU B C 1
ATOM 2725 O O . LEU B 1 87 ? -9.961 16.812 18.875 1 97.88 87 LEU B O 1
ATOM 2729 N N . TYR B 1 88 ? -8.711 14.984 18.578 1 97.81 88 TYR B N 1
ATOM 2730 C CA . TYR B 1 88 ? -9.25 14.719 17.25 1 97.81 88 TYR B CA 1
ATOM 2731 C C . TYR B 1 88 ? -10.734 14.391 17.328 1 97.81 88 TYR B C 1
ATOM 2733 O O . TYR B 1 88 ? -11.508 14.766 16.438 1 97.81 88 TYR B O 1
ATOM 2741 N N . SER B 1 89 ? -11.109 13.688 18.344 1 98.12 89 SER B N 1
ATOM 2742 C CA . SER B 1 89 ? -12.531 13.406 18.516 1 98.12 89 SER B CA 1
ATOM 2743 C C . SER B 1 89 ? -13.328 14.695 18.688 1 98.12 89 SER B C 1
ATOM 2745 O O . SER B 1 89 ? -14.406 14.844 18.094 1 98.12 89 SER B O 1
ATOM 2747 N N . ARG B 1 90 ? -12.812 15.633 19.438 1 98.12 90 ARG B N 1
ATOM 2748 C CA . ARG B 1 90 ? -13.445 16.938 19.625 1 98.12 90 ARG B CA 1
ATOM 2749 C C . ARG B 1 90 ? -13.453 17.734 18.328 1 98.12 90 ARG B C 1
ATOM 2751 O O . ARG B 1 90 ? -14.453 18.375 18 1 98.12 90 ARG B O 1
ATOM 2758 N N . ILE B 1 91 ? -12.359 17.688 17.625 1 98 91 ILE B N 1
ATOM 2759 C CA . ILE B 1 91 ? -12.258 18.391 16.359 1 98 91 ILE B CA 1
ATOM 2760 C C . ILE B 1 91 ? -13.25 17.812 15.359 1 98 91 ILE B C 1
ATOM 2762 O O . ILE B 1 91 ? -13.891 18.547 14.609 1 98 91 ILE B O 1
ATOM 2766 N N . SER B 1 92 ? -13.312 16.5 15.344 1 97.5 92 SER B N 1
ATOM 2767 C CA . SER B 1 92 ? -14.281 15.844 14.469 1 97.5 92 SER B CA 1
ATOM 2768 C C . SER B 1 92 ? -15.695 16.328 14.75 1 97.5 92 SER B C 1
ATOM 2770 O O . SER B 1 92 ? -16.453 16.609 13.82 1 97.5 92 SER B O 1
ATOM 2772 N N . SER B 1 93 ? -16.047 16.406 16.016 1 97.44 93 SER B N 1
ATOM 2773 C CA . SER B 1 93 ? -17.359 16.922 16.422 1 97.44 93 SER B CA 1
ATOM 2774 C C . SER B 1 93 ? -17.562 18.359 15.945 1 97.44 93 SER B C 1
ATOM 2776 O O . SER B 1 93 ? -18.609 18.688 15.391 1 97.44 93 SER B O 1
ATOM 2778 N N . TYR B 1 94 ? -16.594 19.141 16.156 1 97.5 94 TYR B N 1
ATOM 2779 C CA . TYR B 1 94 ? -16.656 20.547 15.75 1 97.5 94 TYR B CA 1
ATOM 2780 C C . TYR B 1 94 ? -16.828 20.672 14.242 1 97.5 94 TYR B C 1
ATOM 2782 O O . TYR B 1 94 ? -17.656 21.453 13.766 1 97.5 94 TYR B O 1
ATOM 2790 N N . LEU B 1 95 ? -16.047 19.922 13.461 1 96.88 95 LEU B N 1
ATOM 2791 C CA . LEU B 1 95 ? -16.094 19.984 12.008 1 96.88 95 LEU B CA 1
ATOM 2792 C C . LEU B 1 95 ? -17.453 19.531 11.484 1 96.88 95 LEU B C 1
ATOM 2794 O O . LEU B 1 95 ? -17.953 20.062 10.484 1 96.88 95 LEU B O 1
ATOM 2798 N N . LEU B 1 96 ? -17.953 18.531 12.125 1 94.75 96 LEU B N 1
ATOM 2799 C CA . LEU B 1 96 ? -19.266 18.031 11.727 1 94.75 96 LEU B CA 1
ATOM 2800 C C . LEU B 1 96 ? -20.359 19.062 12.023 1 94.75 96 LEU B C 1
ATOM 2802 O O . LEU B 1 96 ? -21.219 19.328 11.18 1 94.75 96 LEU B O 1
ATOM 2806 N N . HIS B 1 97 ? -20.344 19.656 13.18 1 95.06 97 HIS B N 1
ATOM 2807 C CA . HIS B 1 97 ? -21.344 20.609 13.617 1 95.06 97 HIS B CA 1
ATOM 2808 C C . HIS B 1 97 ? -21.297 21.875 12.766 1 95.06 97 HIS B C 1
ATOM 2810 O O . HIS B 1 97 ? -22.344 22.469 12.469 1 95.06 97 HIS B O 1
ATOM 2816 N N . THR B 1 98 ? -20.125 22.266 12.391 1 95.44 98 THR B N 1
ATOM 2817 C CA . THR B 1 98 ? -19.969 23.469 11.602 1 95.44 98 THR B CA 1
ATOM 2818 C C . THR B 1 98 ? -20.141 23.172 10.109 1 95.44 98 THR B C 1
ATOM 2820 O O . THR B 1 98 ? -20.062 24.078 9.281 1 95.44 98 THR B O 1
ATOM 2823 N N . GLN B 1 99 ? -20.203 21.938 9.742 1 93.62 99 GLN B N 1
ATOM 2824 C CA . GLN B 1 99 ? -20.484 21.469 8.383 1 93.62 99 GLN B CA 1
ATOM 2825 C C . GLN B 1 99 ? -19.281 21.703 7.465 1 93.62 99 GLN B C 1
ATOM 2827 O O . GLN B 1 99 ? -19.453 21.844 6.254 1 93.62 99 GLN B O 1
ATOM 2832 N N . LEU B 1 100 ? -18.141 21.781 8.141 1 94.06 100 LEU B N 1
ATOM 2833 C CA . LEU B 1 100 ? -16.906 21.953 7.375 1 94.06 100 LEU B CA 1
ATOM 2834 C C . LEU B 1 100 ? -16.5 20.625 6.73 1 94.06 100 LEU B C 1
ATOM 2836 O O . LEU B 1 100 ? -15.844 20.625 5.684 1 94.06 100 LEU B O 1
ATOM 2840 N N . LEU B 1 101 ? -16.781 19.547 7.418 1 94.19 101 LEU B N 1
ATOM 2841 C CA . LEU B 1 101 ? -16.547 18.203 6.895 1 94.19 101 LEU B CA 1
ATOM 2842 C C . LEU B 1 101 ? -17.766 17.312 7.141 1 94.19 101 LEU B C 1
ATOM 2844 O O . LEU B 1 101 ? -18.203 17.156 8.281 1 94.19 101 LEU B O 1
ATOM 2848 N N . ASP B 1 102 ? -18.188 16.75 6.074 1 90.88 102 ASP B N 1
ATOM 2849 C CA . ASP B 1 102 ? -19.375 15.906 6.133 1 90.88 102 ASP B CA 1
ATOM 2850 C C . ASP B 1 102 ? -19 14.445 6.379 1 90.88 102 ASP B C 1
ATOM 2852 O O . ASP B 1 102 ? -17.828 14.094 6.359 1 90.88 102 ASP B O 1
ATOM 2856 N N . SER B 1 103 ? -20 13.695 6.82 1 87.69 103 SER B N 1
ATOM 2857 C CA . SER B 1 103 ? -19.859 12.258 6.973 1 87.69 103 SER B CA 1
ATOM 2858 C C . SER B 1 103 ? -21.188 11.547 6.715 1 87.69 103 SER B C 1
ATOM 2860 O O . SER B 1 103 ? -22.25 12.102 6.977 1 87.69 103 SER B O 1
ATOM 2862 N N . LEU B 1 104 ? -21.078 10.422 6.18 1 82.19 104 LEU B N 1
ATOM 2863 C CA . LEU B 1 104 ? -22.281 9.625 5.93 1 82.19 104 LEU B CA 1
ATOM 2864 C C . LEU B 1 104 ? -23.016 9.32 7.234 1 82.19 104 LEU B C 1
ATOM 2866 O O . LEU B 1 104 ? -24.234 9.383 7.293 1 82.19 104 LEU B O 1
ATOM 2870 N N . SER B 1 105 ? -22.281 9.016 8.242 1 80.31 105 SER B N 1
ATOM 2871 C CA . SER B 1 105 ? -22.875 8.617 9.516 1 80.31 105 SER B CA 1
ATOM 2872 C C . SER B 1 105 ? -23.359 9.82 10.305 1 80.31 105 SER B C 1
ATOM 2874 O O . SER B 1 105 ? -24.156 9.68 11.242 1 80.31 105 SER B O 1
ATOM 2876 N N . ARG B 1 106 ? -22.906 10.984 10.109 1 87.19 106 ARG B N 1
ATOM 2877 C CA . ARG B 1 106 ? -23.234 12.227 10.805 1 87.19 106 ARG B CA 1
ATOM 2878 C C . ARG B 1 106 ? -22.906 12.125 12.289 1 87.19 106 ARG B C 1
ATOM 2880 O O . ARG B 1 106 ? -23.609 12.711 13.125 1 87.19 106 ARG B O 1
ATOM 2887 N N . VAL B 1 107 ? -21.969 11.25 12.555 1 91.62 107 VAL B N 1
ATOM 2888 C CA . VAL B 1 107 ? -21.469 11.117 13.922 1 91.62 107 VAL B CA 1
ATOM 2889 C C . VAL B 1 107 ? -19.969 11.375 13.945 1 91.62 107 VAL B C 1
ATOM 2891 O O . VAL B 1 107 ? -19.25 11.008 13.008 1 91.62 107 VAL B O 1
ATOM 2894 N N . PRO B 1 108 ? -19.547 12.039 14.992 1 95.44 108 PRO B N 1
ATOM 2895 C CA . PRO B 1 108 ? -18.109 12.273 15.102 1 95.44 108 PRO B CA 1
ATOM 2896 C C . PRO B 1 108 ? -17.312 10.977 15.32 1 95.44 108 PRO B C 1
ATOM 2898 O O . PRO B 1 108 ? -17.875 9.984 15.797 1 95.44 108 PRO B O 1
ATOM 2901 N N . LEU B 1 109 ? -16.062 11.023 14.977 1 97.56 109 LEU B N 1
ATOM 2902 C CA . LEU B 1 109 ? -15.203 9.891 15.258 1 97.56 109 LEU B CA 1
ATOM 2903 C C . LEU B 1 109 ? -15.016 9.703 16.766 1 97.56 109 LEU B C 1
ATOM 2905 O O . LEU B 1 109 ? -14.883 10.688 17.5 1 97.56 109 LEU B O 1
ATOM 2909 N N . THR B 1 110 ? -15.078 8.492 17.188 1 97.62 110 THR B N 1
ATOM 2910 C CA . THR B 1 110 ? -14.82 8.188 18.578 1 97.62 110 THR B CA 1
ATOM 2911 C C . THR B 1 110 ? -13.328 8.305 18.906 1 97.62 110 THR B C 1
ATOM 2913 O O . THR B 1 110 ? -12.5 8.336 17.984 1 97.62 110 THR B O 1
ATOM 2916 N N . ARG B 1 111 ? -12.969 8.383 20.188 1 98.19 111 ARG B N 1
ATOM 2917 C CA . ARG B 1 111 ? -11.578 8.438 20.625 1 98.19 111 ARG B CA 1
ATOM 2918 C C . ARG B 1 111 ? -10.805 7.211 20.156 1 98.19 111 ARG B C 1
ATOM 2920 O O . ARG B 1 111 ? -9.633 7.316 19.781 1 98.19 111 ARG B O 1
ATOM 2927 N N . MET B 1 112 ? -11.477 6.113 20.141 1 98.19 112 MET B N 1
ATOM 2928 C CA . MET B 1 112 ? -10.82 4.883 19.703 1 98.19 112 MET B CA 1
ATOM 2929 C C . MET B 1 112 ? -10.516 4.926 18.203 1 98.19 112 MET B C 1
ATOM 2931 O O . MET B 1 112 ? -9.43 4.527 17.781 1 98.19 112 MET B O 1
ATOM 2935 N N . GLN B 1 113 ? -11.477 5.332 17.438 1 98.25 113 GLN B N 1
ATOM 2936 C CA . GLN B 1 113 ? -11.242 5.477 16 1 98.25 113 GLN B CA 1
ATOM 2937 C C . GLN B 1 113 ? -10.07 6.422 15.727 1 98.25 113 GLN B C 1
ATOM 2939 O O . GLN B 1 113 ? -9.227 6.141 14.875 1 98.25 113 GLN B O 1
ATOM 2944 N N . CYS B 1 114 ? -10.031 7.508 16.469 1 98.56 114 CYS B N 1
ATOM 2945 C CA . CYS B 1 114 ? -8.938 8.469 16.328 1 98.56 114 CYS B CA 1
ATOM 2946 C C . CYS B 1 114 ? -7.605 7.836 16.719 1 98.56 114 CYS B C 1
ATOM 2948 O O . CYS B 1 114 ? -6.598 8.031 16.031 1 98.56 114 CYS B O 1
ATOM 2950 N N . PHE B 1 115 ? -7.59 7.082 17.797 1 98.69 115 PHE B N 1
ATOM 2951 C CA . PHE B 1 115 ? -6.375 6.41 18.234 1 98.69 115 PHE B CA 1
ATOM 2952 C C . PHE B 1 115 ? -5.859 5.465 17.156 1 98.69 115 PHE B C 1
ATOM 2954 O O . PHE B 1 115 ? -4.652 5.402 16.891 1 98.69 115 PHE B O 1
ATOM 2961 N N . LEU B 1 116 ? -6.758 4.754 16.547 1 98.75 116 LEU B N 1
ATOM 2962 C CA . LEU B 1 116 ? -6.391 3.838 15.477 1 98.75 116 LEU B CA 1
ATOM 2963 C C . LEU B 1 116 ? -5.805 4.598 14.289 1 98.75 116 LEU B C 1
ATOM 2965 O O . LEU B 1 116 ? -4.816 4.156 13.695 1 98.75 116 LEU B O 1
ATOM 2969 N N . LEU B 1 117 ? -6.379 5.723 13.969 1 98.69 117 LEU B N 1
ATOM 2970 C CA . LEU B 1 117 ? -5.906 6.516 12.844 1 98.69 117 LEU B CA 1
ATOM 2971 C C . LEU B 1 117 ? -4.547 7.133 13.141 1 98.69 117 LEU B C 1
ATOM 2973 O O . LEU B 1 117 ? -3.695 7.234 12.258 1 98.69 117 LEU B O 1
ATOM 2977 N N . ILE B 1 118 ? -4.336 7.562 14.367 1 98.38 118 ILE B N 1
ATOM 2978 C CA . ILE B 1 118 ? -3.045 8.094 14.797 1 98.38 118 ILE B CA 1
ATOM 2979 C C . ILE B 1 118 ? -1.975 7.008 14.664 1 98.38 118 ILE B C 1
ATOM 2981 O O . ILE B 1 118 ? -0.893 7.258 14.133 1 98.38 118 ILE B O 1
ATOM 2985 N N . SER B 1 119 ? -2.342 5.855 15.109 1 98.44 119 SER B N 1
ATOM 2986 C CA . SER B 1 119 ? -1.423 4.727 15.023 1 98.44 119 SER B CA 1
ATOM 2987 C C . SER B 1 119 ? -1.124 4.367 13.57 1 98.44 119 SER B C 1
ATOM 2989 O O . SER B 1 119 ? 0.037 4.18 13.203 1 98.44 119 SER B O 1
ATOM 2991 N N . ALA B 1 120 ? -2.174 4.293 12.781 1 98.62 120 ALA B N 1
ATOM 2992 C CA . ALA B 1 120 ? -2.004 4 11.359 1 98.62 120 ALA B CA 1
ATOM 2993 C C . ALA B 1 120 ? -1.097 5.031 10.695 1 98.62 120 ALA B C 1
ATOM 2995 O O . ALA B 1 120 ? -0.199 4.676 9.93 1 98.62 120 ALA B O 1
ATOM 2996 N N . GLY B 1 121 ? -1.344 6.281 11.031 1 98.12 121 GLY B N 1
ATOM 2997 C CA . GLY B 1 121 ? -0.551 7.355 10.461 1 98.12 121 GLY B CA 1
ATOM 2998 C C . GLY B 1 121 ? 0.926 7.25 10.789 1 98.12 121 GLY B C 1
ATOM 2999 O O . GLY B 1 121 ? 1.777 7.488 9.93 1 98.12 121 GLY B O 1
ATOM 3000 N N . SER B 1 122 ? 1.224 6.898 11.969 1 97.44 122 SER B N 1
ATOM 3001 C CA . SER B 1 122 ? 2.615 6.766 12.383 1 97.44 122 SER B CA 1
ATOM 3002 C C . SER B 1 122 ? 3.328 5.676 11.594 1 97.44 122 SER B C 1
ATOM 3004 O O . SER B 1 122 ? 4.395 5.914 11.023 1 97.44 122 SER B O 1
ATOM 3006 N N . PHE B 1 123 ? 2.729 4.539 11.547 1 98 123 PHE B N 1
ATOM 3007 C CA . PHE B 1 123 ? 3.344 3.43 10.828 1 98 123 PHE B CA 1
ATOM 3008 C C . PHE B 1 123 ? 3.451 3.74 9.344 1 98 123 PHE B C 1
ATOM 3010 O O . PHE B 1 123 ? 4.434 3.371 8.695 1 98 123 PHE B O 1
ATOM 3017 N N . THR B 1 124 ? 2.443 4.414 8.812 1 97.81 124 THR B N 1
ATOM 3018 C CA . THR B 1 124 ? 2.471 4.809 7.41 1 97.81 124 THR B CA 1
ATOM 3019 C C . THR B 1 124 ? 3.615 5.785 7.145 1 97.81 124 THR B C 1
ATOM 3021 O O . THR B 1 124 ? 4.293 5.691 6.121 1 97.81 124 THR B O 1
ATOM 3024 N N . HIS B 1 125 ? 3.824 6.668 8.047 1 96.81 125 HIS B N 1
ATOM 3025 C CA . HIS B 1 125 ? 4.941 7.602 7.945 1 96.81 125 HIS B CA 1
ATOM 3026 C C . HIS B 1 125 ? 6.266 6.859 7.789 1 96.81 125 HIS B C 1
ATOM 3028 O O . HIS B 1 125 ? 7.055 7.168 6.895 1 96.81 125 HIS B O 1
ATOM 3034 N N . PHE B 1 126 ? 6.406 5.898 8.523 1 96.38 126 PHE B N 1
ATOM 3035 C CA . PHE B 1 126 ? 7.691 5.207 8.555 1 96.38 126 PHE B CA 1
ATOM 3036 C C . PHE B 1 126 ? 7.781 4.184 7.426 1 96.38 126 PHE B C 1
ATOM 3038 O O . PHE B 1 126 ? 8.867 3.717 7.09 1 96.38 126 PHE B O 1
ATOM 3045 N N . PHE B 1 127 ? 6.652 3.818 6.844 1 97.69 127 PHE B N 1
ATOM 3046 C CA . PHE B 1 127 ? 6.699 3.023 5.625 1 97.69 127 PHE B CA 1
ATOM 3047 C C . PHE B 1 127 ? 7.539 3.717 4.559 1 97.69 127 PHE B C 1
ATOM 3049 O O . PHE B 1 127 ? 8.43 3.104 3.967 1 97.69 127 PHE B O 1
ATOM 3056 N N . LEU B 1 128 ? 7.281 4.984 4.406 1 96.88 128 LEU B N 1
ATOM 3057 C CA . LEU B 1 128 ? 8.008 5.742 3.395 1 96.88 128 LEU B CA 1
ATOM 3058 C C . LEU B 1 128 ? 9.414 6.094 3.885 1 96.88 128 LEU B C 1
ATOM 3060 O O . LEU B 1 128 ? 10.383 5.984 3.131 1 96.88 128 LEU B O 1
ATOM 3064 N N . ASP B 1 129 ? 9.547 6.422 5.125 1 94.75 129 ASP B N 1
ATOM 3065 C CA . ASP B 1 129 ? 10.844 6.82 5.672 1 94.75 129 ASP B CA 1
ATOM 3066 C C . ASP B 1 129 ? 11.852 5.676 5.582 1 94.75 129 ASP B C 1
ATOM 3068 O O . ASP B 1 129 ? 12.992 5.883 5.164 1 94.75 129 ASP B O 1
ATOM 3072 N N . HIS B 1 130 ? 11.414 4.562 5.945 1 96.19 130 HIS B N 1
ATOM 3073 C CA . HIS B 1 130 ? 12.328 3.428 5.988 1 96.19 130 HIS B CA 1
ATOM 3074 C C . HIS B 1 130 ? 12.805 3.049 4.586 1 96.19 130 HIS B C 1
ATOM 3076 O O . HIS B 1 130 ? 13.922 2.551 4.418 1 96.19 130 HIS B O 1
ATOM 3082 N N . LEU B 1 131 ? 12.023 3.359 3.635 1 96.69 131 LEU B N 1
ATOM 3083 C CA . LEU B 1 131 ? 12.352 2.951 2.275 1 96.69 131 LEU B CA 1
ATOM 3084 C C . LEU B 1 131 ? 13.227 3.996 1.593 1 96.69 131 LEU B C 1
ATOM 3086 O O . LEU B 1 131 ? 14.102 3.654 0.788 1 96.69 131 LEU B O 1
ATOM 3090 N N . PHE B 1 132 ? 13.039 5.32 1.999 1 95.25 132 PHE B N 1
ATOM 3091 C CA . PHE B 1 132 ? 13.594 6.289 1.064 1 95.25 132 PHE B CA 1
ATOM 3092 C C . PHE B 1 132 ? 14.445 7.316 1.797 1 95.25 132 PHE B C 1
ATOM 3094 O O . PHE B 1 132 ? 15.055 8.188 1.169 1 95.25 132 PHE B O 1
ATOM 3101 N N . GLU B 1 133 ? 14.586 7.156 3.064 1 92 133 GLU B N 1
ATOM 3102 C CA . GLU B 1 133 ? 15.422 8.102 3.795 1 92 133 GLU B CA 1
ATOM 3103 C C . GLU B 1 133 ? 16.891 7.672 3.766 1 92 133 GLU B C 1
ATOM 3105 O O . GLU B 1 133 ? 17.203 6.555 3.361 1 92 133 GLU B O 1
ATOM 3110 N N . GLU B 1 134 ? 17.75 8.594 4.09 1 91.31 134 GLU B N 1
ATOM 3111 C CA . GLU B 1 134 ? 19.188 8.359 4.281 1 91.31 134 GLU B CA 1
ATOM 3112 C C . GLU B 1 134 ? 19.812 7.715 3.045 1 91.31 134 GLU B C 1
ATOM 3114 O O . GLU B 1 134 ? 20.641 6.812 3.162 1 91.31 134 GLU B O 1
ATOM 3119 N N . ASN B 1 135 ? 19.297 8.109 1.917 1 92.31 135 ASN B N 1
ATOM 3120 C CA . ASN B 1 135 ? 19.844 7.613 0.655 1 92.31 135 ASN B CA 1
ATOM 3121 C C . ASN B 1 135 ? 19.812 6.086 0.594 1 92.31 135 ASN B C 1
ATOM 3123 O O . ASN B 1 135 ? 20.781 5.465 0.148 1 92.31 135 ASN B O 1
ATOM 3127 N N . GLY B 1 136 ? 18.75 5.543 1.168 1 91.94 136 GLY B N 1
ATOM 3128 C CA . GLY B 1 136 ? 18.578 4.098 1.112 1 91.94 136 GLY B CA 1
ATOM 3129 C C . GLY B 1 136 ? 19.438 3.359 2.127 1 91.94 136 GLY B C 1
ATOM 3130 O O . GLY B 1 136 ? 19.734 2.18 1.947 1 91.94 136 GLY B O 1
ATOM 3131 N N . LYS B 1 137 ? 19.906 4.055 3.143 1 94.12 137 LYS B N 1
ATOM 3132 C CA . LYS B 1 137 ? 20.797 3.428 4.117 1 94.12 137 LYS B CA 1
ATOM 3133 C C . LYS B 1 137 ? 20.172 3.439 5.512 1 94.12 137 LYS B C 1
ATOM 3135 O O . LYS B 1 137 ? 20.891 3.461 6.516 1 94.12 137 LYS B O 1
ATOM 3140 N N . THR B 1 138 ? 18.797 3.523 5.551 1 94.56 138 THR B N 1
ATOM 3141 C CA . THR B 1 138 ? 18.156 3.418 6.859 1 94.56 138 THR B CA 1
ATOM 3142 C C . THR B 1 138 ? 18.422 2.053 7.484 1 94.56 138 THR B C 1
ATOM 3144 O O . THR B 1 138 ? 18.641 1.067 6.773 1 94.56 138 THR B O 1
ATOM 3147 N N . THR B 1 139 ? 18.406 2.039 8.758 1 96.38 139 THR B N 1
ATOM 3148 C CA . THR B 1 139 ? 18.656 0.802 9.484 1 96.38 139 THR B CA 1
ATOM 3149 C C . THR B 1 139 ? 17.656 -0.279 9.078 1 96.38 139 THR B C 1
ATOM 3151 O O . THR B 1 139 ? 18.031 -1.427 8.844 1 96.38 139 THR B O 1
ATOM 3154 N N . THR B 1 140 ? 16.438 0.102 8.945 1 96.88 140 THR B N 1
ATOM 3155 C CA . THR B 1 140 ? 15.383 -0.851 8.594 1 96.88 140 THR B CA 1
ATOM 3156 C C . THR B 1 140 ? 15.586 -1.378 7.176 1 96.88 140 THR B C 1
ATOM 3158 O O . THR B 1 140 ? 15.523 -2.586 6.945 1 96.88 140 THR B O 1
ATOM 3161 N N . TYR B 1 141 ? 15.836 -0.52 6.242 1 96.62 141 TYR B N 1
ATOM 3162 C CA . TYR B 1 141 ? 16 -0.939 4.855 1 96.62 141 TYR B CA 1
ATOM 3163 C C . TYR B 1 141 ? 17.234 -1.814 4.695 1 96.62 141 TYR B C 1
ATOM 3165 O O . TYR B 1 141 ? 17.203 -2.834 4.004 1 96.62 141 TYR B O 1
ATOM 3173 N N . THR B 1 142 ? 18.281 -1.43 5.344 1 97 142 THR B N 1
ATOM 3174 C CA . THR B 1 142 ? 19.5 -2.221 5.27 1 97 142 THR B CA 1
ATOM 3175 C C . THR B 1 142 ? 19.297 -3.588 5.918 1 97 142 THR B C 1
ATOM 3177 O O . THR B 1 142 ? 19.859 -4.586 5.453 1 97 142 THR B O 1
ATOM 3180 N N . TRP B 1 143 ? 18.578 -3.619 6.992 1 97.12 143 TRP B N 1
ATOM 3181 C CA . TRP B 1 143 ? 18.266 -4.91 7.598 1 97.12 143 TRP B CA 1
ATOM 3182 C C . TRP B 1 143 ? 17.453 -5.781 6.637 1 97.12 143 TRP B C 1
ATOM 3184 O O . TRP B 1 143 ? 17.734 -6.977 6.504 1 97.12 143 TRP B O 1
ATOM 3194 N N . ILE B 1 144 ? 16.469 -5.238 5.988 1 96.69 144 ILE B N 1
ATOM 3195 C CA . ILE B 1 144 ? 15.672 -5.977 5.016 1 96.69 144 ILE B CA 1
ATOM 3196 C C . ILE B 1 144 ? 16.594 -6.625 3.984 1 96.69 144 ILE B C 1
ATOM 3198 O O . ILE B 1 144 ? 16.516 -7.836 3.758 1 96.69 144 ILE B O 1
ATOM 3202 N N . LEU B 1 145 ? 17.484 -5.828 3.428 1 95.31 145 LEU B N 1
ATOM 3203 C CA . LEU B 1 145 ? 18.375 -6.316 2.383 1 95.31 145 LEU B CA 1
ATOM 3204 C C . LEU B 1 145 ? 19.344 -7.367 2.934 1 95.31 145 LEU B C 1
ATOM 3206 O O . LEU B 1 145 ? 19.703 -8.305 2.229 1 95.31 145 LEU B O 1
ATOM 3210 N N . SER B 1 146 ? 19.688 -7.23 4.211 1 94.06 146 SER B N 1
ATOM 3211 C CA . SER B 1 146 ? 20.641 -8.148 4.82 1 94.06 146 SER B CA 1
ATOM 3212 C C . SER B 1 146 ? 20.047 -9.555 4.945 1 94.06 146 SER B C 1
ATOM 3214 O O . SER B 1 146 ? 20.781 -10.523 5.141 1 94.06 146 SER B O 1
ATOM 3216 N N . THR B 1 147 ? 18.797 -9.68 4.844 1 94.44 147 THR B N 1
ATOM 3217 C CA . THR B 1 147 ? 18.172 -10.992 4.953 1 94.44 147 THR B CA 1
ATOM 321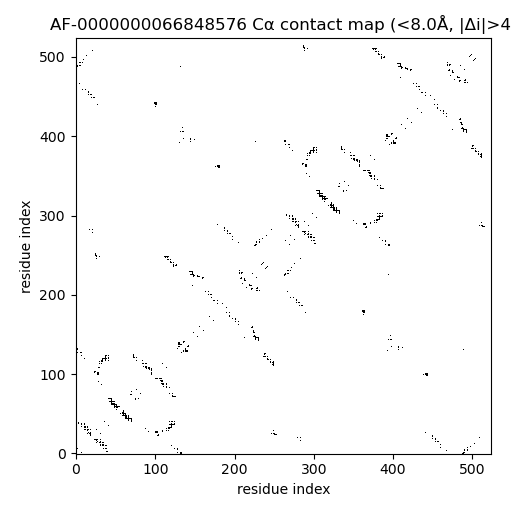8 C C . THR B 1 147 ? 18.234 -11.727 3.619 1 94.44 147 THR B C 1
ATOM 3220 O O . THR B 1 147 ? 17.828 -12.891 3.527 1 94.44 147 THR B O 1
ATOM 3223 N N . GLY B 1 148 ? 18.703 -11.055 2.58 1 92 148 GLY B N 1
ATOM 3224 C CA . GLY B 1 148 ? 18.859 -11.68 1.276 1 92 148 GLY B CA 1
ATOM 3225 C C . GLY B 1 148 ? 20.266 -12.18 1.029 1 92 148 GLY B C 1
ATOM 3226 O O . GLY B 1 148 ? 21.141 -12.078 1.904 1 92 148 GLY B O 1
ATOM 3227 N N . TRP B 1 149 ? 20.469 -12.844 -0.121 1 90.19 149 TRP B N 1
ATOM 3228 C CA . TRP B 1 149 ? 21.75 -13.352 -0.579 1 90.19 149 TRP B CA 1
ATOM 3229 C C . TRP B 1 149 ? 22.219 -12.602 -1.821 1 90.19 149 TRP B C 1
ATOM 3231 O O . TRP B 1 149 ? 21.656 -12.766 -2.902 1 90.19 149 TRP B O 1
ATOM 3241 N N . TRP B 1 150 ? 23.344 -11.789 -1.619 1 86.31 150 TRP B N 1
ATOM 3242 C CA . TRP B 1 150 ? 23.703 -10.883 -2.709 1 86.31 150 TRP B CA 1
ATOM 3243 C C . TRP B 1 150 ? 25.125 -11.133 -3.193 1 86.31 150 TRP B C 1
ATOM 3245 O O . TRP B 1 150 ? 25.531 -10.602 -4.227 1 86.31 150 TRP B O 1
ATOM 3255 N N . GLN B 1 151 ? 25.906 -11.812 -2.549 1 82.12 151 GLN B N 1
ATOM 3256 C CA . GLN B 1 151 ? 27.328 -11.953 -2.852 1 82.12 151 GLN B CA 1
ATOM 3257 C C . GLN B 1 151 ? 27.547 -12.938 -3.998 1 82.12 151 GLN B C 1
ATOM 3259 O O . GLN B 1 151 ? 28.5 -12.797 -4.77 1 82.12 151 GLN B O 1
ATOM 3264 N N . SER B 1 152 ? 26.766 -13.961 -4.098 1 79.62 152 SER B N 1
ATOM 3265 C CA . SER B 1 152 ? 26.844 -14.977 -5.141 1 79.62 152 SER B CA 1
ATOM 3266 C C . SER B 1 152 ? 25.453 -15.492 -5.508 1 79.62 152 SER B C 1
ATOM 3268 O O . SER B 1 152 ? 24.453 -15.102 -4.887 1 79.62 152 SER B O 1
ATOM 3270 N N . ARG B 1 153 ? 25.516 -16.156 -6.617 1 80.5 153 ARG B N 1
ATOM 3271 C CA . ARG B 1 153 ? 24.266 -16.812 -6.941 1 80.5 153 ARG B CA 1
ATOM 3272 C C . ARG B 1 153 ? 23.828 -17.75 -5.816 1 80.5 153 ARG B C 1
ATOM 3274 O O . ARG B 1 153 ? 24.656 -18.5 -5.281 1 80.5 153 ARG B O 1
ATOM 3281 N N . ALA B 1 154 ? 22.641 -17.609 -5.465 1 82.94 154 ALA B N 1
ATOM 3282 C CA . ALA B 1 154 ? 22.125 -18.469 -4.395 1 82.94 154 ALA B CA 1
ATOM 3283 C C . ALA B 1 154 ? 22.031 -19.922 -4.852 1 82.94 154 ALA B C 1
ATOM 3285 O O . ALA B 1 154 ? 21.484 -20.203 -5.922 1 82.94 154 ALA B O 1
ATOM 3286 N N . PRO B 1 155 ? 22.609 -20.75 -4.027 1 79.19 155 PRO B N 1
ATOM 3287 C CA . PRO B 1 155 ? 22.422 -22.172 -4.348 1 79.19 155 PRO B CA 1
ATOM 3288 C C . PRO B 1 155 ? 20.969 -22.609 -4.219 1 79.19 155 PRO B C 1
ATOM 3290 O O . PRO B 1 155 ? 20.219 -22.047 -3.42 1 79.19 155 PRO B O 1
ATOM 3293 N N . VAL B 1 156 ? 20.641 -23.562 -5.074 1 77 156 VAL B N 1
ATOM 3294 C CA . VAL B 1 156 ? 19.297 -24.141 -4.98 1 77 156 VAL B CA 1
ATOM 3295 C C . VAL B 1 156 ? 19.297 -25.297 -3.988 1 77 156 VAL B C 1
ATOM 3297 O O . VAL B 1 156 ? 19.812 -26.375 -4.289 1 77 156 VAL B O 1
ATOM 3300 N N . ASN B 1 157 ? 18.734 -25.047 -2.807 1 83.81 157 ASN B N 1
ATOM 3301 C CA . ASN B 1 157 ? 18.594 -26.078 -1.794 1 83.81 157 ASN B CA 1
ATOM 3302 C C . ASN B 1 157 ? 17.281 -26.844 -1.962 1 83.81 157 ASN B C 1
ATOM 3304 O O . ASN B 1 157 ? 16.203 -26.281 -1.847 1 83.81 157 ASN B O 1
ATOM 3308 N N . PRO B 1 158 ? 17.375 -28.109 -2.182 1 86 158 PRO B N 1
ATOM 3309 C CA . PRO B 1 158 ? 16.156 -28.891 -2.434 1 86 158 PRO B CA 1
ATOM 3310 C C . PRO B 1 158 ? 15.141 -28.797 -1.298 1 86 158 PRO B C 1
ATOM 3312 O O . PRO B 1 158 ? 13.938 -28.844 -1.539 1 86 158 PRO B O 1
ATOM 3315 N N . ASP B 1 159 ? 15.625 -28.734 -0.074 1 88.38 159 ASP B N 1
ATOM 3316 C CA . ASP B 1 159 ? 14.688 -28.609 1.037 1 88.38 159 ASP B CA 1
ATOM 3317 C C . ASP B 1 159 ? 13.898 -27.312 0.955 1 88.38 159 ASP B C 1
ATOM 3319 O O . ASP B 1 159 ? 12.711 -27.266 1.277 1 88.38 159 ASP B O 1
ATOM 3323 N N . ALA B 1 160 ? 14.555 -26.281 0.467 1 87 160 ALA B N 1
ATOM 3324 C CA . ALA B 1 160 ? 13.867 -25 0.292 1 87 160 ALA B CA 1
ATOM 3325 C C . ALA B 1 160 ? 12.766 -25.109 -0.758 1 87 160 ALA B C 1
ATOM 3327 O O . ALA B 1 160 ? 11.672 -24.578 -0.579 1 87 160 ALA B O 1
ATOM 3328 N N . VAL B 1 161 ? 13.047 -25.812 -1.771 1 85.5 161 VAL B N 1
ATOM 3329 C CA . VAL B 1 161 ? 12.078 -26 -2.848 1 85.5 161 VAL B CA 1
ATOM 3330 C C . VAL B 1 161 ? 10.859 -26.766 -2.318 1 85.5 161 VAL B C 1
ATOM 3332 O O . VAL B 1 161 ? 9.719 -26.375 -2.578 1 85.5 161 VAL B O 1
ATOM 3335 N N . VAL B 1 162 ? 11.133 -27.766 -1.607 1 91.62 162 VAL B N 1
ATOM 3336 C CA . VAL B 1 162 ? 10.055 -28.594 -1.064 1 91.62 162 VAL B CA 1
ATOM 3337 C C . VAL B 1 162 ? 9.195 -27.766 -0.11 1 91.62 162 VAL B C 1
ATOM 3339 O O . VAL B 1 162 ? 7.969 -27.812 -0.174 1 91.62 162 VAL B O 1
ATOM 3342 N N . VAL B 1 163 ? 9.844 -27.016 0.735 1 91.88 163 VAL B N 1
ATOM 3343 C CA . VAL B 1 163 ? 9.133 -26.219 1.725 1 91.88 163 VAL B CA 1
ATOM 3344 C C . VAL B 1 163 ? 8.273 -25.172 1.02 1 91.88 163 VAL B C 1
ATOM 3346 O O . VAL B 1 163 ? 7.094 -25 1.344 1 91.88 163 VAL B O 1
ATOM 3349 N N . VAL B 1 164 ? 8.789 -24.5 0.014 1 89.12 164 VAL B N 1
ATOM 3350 C CA . VAL B 1 164 ? 8.094 -23.422 -0.685 1 89.12 164 VAL B CA 1
ATOM 3351 C C . VAL B 1 164 ? 6.91 -24 -1.464 1 89.12 164 VAL B C 1
ATOM 3353 O O . VAL B 1 164 ? 5.809 -23.453 -1.426 1 89.12 164 VAL B O 1
ATOM 3356 N N . VAL B 1 165 ? 7.18 -25.141 -2.09 1 90.25 165 VAL B N 1
ATOM 3357 C CA . VAL B 1 165 ? 6.113 -25.781 -2.861 1 90.25 165 VAL B CA 1
ATOM 3358 C C . VAL B 1 165 ? 4.992 -26.219 -1.925 1 90.25 165 VAL B C 1
ATOM 3360 O O . VAL B 1 165 ? 3.812 -26.047 -2.232 1 90.25 165 VAL B O 1
ATOM 3363 N N . PHE B 1 166 ? 5.367 -26.75 -0.84 1 95.81 166 PHE B N 1
ATOM 3364 C CA . PHE B 1 166 ? 4.387 -27.234 0.13 1 95.81 166 PHE B CA 1
ATOM 3365 C C . PHE B 1 166 ? 3.562 -26.078 0.679 1 95.81 166 PHE B C 1
ATOM 3367 O O . PHE B 1 166 ? 2.334 -26.156 0.737 1 95.81 166 PHE B O 1
ATOM 3374 N N . LEU B 1 167 ? 4.207 -25 1.058 1 95.75 167 LEU B N 1
ATOM 3375 C CA . LEU B 1 167 ? 3.506 -23.859 1.621 1 95.75 167 LEU B CA 1
ATOM 3376 C C . LEU B 1 167 ? 2.615 -23.188 0.575 1 95.75 167 LEU B C 1
ATOM 3378 O O . LEU B 1 167 ? 1.497 -22.781 0.88 1 95.75 167 LEU B O 1
ATOM 3382 N N . CYS B 1 168 ? 3.105 -23.109 -0.624 1 93.06 168 CYS B N 1
ATOM 3383 C CA . CYS B 1 168 ? 2.301 -22.562 -1.705 1 93.06 168 CYS B CA 1
ATOM 3384 C C . CYS B 1 168 ? 1.067 -23.422 -1.963 1 93.06 168 CYS B C 1
ATOM 3386 O O . CYS B 1 168 ? -0.032 -22.891 -2.146 1 93.06 168 CYS B O 1
ATOM 3388 N N . ALA B 1 169 ? 1.27 -24.734 -1.942 1 95.31 169 ALA B N 1
ATOM 3389 C CA . ALA B 1 169 ? 0.153 -25.656 -2.143 1 95.31 169 ALA B CA 1
ATOM 3390 C C . ALA B 1 169 ? -0.88 -25.516 -1.029 1 95.31 169 ALA B C 1
ATOM 3392 O O . ALA B 1 169 ? -2.086 -25.5 -1.289 1 95.31 169 ALA B O 1
ATOM 3393 N N . CYS B 1 170 ? -0.407 -25.375 0.147 1 97.31 170 CYS B N 1
ATOM 3394 C CA . CYS B 1 170 ? -1.303 -25.172 1.282 1 97.31 170 CYS B CA 1
ATOM 3395 C C . CYS B 1 170 ? -2.049 -23.859 1.168 1 97.31 170 CYS B C 1
ATOM 3397 O O . CYS B 1 170 ? -3.232 -23.766 1.496 1 97.31 170 CYS B O 1
ATOM 3399 N N . LEU B 1 171 ? -1.381 -22.844 0.681 1 97.06 171 LEU B N 1
ATOM 3400 C CA . LEU B 1 171 ? -2 -21.531 0.551 1 97.06 171 LEU B CA 1
ATOM 3401 C C . LEU B 1 171 ? -3.084 -21.547 -0.522 1 97.06 171 LEU B C 1
ATOM 3403 O O . LEU B 1 171 ? -4.23 -21.188 -0.258 1 97.06 171 LEU B O 1
ATOM 3407 N N . ILE B 1 172 ? -2.715 -22.016 -1.672 1 95.12 172 ILE B N 1
ATOM 3408 C CA . ILE B 1 172 ? -3.639 -22.016 -2.801 1 95.12 172 ILE B CA 1
ATOM 3409 C C . ILE B 1 172 ? -4.766 -23.016 -2.547 1 95.12 172 ILE B C 1
ATOM 3411 O O . ILE B 1 172 ? -5.941 -22.688 -2.727 1 95.12 172 ILE B O 1
ATOM 3415 N N . GLY B 1 173 ? -4.375 -24.219 -2.139 1 96.75 173 GLY B N 1
ATOM 3416 C CA . GLY B 1 173 ? -5.387 -25.219 -1.818 1 96.75 173 GLY B CA 1
ATOM 3417 C C . GLY B 1 173 ? -6.324 -24.781 -0.712 1 96.75 173 GLY B C 1
ATOM 3418 O O . GLY B 1 173 ? -7.539 -24.969 -0.811 1 96.75 173 GLY B O 1
ATOM 3419 N N . GLY B 1 174 ? -5.746 -24.219 0.35 1 97.56 174 GLY B N 1
ATOM 3420 C CA . GLY B 1 174 ? -6.574 -23.703 1.426 1 97.56 174 GLY B CA 1
ATOM 3421 C C . GLY B 1 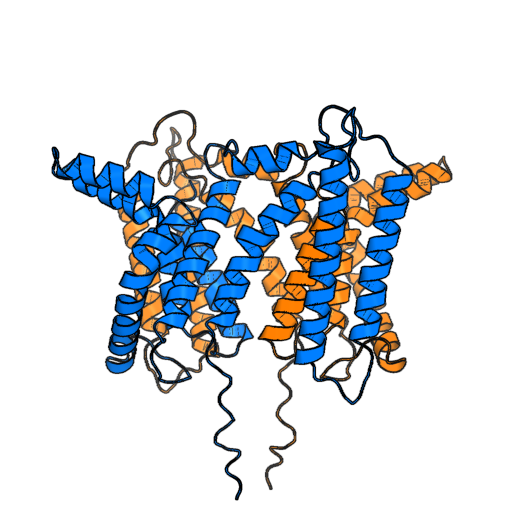174 ? -7.492 -22.578 0.979 1 97.56 174 GLY B C 1
ATOM 3422 O O . GLY B 1 174 ? -8.641 -22.5 1.417 1 97.56 174 GLY B O 1
ATOM 3423 N N . PHE B 1 175 ? -6.988 -21.719 0.154 1 97 175 PHE B N 1
ATOM 3424 C CA . PHE B 1 175 ? -7.789 -20.625 -0.361 1 97 175 PHE B CA 1
ATOM 3425 C C . PHE B 1 175 ? -8.992 -21.141 -1.145 1 97 175 PHE B C 1
ATOM 3427 O O . PHE B 1 175 ? -10.109 -20.672 -0.966 1 97 175 PHE B O 1
ATOM 3434 N N . PHE B 1 176 ? -8.758 -22.172 -1.96 1 96.5 176 PHE B N 1
ATOM 3435 C CA . PHE B 1 176 ? -9.852 -22.781 -2.705 1 96.5 176 PHE B CA 1
ATOM 3436 C C . PHE B 1 176 ? -10.852 -23.422 -1.76 1 96.5 176 PHE B C 1
ATOM 3438 O O . PHE B 1 176 ? -12.062 -23.266 -1.924 1 96.5 176 PHE B O 1
ATOM 3445 N N . TYR B 1 177 ? -10.375 -24.062 -0.825 1 96.12 177 TYR B N 1
ATOM 3446 C CA . TYR B 1 177 ? -11.242 -24.766 0.12 1 96.12 177 TYR B CA 1
ATOM 3447 C C . TYR B 1 177 ? -12.125 -23.766 0.876 1 96.12 177 TYR B C 1
ATOM 3449 O O . TYR B 1 177 ? -13.328 -23.984 1.012 1 96.12 177 TYR B O 1
ATOM 3457 N N . LEU B 1 178 ? -11.562 -22.688 1.301 1 96 178 LEU B N 1
ATOM 3458 C CA . LEU B 1 178 ? -12.273 -21.703 2.125 1 96 178 LEU B CA 1
ATOM 3459 C C . LEU B 1 178 ? -13.273 -20.922 1.292 1 96 178 LEU B C 1
ATOM 3461 O O . LEU B 1 178 ? -14.297 -20.469 1.812 1 96 178 LEU B O 1
ATOM 3465 N N . ASN B 1 179 ? -13 -20.781 -0.015 1 96.06 179 ASN B N 1
ATOM 3466 C CA . ASN B 1 179 ? -13.844 -19.922 -0.834 1 96.06 179 ASN B CA 1
ATOM 3467 C C . ASN B 1 179 ? -14.711 -20.719 -1.796 1 96.06 179 ASN B C 1
ATOM 3469 O O . ASN B 1 179 ? -15.289 -20.172 -2.734 1 96.06 179 ASN B O 1
ATOM 3473 N N . ARG B 1 180 ? -14.844 -21.922 -1.608 1 94.31 180 ARG B N 1
ATOM 3474 C CA . ARG B 1 180 ? -15.758 -22.766 -2.379 1 94.31 180 ARG B CA 1
ATOM 3475 C C . ARG B 1 180 ? -17.203 -22.406 -2.064 1 94.31 180 ARG B C 1
ATOM 3477 O O . ARG B 1 180 ? -17.5 -21.781 -1.047 1 94.31 180 ARG B O 1
ATOM 3484 N N . ALA B 1 181 ? -18.078 -22.797 -2.965 1 88.62 181 ALA B N 1
ATOM 3485 C CA . ALA B 1 181 ? -19.5 -22.531 -2.734 1 88.62 181 ALA B CA 1
ATOM 3486 C C . ALA B 1 181 ? -20.016 -23.312 -1.524 1 88.62 181 ALA B C 1
ATOM 3488 O O . ALA B 1 181 ? -19.797 -24.516 -1.417 1 88.62 181 ALA B O 1
ATOM 3489 N N . ASN B 1 182 ? -20.375 -22.531 -0.612 1 81.5 182 ASN B N 1
ATOM 3490 C CA . ASN B 1 182 ? -20.953 -23.078 0.603 1 81.5 182 ASN B CA 1
ATOM 3491 C C . ASN B 1 182 ? -22.078 -22.203 1.145 1 81.5 182 ASN B C 1
ATOM 3493 O O . ASN B 1 182 ? -21.891 -20.984 1.304 1 81.5 182 ASN B O 1
ATOM 3497 N N . ALA B 1 183 ? -23.234 -22.672 1.343 1 72.25 183 ALA B N 1
ATOM 3498 C CA . ALA B 1 183 ? -24.438 -21.969 1.736 1 72.25 183 ALA B CA 1
ATOM 3499 C C . ALA B 1 183 ? -24.281 -21.344 3.121 1 72.25 183 ALA B C 1
ATOM 3501 O O . ALA B 1 183 ? -24.953 -20.344 3.441 1 72.25 183 ALA B O 1
ATOM 3502 N N . SER B 1 184 ? -23.359 -21.719 3.818 1 71.5 184 SER B N 1
ATOM 3503 C CA . SER B 1 184 ? -23.375 -21.359 5.23 1 71.5 184 SER B CA 1
ATOM 3504 C C . SER B 1 184 ? -22.406 -20.203 5.512 1 71.5 184 SER B C 1
ATOM 3506 O O . SER B 1 184 ? -22.562 -19.5 6.512 1 71.5 184 SER B O 1
ATOM 3508 N N . ASN B 1 185 ? -21.578 -19.984 4.613 1 77.88 185 ASN B N 1
ATOM 3509 C CA . ASN B 1 185 ? -20.547 -19 4.969 1 77.88 185 ASN B CA 1
ATOM 3510 C C . ASN B 1 185 ? -20.734 -17.703 4.207 1 77.88 185 ASN B C 1
ATOM 3512 O O . ASN B 1 185 ? -20.906 -17.703 2.986 1 77.88 185 ASN B O 1
ATOM 3516 N N . SER B 1 186 ? -20.781 -16.703 5.016 1 84.75 186 SER B N 1
ATOM 3517 C CA . SER B 1 186 ? -20.844 -15.375 4.422 1 84.75 186 SER B CA 1
ATOM 3518 C C . SER B 1 186 ? -19.5 -14.977 3.799 1 84.75 186 SER B C 1
ATOM 3520 O O . SER B 1 186 ? -18.469 -15.562 4.113 1 84.75 186 SER B O 1
ATOM 3522 N N . ILE B 1 187 ? -19.562 -14.078 2.996 1 83.88 187 ILE B N 1
ATOM 3523 C CA . ILE B 1 187 ? -18.359 -13.562 2.334 1 83.88 187 ILE B CA 1
ATOM 3524 C C . ILE B 1 187 ? -17.406 -13 3.373 1 83.88 187 ILE B C 1
ATOM 3526 O O . ILE B 1 187 ? -16.188 -13.148 3.244 1 83.88 187 ILE B O 1
ATOM 3530 N N . LYS B 1 188 ? -17.953 -12.422 4.312 1 83.75 188 LYS B N 1
ATOM 3531 C CA . LYS B 1 188 ? -17.141 -11.852 5.375 1 83.75 188 LYS B CA 1
ATOM 3532 C C . LYS B 1 188 ? -16.391 -12.938 6.141 1 83.75 188 LYS B C 1
ATOM 3534 O O . LYS B 1 188 ? -15.195 -12.781 6.441 1 83.75 188 LYS B O 1
ATOM 3539 N N . LYS B 1 189 ? -17.078 -13.945 6.426 1 90.75 189 LYS B N 1
ATOM 3540 C CA . LYS B 1 189 ? -16.453 -15.062 7.137 1 90.75 189 LYS B CA 1
ATOM 3541 C C . LYS B 1 189 ? -15.375 -15.727 6.285 1 90.75 189 LYS B C 1
ATOM 3543 O O . LYS B 1 189 ? -14.297 -16.062 6.785 1 90.75 189 LYS B O 1
ATOM 3548 N N . LYS B 1 190 ? -15.633 -15.922 5.074 1 93.31 190 LYS B N 1
ATOM 3549 C CA . LYS B 1 190 ? -14.664 -16.516 4.16 1 93.31 190 LYS B CA 1
ATOM 3550 C C . LYS B 1 190 ? -13.414 -15.656 4.039 1 93.31 190 LYS B C 1
ATOM 3552 O O . LYS B 1 190 ? -12.297 -16.172 4.047 1 93.31 190 LYS B O 1
ATOM 3557 N N . SER B 1 191 ? -13.633 -14.398 3.939 1 90.94 191 SER B N 1
ATOM 3558 C CA . SER B 1 191 ? -12.516 -13.469 3.83 1 90.94 191 SER B CA 1
ATOM 3559 C C . SER B 1 191 ? -11.664 -13.484 5.094 1 90.94 191 SER B C 1
ATOM 3561 O O . SER B 1 191 ? -10.43 -13.469 5.02 1 90.94 191 SER B O 1
ATOM 3563 N N . TYR B 1 192 ? -12.297 -13.578 6.203 1 91.81 192 TYR B N 1
ATOM 3564 C CA . TYR B 1 192 ? -11.586 -13.617 7.477 1 91.81 192 TYR B CA 1
ATOM 3565 C C . TYR B 1 192 ? -10.758 -14.891 7.602 1 91.81 192 TYR B C 1
ATOM 3567 O O . TYR B 1 192 ? -9.586 -14.844 7.973 1 91.81 192 TYR B O 1
ATOM 3575 N N . GLN B 1 193 ? -11.359 -15.984 7.273 1 96.12 193 GLN B N 1
ATOM 3576 C CA . GLN B 1 193 ? -10.656 -17.266 7.328 1 96.12 193 GLN B CA 1
ATOM 3577 C C . GLN B 1 193 ? -9.508 -17.297 6.328 1 96.12 193 GLN B C 1
ATOM 3579 O O . GLN B 1 193 ? -8.445 -17.875 6.617 1 96.12 193 GLN B O 1
ATOM 3584 N N . SER B 1 194 ? -9.727 -16.719 5.223 1 96.88 194 SER B N 1
ATOM 3585 C CA . SER B 1 194 ? -8.672 -16.656 4.223 1 96.88 194 SER B CA 1
ATOM 3586 C C . SER B 1 194 ? -7.504 -15.797 4.711 1 96.88 194 SER B C 1
ATOM 3588 O O . SER B 1 194 ? -6.34 -16.125 4.457 1 96.88 194 SER B O 1
ATOM 3590 N N . MET B 1 195 ? -7.805 -14.727 5.375 1 95.94 195 MET B N 1
ATOM 3591 C CA . MET B 1 195 ? -6.758 -13.875 5.938 1 95.94 195 MET B CA 1
ATOM 3592 C C . MET B 1 195 ? -5.938 -14.633 6.977 1 95.94 195 MET B C 1
ATOM 3594 O O . MET B 1 195 ? -4.715 -14.516 7.016 1 95.94 195 MET B O 1
ATOM 3598 N N . LEU B 1 196 ? -6.648 -15.414 7.766 1 97.06 196 LEU B N 1
ATOM 3599 C CA . LEU B 1 196 ? -5.957 -16.219 8.758 1 97.06 196 LEU B CA 1
ATOM 3600 C C . LEU B 1 196 ? -5.047 -17.25 8.094 1 97.06 196 LEU B C 1
ATOM 3602 O O . LEU B 1 196 ? -3.947 -17.516 8.578 1 97.06 196 LEU B O 1
ATOM 3606 N N . LEU B 1 197 ? -5.543 -17.797 7.023 1 97.81 197 LEU B N 1
ATOM 3607 C CA . LEU B 1 197 ? -4.73 -18.719 6.246 1 97.81 197 LEU B CA 1
ATOM 3608 C C . LEU B 1 197 ? -3.457 -18.047 5.746 1 97.81 197 LEU B C 1
ATOM 3610 O O . LEU B 1 197 ? -2.355 -18.562 5.949 1 97.81 197 LEU B O 1
ATOM 3614 N N . VAL B 1 198 ? -3.615 -16.891 5.156 1 97.25 198 VAL B N 1
ATOM 3615 C CA . VAL B 1 198 ? -2.479 -16.156 4.613 1 97.25 198 VAL B CA 1
ATOM 3616 C C . VAL B 1 198 ? -1.494 -15.82 5.73 1 97.25 198 VAL B C 1
ATOM 3618 O O . VAL B 1 198 ? -0.286 -16.016 5.586 1 97.25 198 VAL B O 1
ATOM 3621 N N . MET B 1 199 ? -2.018 -15.398 6.844 1 96.69 199 MET B N 1
ATOM 3622 C CA . MET B 1 199 ? -1.17 -15.016 7.969 1 96.69 199 MET B CA 1
ATOM 3623 C C . MET B 1 199 ? -0.426 -16.219 8.531 1 96.69 199 MET B C 1
ATOM 3625 O O . MET B 1 199 ? 0.759 -16.125 8.852 1 96.69 199 MET B O 1
ATOM 3629 N N . SER B 1 200 ? -1.101 -17.328 8.617 1 97.94 200 SER B N 1
ATOM 3630 C CA . SER B 1 200 ? -0.483 -18.531 9.148 1 97.94 200 SER B CA 1
ATOM 3631 C C . SER B 1 200 ? 0.643 -19.016 8.242 1 97.94 200 SER B C 1
ATOM 3633 O O . SER B 1 200 ? 1.734 -19.344 8.719 1 97.94 200 SER B O 1
ATOM 3635 N N . ILE B 1 201 ? 0.387 -19.016 6.98 1 97.75 201 ILE B N 1
ATOM 3636 C CA . ILE B 1 201 ? 1.387 -19.484 6.023 1 97.75 201 ILE B CA 1
ATOM 3637 C C . ILE B 1 201 ? 2.564 -18.516 6 1 97.75 201 ILE B C 1
ATOM 3639 O O . ILE B 1 201 ? 3.723 -18.922 5.934 1 97.75 201 ILE B O 1
ATOM 3643 N N . ALA B 1 202 ? 2.287 -17.219 6.035 1 97 202 ALA B N 1
ATOM 3644 C CA . ALA B 1 202 ? 3.344 -16.219 6.074 1 97 202 ALA B CA 1
ATOM 3645 C C . ALA B 1 202 ? 4.23 -16.391 7.301 1 97 202 ALA B C 1
ATOM 3647 O O . ALA B 1 202 ? 5.457 -16.297 7.211 1 97 202 ALA B O 1
ATOM 3648 N N . CYS B 1 203 ? 3.605 -16.688 8.43 1 97.56 203 CYS B N 1
ATOM 3649 C CA . CYS B 1 203 ? 4.359 -16.875 9.664 1 97.56 203 CYS B CA 1
ATOM 3650 C C . CYS B 1 203 ? 5.246 -18.109 9.57 1 97.56 203 CYS B C 1
ATOM 3652 O O . CYS B 1 203 ? 6.414 -18.078 9.961 1 97.56 203 CYS B O 1
ATOM 3654 N N . LEU B 1 204 ? 4.699 -19.188 9.055 1 97.5 204 LEU B N 1
ATOM 3655 C CA . LEU B 1 204 ? 5.477 -20.406 8.883 1 97.5 204 LEU B CA 1
ATOM 3656 C C . LEU B 1 204 ? 6.641 -20.188 7.922 1 97.5 204 LEU B C 1
ATOM 3658 O O . LEU B 1 204 ? 7.754 -20.641 8.172 1 97.5 204 LEU B O 1
ATOM 3662 N N . TYR B 1 205 ? 6.406 -19.453 6.883 1 96.06 205 TYR B N 1
ATOM 3663 C CA . TYR B 1 205 ? 7.445 -19.156 5.906 1 96.06 205 TYR B CA 1
ATOM 3664 C C . TYR B 1 205 ? 8.531 -18.281 6.512 1 96.06 205 TYR B C 1
ATOM 3666 O O . TYR B 1 205 ? 9.719 -18.516 6.309 1 96.06 205 TYR B O 1
ATOM 3674 N N . CYS B 1 206 ? 8.102 -17.266 7.207 1 96.19 206 CYS B N 1
ATOM 3675 C CA . CYS B 1 206 ? 9.062 -16.406 7.891 1 96.19 206 CYS B CA 1
ATOM 3676 C C . CYS B 1 206 ? 9.906 -17.203 8.875 1 96.19 206 CYS B C 1
ATOM 3678 O O . CYS B 1 206 ? 11.102 -16.969 9.008 1 96.19 206 CYS B O 1
ATOM 3680 N N . PHE B 1 207 ? 9.234 -18.078 9.562 1 96.69 207 PHE B N 1
ATOM 3681 C CA . PHE B 1 207 ? 9.945 -18.938 10.492 1 96.69 207 PHE B CA 1
ATOM 3682 C C . PHE B 1 207 ? 11 -19.766 9.766 1 96.69 207 PHE B C 1
ATOM 3684 O O . PHE B 1 207 ? 12.141 -19.875 10.227 1 96.69 207 PHE B O 1
ATOM 3691 N N . TRP B 1 208 ? 10.672 -20.312 8.648 1 94.62 208 TRP B N 1
ATOM 3692 C CA . TRP B 1 208 ? 11.617 -21.062 7.832 1 94.62 208 TRP B CA 1
ATOM 3693 C C . TRP B 1 208 ? 12.789 -20.188 7.414 1 94.62 208 TRP B C 1
ATOM 3695 O O . TRP B 1 208 ? 13.953 -20.578 7.539 1 94.62 208 TRP B O 1
ATOM 3705 N N . CYS B 1 209 ? 12.531 -19 6.906 1 94.38 209 CYS B N 1
ATOM 3706 C CA . CYS B 1 209 ? 13.578 -18.078 6.477 1 94.38 209 CYS B CA 1
ATOM 3707 C C . CYS B 1 209 ? 14.508 -17.734 7.637 1 94.38 209 CYS B C 1
ATOM 3709 O O . CYS B 1 209 ? 15.727 -17.703 7.477 1 94.38 209 CYS B O 1
ATOM 3711 N N . ALA B 1 210 ? 13.898 -17.5 8.82 1 95.56 210 ALA B N 1
ATOM 3712 C CA . ALA B 1 210 ? 14.68 -17.125 9.992 1 95.56 210 ALA B CA 1
ATOM 3713 C C . ALA B 1 210 ? 15.633 -18.25 10.391 1 95.56 210 ALA B C 1
ATOM 3715 O O . ALA B 1 210 ? 16.781 -18 10.758 1 95.56 210 ALA B O 1
ATOM 3716 N N . ILE B 1 211 ? 15.164 -19.453 10.281 1 95.31 211 ILE B N 1
ATOM 3717 C CA . ILE B 1 211 ? 16 -20.594 10.617 1 95.31 211 ILE B CA 1
ATOM 3718 C C . ILE B 1 211 ? 17.188 -20.672 9.664 1 95.31 211 ILE B C 1
ATOM 3720 O O . ILE B 1 211 ? 18.328 -20.859 10.094 1 95.31 211 ILE B O 1
ATOM 3724 N N . GLN B 1 212 ? 16.953 -20.453 8.359 1 93.38 212 GLN B N 1
ATOM 3725 C CA . GLN B 1 212 ? 18 -20.531 7.355 1 93.38 212 GLN B CA 1
ATOM 3726 C C . GLN B 1 212 ? 19.031 -19.438 7.559 1 93.38 212 GLN B C 1
ATOM 3728 O O . GLN B 1 212 ? 20.234 -19.656 7.367 1 93.38 212 GLN B O 1
ATOM 3733 N N . ILE B 1 213 ? 18.641 -18.297 8.016 1 92.5 213 ILE B N 1
ATOM 3734 C CA . ILE B 1 213 ? 19.484 -17.109 8.047 1 92.5 213 ILE B CA 1
ATOM 3735 C C . ILE B 1 213 ? 20.203 -17.031 9.391 1 92.5 213 ILE B C 1
ATOM 3737 O O . ILE B 1 213 ? 21.391 -16.703 9.445 1 92.5 213 ILE B O 1
ATOM 3741 N N . TYR B 1 214 ? 19.5 -17.375 10.422 1 94.06 214 TYR B N 1
ATOM 3742 C CA . TYR B 1 214 ? 20.031 -17.016 11.734 1 94.06 214 TYR B CA 1
ATOM 3743 C C . TYR B 1 214 ? 20.438 -18.266 12.516 1 94.06 214 TYR B C 1
ATOM 3745 O O . TYR B 1 214 ? 21.266 -18.188 13.414 1 94.06 214 TYR B O 1
ATOM 3753 N N . TRP B 1 215 ? 19.828 -19.406 12.227 1 94.31 215 TRP B N 1
ATOM 3754 C CA . TRP B 1 215 ? 20.062 -20.578 13.078 1 94.31 215 TRP B CA 1
ATOM 3755 C C . TRP B 1 215 ? 21 -21.578 12.391 1 94.31 215 TRP B C 1
ATOM 3757 O O . TRP B 1 215 ? 21.812 -22.219 13.055 1 94.31 215 TRP B O 1
ATOM 3767 N N . ILE B 1 216 ? 20.859 -21.797 11.109 1 91.69 216 ILE B N 1
ATOM 3768 C CA . ILE B 1 216 ? 21.719 -22.734 10.383 1 91.69 216 ILE B CA 1
ATOM 3769 C C . ILE B 1 216 ? 23.109 -22.125 10.219 1 91.69 216 ILE B C 1
ATOM 3771 O O . ILE B 1 216 ? 23.25 -20.938 9.891 1 91.69 216 ILE B O 1
ATOM 3775 N N . SER B 1 217 ? 24.172 -22.969 10.469 1 91.19 217 SER B N 1
ATOM 3776 C CA . SER B 1 217 ? 25.562 -22.578 10.312 1 91.19 217 SER B CA 1
ATOM 3777 C C . SER B 1 217 ? 26.312 -23.516 9.383 1 91.19 217 SER B C 1
ATOM 3779 O O . SER B 1 217 ? 26.375 -24.719 9.633 1 91.19 217 SER B O 1
ATOM 3781 N N . PRO B 1 218 ? 26.812 -23 8.289 1 88.69 218 PRO B N 1
ATOM 3782 C CA . PRO B 1 218 ? 26.812 -21.609 7.832 1 88.69 218 PRO B CA 1
ATOM 3783 C C . PRO B 1 218 ? 25.469 -21.172 7.277 1 88.69 218 PRO B C 1
ATOM 3785 O O . PRO B 1 218 ? 24.656 -22.016 6.875 1 88.69 218 PRO B O 1
ATOM 3788 N N . ARG B 1 219 ? 25.234 -19.828 7.246 1 87.88 219 ARG B N 1
ATOM 3789 C CA . ARG B 1 219 ? 24 -19.234 6.75 1 87.88 219 ARG B CA 1
ATOM 3790 C C . ARG B 1 219 ? 23.719 -19.672 5.316 1 87.88 219 ARG B C 1
ATOM 3792 O O . ARG B 1 219 ? 24.641 -19.781 4.504 1 87.88 219 ARG B O 1
ATOM 3799 N N . ARG B 1 220 ? 22.469 -19.969 5.07 1 88.38 220 ARG B N 1
ATOM 3800 C CA . ARG B 1 220 ? 22.031 -20.359 3.73 1 88.38 220 ARG B CA 1
ATOM 3801 C C . ARG B 1 220 ? 20.938 -19.422 3.23 1 88.38 220 ARG B C 1
ATOM 3803 O O . ARG B 1 220 ? 20.188 -18.844 4.031 1 88.38 220 ARG B O 1
ATOM 3810 N N . PRO B 1 221 ? 20.922 -19.266 1.905 1 86.19 221 PRO B N 1
ATOM 3811 C CA . PRO B 1 221 ? 19.781 -18.516 1.374 1 86.19 221 PRO B CA 1
ATOM 3812 C C . PRO B 1 221 ? 18.453 -19.234 1.609 1 86.19 221 PRO B C 1
ATOM 3814 O O . PRO B 1 221 ? 18.359 -20.438 1.374 1 86.19 221 PRO B O 1
ATOM 3817 N N . ALA B 1 222 ? 17.531 -18.531 2.09 1 81.56 222 ALA B N 1
ATOM 3818 C CA . ALA B 1 222 ? 16.234 -19.156 2.369 1 81.56 222 ALA B CA 1
ATOM 3819 C C . ALA B 1 222 ? 15.555 -19.609 1.079 1 81.56 222 ALA B C 1
ATOM 3821 O O . ALA B 1 222 ? 15.234 -20.781 0.914 1 81.56 222 ALA B O 1
ATOM 3822 N N . VAL B 1 223 ? 15.312 -18.609 0.248 1 79.44 223 VAL B N 1
ATOM 3823 C CA . VAL B 1 223 ? 14.727 -18.891 -1.062 1 79.44 223 VAL B CA 1
ATOM 3824 C C . VAL B 1 223 ? 15.391 -18 -2.115 1 79.44 223 VAL B C 1
ATOM 3826 O O . VAL B 1 223 ? 15.023 -16.828 -2.27 1 79.44 223 VAL B O 1
ATOM 3829 N N . GLY B 1 224 ? 16.281 -18.625 -2.803 1 76.12 224 GLY B N 1
ATOM 3830 C CA . GLY B 1 224 ? 17 -17.844 -3.795 1 76.12 224 GLY B CA 1
ATOM 3831 C C . GLY B 1 224 ? 17.781 -16.688 -3.197 1 76.12 224 GLY B C 1
ATOM 3832 O O . GLY B 1 224 ? 18.312 -16.797 -2.09 1 76.12 224 GLY B O 1
ATOM 3833 N N . GLU B 1 225 ? 17.938 -15.641 -3.879 1 78 225 GLU B N 1
ATOM 3834 C CA . GLU B 1 225 ? 18.688 -14.461 -3.447 1 78 225 GLU B CA 1
ATOM 3835 C C . GLU B 1 225 ? 17.781 -13.469 -2.721 1 78 225 GLU B C 1
ATOM 3837 O O . GLU B 1 225 ? 18.266 -12.484 -2.156 1 78 225 GLU B O 1
ATOM 3842 N N . GLU B 1 226 ? 16.672 -13.859 -2.48 1 79 226 GLU B N 1
ATOM 3843 C CA . GLU B 1 226 ? 15.586 -12.938 -2.135 1 79 226 GLU B CA 1
ATOM 3844 C C . GLU B 1 226 ? 15.625 -12.578 -0.652 1 79 226 GLU B C 1
ATOM 3846 O O . GLU B 1 226 ? 15.945 -13.422 0.189 1 79 226 GLU B O 1
ATOM 3851 N N . ALA B 1 227 ? 15.273 -11.383 -0.319 1 92.38 227 ALA B N 1
ATOM 3852 C CA . ALA B 1 227 ? 15.18 -10.898 1.056 1 92.38 227 ALA B CA 1
ATOM 3853 C C . ALA B 1 227 ? 13.758 -11.055 1.595 1 92.38 227 ALA B C 1
ATOM 3855 O O . ALA B 1 227 ? 13.195 -10.109 2.15 1 92.38 227 ALA B O 1
ATOM 3856 N N . ASP B 1 228 ? 13.273 -12.234 1.495 1 94.38 228 ASP B N 1
ATOM 3857 C CA . ASP B 1 228 ? 11.859 -12.484 1.747 1 94.38 228 ASP B CA 1
ATOM 3858 C C . ASP B 1 228 ? 11.508 -12.203 3.205 1 94.38 228 ASP B C 1
ATOM 3860 O O . ASP B 1 228 ? 10.469 -11.602 3.494 1 94.38 228 ASP B O 1
ATOM 3864 N N . LEU B 1 229 ? 12.359 -12.648 4.129 1 95.44 229 LEU B N 1
ATOM 3865 C CA . LEU B 1 229 ? 12.062 -12.461 5.543 1 95.44 229 LEU B CA 1
ATOM 3866 C C . LEU B 1 229 ? 11.891 -10.984 5.871 1 95.44 229 LEU B C 1
ATOM 3868 O O . LEU B 1 229 ? 10.859 -10.578 6.422 1 95.44 229 LEU B O 1
ATOM 3872 N N . GLY B 1 230 ? 12.945 -10.203 5.477 1 96.62 230 GLY B N 1
ATOM 3873 C CA . GLY B 1 230 ? 12.883 -8.773 5.75 1 96.62 230 GLY B CA 1
ATOM 3874 C C . GLY B 1 230 ? 11.703 -8.086 5.086 1 96.62 230 GLY B C 1
ATOM 3875 O O . GLY B 1 230 ? 11.055 -7.238 5.691 1 96.62 230 GLY B O 1
ATOM 3876 N N . VAL B 1 231 ? 11.398 -8.477 3.852 1 96.94 231 VAL B N 1
ATOM 3877 C CA . VAL B 1 231 ? 10.312 -7.863 3.09 1 96.94 231 VAL B CA 1
ATOM 3878 C C . VAL B 1 231 ? 8.977 -8.188 3.742 1 96.94 231 VAL B C 1
ATOM 3880 O O . VAL B 1 231 ? 8.133 -7.301 3.928 1 96.94 231 VAL B O 1
ATOM 3883 N N . LEU B 1 232 ? 8.789 -9.375 4.176 1 97.25 232 LEU B N 1
ATOM 3884 C CA . LEU B 1 232 ? 7.516 -9.797 4.754 1 97.25 232 LEU B CA 1
ATOM 3885 C C . LEU B 1 232 ? 7.281 -9.117 6.098 1 97.25 232 LEU B C 1
ATOM 3887 O O . LEU B 1 232 ? 6.176 -8.648 6.375 1 97.25 232 LEU B O 1
ATOM 3891 N N . VAL B 1 233 ? 8.297 -9.062 6.895 1 97.38 233 VAL B N 1
ATOM 3892 C CA . VAL B 1 233 ? 8.172 -8.414 8.195 1 97.38 233 VAL B CA 1
ATOM 3893 C C . VAL B 1 233 ? 7.883 -6.93 8.008 1 97.38 233 VAL B C 1
ATOM 3895 O O . VAL B 1 233 ? 7.012 -6.371 8.68 1 97.38 233 VAL B O 1
ATOM 3898 N N . PHE B 1 234 ? 8.586 -6.348 7.047 1 97.88 234 PHE B N 1
ATOM 3899 C CA . PHE B 1 234 ? 8.398 -4.934 6.754 1 97.88 234 PHE B CA 1
ATOM 3900 C C . PHE B 1 234 ? 6.973 -4.672 6.27 1 97.88 234 PHE B C 1
ATOM 3902 O O . PHE B 1 234 ? 6.32 -3.732 6.73 1 97.88 234 PHE B O 1
ATOM 3909 N N . LEU B 1 235 ? 6.477 -5.492 5.371 1 97.81 235 LEU B N 1
ATOM 3910 C CA . LEU B 1 235 ? 5.129 -5.324 4.84 1 97.81 235 LEU B CA 1
ATOM 3911 C C . LEU B 1 235 ? 4.082 -5.555 5.926 1 97.81 235 LEU B C 1
ATOM 3913 O O . LEU B 1 235 ? 3.072 -4.848 5.98 1 97.81 235 LEU B O 1
ATOM 3917 N N . ALA B 1 236 ? 4.32 -6.512 6.793 1 97.75 236 ALA B N 1
ATOM 3918 C CA . ALA B 1 236 ? 3.371 -6.801 7.867 1 97.75 236 ALA B CA 1
ATOM 3919 C C . ALA B 1 236 ? 3.201 -5.602 8.789 1 97.75 236 ALA B C 1
ATOM 3921 O O . ALA B 1 236 ? 2.076 -5.203 9.102 1 97.75 236 ALA B O 1
ATOM 3922 N N . ILE B 1 237 ? 4.305 -4.945 9.078 1 98 237 ILE B N 1
ATOM 3923 C CA . ILE B 1 237 ? 4.301 -3.932 10.125 1 98 237 ILE B CA 1
ATOM 3924 C C . ILE B 1 237 ? 3.967 -2.568 9.523 1 98 237 ILE B C 1
ATOM 3926 O O . ILE B 1 237 ? 3.211 -1.792 10.117 1 98 237 ILE B O 1
ATOM 3930 N N . TYR B 1 238 ? 4.469 -2.338 8.352 1 98 238 TYR B N 1
ATOM 3931 C CA . TYR B 1 238 ? 4.418 -0.952 7.895 1 98 238 TYR B CA 1
ATOM 3932 C C . TYR B 1 238 ? 3.486 -0.803 6.699 1 98 238 TYR B C 1
ATOM 3934 O O . TYR B 1 238 ? 3.225 0.312 6.242 1 98 238 TYR B O 1
ATOM 3942 N N . PHE B 1 239 ? 2.955 -1.886 6.219 1 98.06 239 PHE B N 1
ATOM 3943 C CA . PHE B 1 239 ? 1.993 -1.795 5.129 1 98.06 239 PHE B CA 1
ATOM 3944 C C . PHE B 1 239 ? 0.636 -2.34 5.559 1 98.06 239 PHE B C 1
ATOM 3946 O O . PHE B 1 239 ? -0.351 -1.602 5.598 1 98.06 239 PHE B O 1
ATOM 3953 N N . PHE B 1 240 ? 0.568 -3.543 6.023 1 98.06 240 PHE B N 1
ATOM 3954 C CA . PHE B 1 240 ? -0.711 -4.188 6.301 1 98.06 240 PHE B CA 1
ATOM 3955 C C . PHE B 1 240 ? -1.276 -3.711 7.633 1 98.06 240 PHE B C 1
ATOM 3957 O O . PHE B 1 240 ? -2.486 -3.514 7.766 1 98.06 240 PHE B O 1
ATOM 3964 N N . LEU B 1 241 ? -0.443 -3.572 8.594 1 97.94 241 LEU B N 1
ATOM 3965 C CA . LEU B 1 241 ? -0.919 -3.152 9.906 1 97.94 241 LEU B CA 1
ATOM 3966 C C . LEU B 1 241 ? -1.596 -1.787 9.828 1 97.94 241 LEU B C 1
ATOM 3968 O O . LEU B 1 241 ? -2.734 -1.628 10.273 1 97.94 241 LEU B O 1
ATOM 3972 N N . PRO B 1 242 ? -0.957 -0.802 9.234 1 98.06 242 PRO B N 1
ATOM 3973 C CA . PRO B 1 242 ? -1.62 0.503 9.195 1 98.06 242 PRO B CA 1
ATOM 3974 C C . PRO B 1 242 ? -2.934 0.474 8.414 1 98.06 242 PRO B C 1
ATOM 3976 O O . PRO B 1 242 ? -3.906 1.117 8.812 1 98.06 242 PRO B O 1
ATOM 3979 N N . TYR B 1 243 ? -3.012 -0.22 7.348 1 97.69 243 TYR B N 1
ATOM 3980 C CA . TYR B 1 243 ? -4.273 -0.319 6.625 1 97.69 243 TYR B CA 1
ATOM 3981 C C . TYR B 1 243 ? -5.305 -1.104 7.426 1 97.69 243 TYR B C 1
ATOM 3983 O O . TYR B 1 243 ? -6.5 -0.804 7.375 1 97.69 243 TYR B O 1
ATOM 3991 N N . GLY B 1 244 ? -4.848 -2.145 8.164 1 96.81 244 GLY B N 1
ATOM 3992 C CA . GLY B 1 244 ? -5.742 -2.824 9.086 1 96.81 244 GLY B CA 1
ATOM 3993 C C . GLY B 1 244 ? -6.332 -1.901 10.133 1 96.81 244 GLY B C 1
ATOM 3994 O O . GLY B 1 244 ? -7.527 -1.978 10.43 1 96.81 244 GLY B O 1
ATOM 3995 N N . LEU B 1 245 ? -5.539 -1.031 10.648 1 98.25 245 LEU B N 1
ATOM 3996 C CA . LEU B 1 245 ? -5.988 -0.063 11.641 1 98.25 245 LEU B CA 1
ATOM 3997 C C . LEU B 1 245 ? -6.977 0.925 11.031 1 98.25 245 LEU B C 1
ATOM 3999 O O . LEU B 1 245 ? -7.965 1.293 11.672 1 98.25 245 LEU B O 1
ATOM 4003 N N . CYS B 1 246 ? -6.734 1.33 9.797 1 98.12 246 CYS B N 1
ATOM 4004 C CA . CYS B 1 246 ? -7.676 2.205 9.109 1 98.12 246 CYS B CA 1
ATOM 4005 C C . CYS B 1 246 ? -9.023 1.521 8.922 1 98.12 246 CYS B C 1
ATOM 4007 O O . CYS B 1 246 ? -10.07 2.125 9.172 1 98.12 246 CYS B O 1
ATOM 4009 N N . ILE B 1 247 ? -8.992 0.279 8.516 1 95.56 247 ILE B N 1
ATOM 4010 C CA . ILE B 1 247 ? -10.219 -0.479 8.281 1 95.56 247 ILE B CA 1
ATOM 4011 C C . ILE B 1 247 ? -10.969 -0.661 9.594 1 95.56 247 ILE B C 1
ATOM 4013 O O . ILE B 1 247 ? -12.195 -0.51 9.641 1 95.56 247 ILE B O 1
ATOM 4017 N N . MET B 1 248 ? -10.266 -0.909 10.672 1 96.06 248 MET B N 1
ATOM 4018 C CA . MET B 1 248 ? -10.875 -1.085 11.992 1 96.06 248 MET B CA 1
ATOM 4019 C C . MET B 1 248 ? -11.508 0.214 12.477 1 96.06 248 MET B C 1
ATOM 4021 O O . MET B 1 248 ? -12.43 0.193 13.297 1 96.06 248 MET B O 1
ATOM 4025 N N . SER B 1 249 ? -11.031 1.31 11.977 1 97.31 249 SER B N 1
ATOM 4026 C CA . SER B 1 249 ? -11.516 2.609 12.422 1 97.31 249 SER B CA 1
ATOM 4027 C C . SER B 1 249 ? -12.797 3 11.695 1 97.31 249 SER B C 1
ATOM 4029 O O . SER B 1 249 ? -13.469 3.961 12.078 1 97.31 249 SER B O 1
ATOM 4031 N N . MET B 1 250 ? -13.141 2.27 10.641 1 94.69 250 MET B N 1
ATOM 4032 C CA . MET B 1 250 ? -14.289 2.631 9.805 1 94.69 250 MET B CA 1
ATOM 4033 C C . MET B 1 250 ? -15.586 2.582 10.617 1 94.69 250 MET B C 1
ATOM 4035 O O . MET B 1 250 ? -15.703 1.79 11.547 1 94.69 250 MET B O 1
ATOM 4039 N N . SER B 1 251 ? -16.516 3.391 10.227 1 90.88 251 SER B N 1
ATOM 4040 C CA . SER B 1 251 ? -17.844 3.363 10.828 1 90.88 251 SER B CA 1
ATOM 4041 C C . SER B 1 251 ? -18.594 2.088 10.461 1 90.88 251 SER B C 1
ATOM 4043 O O . SER B 1 251 ? -18.391 1.528 9.383 1 90.88 251 SER B O 1
ATOM 4045 N N . PRO B 1 252 ? -19.375 1.621 11.398 1 82.75 252 PRO B N 1
ATOM 4046 C CA . PRO B 1 252 ? -20.141 0.41 11.094 1 82.75 252 PRO B CA 1
ATOM 4047 C C . PRO B 1 252 ? -21.125 0.607 9.945 1 82.75 252 PRO B C 1
ATOM 4049 O O . PRO B 1 252 ? -21.484 1.742 9.617 1 82.75 252 PRO B O 1
ATOM 4052 N N . LYS B 1 253 ? -21.469 -0.369 9.242 1 73.38 253 LYS B N 1
ATOM 4053 C CA . LYS B 1 253 ? -22.422 -0.347 8.148 1 73.38 253 LYS B CA 1
ATOM 4054 C C . LYS B 1 253 ? -23.812 0.057 8.641 1 73.38 253 LYS B C 1
ATOM 4056 O O . LYS B 1 253 ? -24.266 -0.417 9.688 1 73.38 253 LYS B O 1
ATOM 4061 N N . ASP B 1 254 ? -24.297 1.207 8.438 1 57.09 254 ASP B N 1
ATOM 4062 C CA . ASP B 1 254 ? -25.672 1.562 8.805 1 57.09 254 ASP B CA 1
ATOM 4063 C C . ASP B 1 254 ? -26.656 0.532 8.273 1 57.09 254 ASP B C 1
ATOM 4065 O O . ASP B 1 254 ? -26.516 0.033 7.156 1 57.09 254 ASP B O 1
ATOM 4069 N N . HIS B 1 255 ? -27.234 -0.297 9.094 1 47.97 255 HIS B N 1
ATOM 4070 C CA . HIS B 1 255 ? -28.469 -0.968 8.711 1 47.97 255 HIS B CA 1
ATOM 4071 C C . HIS B 1 255 ? -29.375 -0.035 7.918 1 47.97 255 HIS B C 1
ATOM 4073 O O . HIS B 1 255 ? -29.5 1.146 8.25 1 47.97 255 HIS B O 1
ATOM 4079 N N . ASP B 1 256 ? -29.438 -0.136 6.695 1 42.59 256 ASP B N 1
ATOM 4080 C CA . ASP B 1 256 ? -30.438 0.588 5.914 1 42.59 256 ASP B CA 1
ATOM 4081 C C . ASP B 1 256 ? -31.625 0.982 6.777 1 42.59 256 ASP B C 1
ATOM 4083 O O . ASP B 1 256 ? -32.312 0.119 7.32 1 42.59 256 ASP B O 1
ATOM 4087 N N . PRO B 1 257 ? -31.875 2.119 7.258 1 37.84 257 PRO B N 1
ATOM 4088 C CA . PRO B 1 257 ? -33.125 2.469 7.91 1 37.84 257 PRO B CA 1
ATOM 4089 C C . PRO B 1 257 ? -34.344 2.025 7.105 1 37.84 257 PRO B C 1
ATOM 4091 O O . PRO B 1 257 ? -35.469 2.01 7.629 1 37.84 257 PRO B O 1
ATOM 4094 N N . ASN B 1 258 ? -34.375 2.039 5.883 1 33.47 258 ASN B N 1
ATOM 4095 C CA . ASN B 1 258 ? -35.562 1.651 5.137 1 33.47 258 ASN B CA 1
ATOM 4096 C C . ASN B 1 258 ? -35.906 0.174 5.332 1 33.47 258 ASN B C 1
ATOM 4098 O O . ASN B 1 258 ? -36.812 -0.356 4.688 1 33.47 258 ASN B O 1
ATOM 4102 N N . LEU B 1 259 ? -35.219 -0.576 5.879 1 31.59 259 LEU B N 1
ATOM 4103 C CA . LEU B 1 259 ? -35.75 -1.869 6.293 1 31.59 259 LEU B CA 1
ATOM 4104 C C . LEU B 1 259 ? -36.438 -1.761 7.645 1 31.59 259 LEU B C 1
ATOM 4106 O O . LEU B 1 259 ? -35.844 -2.037 8.688 1 31.59 259 LEU B O 1
ATOM 4110 N N . ILE B 1 260 ? -37.188 -0.702 7.961 1 25.73 260 ILE B N 1
ATOM 4111 C CA . ILE B 1 260 ? -38.219 -0.895 8.969 1 25.73 260 ILE B CA 1
ATOM 4112 C C . ILE B 1 260 ? -39.062 -2.104 8.602 1 25.73 260 ILE B C 1
ATOM 4114 O O . ILE B 1 260 ? -39.656 -2.15 7.512 1 25.73 260 ILE B O 1
ATOM 4118 N N . PRO B 1 261 ? -38.875 -3.184 9.305 1 27.3 261 PRO B N 1
ATOM 4119 C CA . PRO B 1 261 ? -40.062 -4.031 9.055 1 27.3 261 PRO B CA 1
ATOM 4120 C C . PRO B 1 261 ? -41.375 -3.264 9.117 1 27.3 261 PRO B C 1
ATOM 4122 O O . PRO B 1 261 ? -41.562 -2.42 10 1 27.3 261 PRO B O 1
ATOM 4125 N N . LEU B 1 262 ? -42.062 -3.256 7.945 1 19.95 262 LEU B N 1
ATOM 4126 C CA . LEU B 1 262 ? -43.469 -3.008 8.195 1 19.95 262 LEU B CA 1
ATOM 4127 C C . LEU B 1 262 ? -44 -3.939 9.281 1 19.95 262 LEU B C 1
ATOM 4129 O O . LEU B 1 262 ? -43.719 -5.133 9.281 1 19.95 262 LEU B O 1
#

Sequence (524 aa):
MPGPGPHLMYAMGSGLCLTSISNGRFSPHHTLFYTINAFFGPDVGSFTEWLGSLFGGSAHAFGSALEDLTHHPLFYILLLGLPLSFLYSRISSYLLHTQLLDSLSRVPLTRMQCFLLISAGSFTHFFLDHLFEENGKTTTYTWILSTGWWQSRAPVNPDAVVVVVFLCACLIGGFFYLNRANASNSIKKKSYQSMLLVMSIACLYCFWCAIQIYWISPRRPAVGEEADLGVLVFLAIYFFLPYGLCIMSMSPKDHDPNLIPLMPGPGPHLMYAMGSGLCLTSISNGRFSPHHTLFYTINAFFGPDVGSFTEWLGSLFGGSAHAFGSALEDLTHHPLFYILLLGLPLSFLYSRISSYLLHTQLLDSLSRVPLTRMQCFLLISAGSFTHFFLDHLFEENGKTTTYTWILSTGWWQSRAPVNPDAVVVVVFLCACLIGGFFYLNRANASNSIKKKSYQSMLLVMSIACLYCFWCAIQIYWISPRRPAVGEEADLGVLVFLAIYFFLPYGLCIMSMSPKDHDPNLIPL

Foldseek 3Di:
DDAQVCLQCVQLVVLVVCCVVVVQLSDVLLSVLLSCLLHCQLVVLVVQLVVQVVVDDPSNVVSNVSNVQSNDLVSSLVPCLQVVLVVSQVVQLVCLVVVVTHGPVSHGFHSLLSSLSNSLSSLQNVLVCCCPPPNQPHPLSVVLLLLFADPDWADDDVVLVVLVVVLVCQLVVVLCVLPPDDPPDDPVRSVVVNVVSVVVSLVVLLVQSCCQAPPDPPHHGNHIRHSSNSVSVSCVRRPVSSVVSSVVSGHDDPPPVVPPPD/DDAQVCLQCVQLVVLVVCCVVVVQLSPVLLSVLLSCLLHCQLVVLVVQLVVQVVVDDPSNVVSNVSNVQSNDLPSSLVPCLQVVLVVSQVVQLVCLVVVVTHGPVSHGFHSLLSSLSNNLSSLQNVLVCCCPPPNQPHPLSVVLLLLFADPDWADDDVVLVVLVVVLVCQLVVVLCVLPPDDPPDDPVRSVVVNVVSVVVSLVVLLVQSCCQAPPDPPRHGNHIRHSSNSVSVSCVRRPVSSVVSSVVSGHDDPPPPVPPPD

Nearest PDB structures (foldseek):
  9jk7-assembly1_A  TM=3.009E-01  e=8.913E+00  Homo sapiens
  8ghj-assembly1_D  TM=2.907E-01  e=1.055E+00  Homo sapiens
  9jk7-assembly1_A  TM=2.973E-01  e=8.490E+00  Homo sapiens